Protein AF-0000000077903371 (afdb_homodimer)

Solvent-accessible surface area (backbone atoms only — not comparable to full-atom values): 22668 Å² total; per-residue (Å²): 97,33,35,35,34,29,22,58,48,72,47,30,46,52,33,50,52,53,42,45,76,69,66,34,44,60,37,35,29,22,62,50,62,72,54,34,53,51,47,32,69,72,67,72,43,59,58,44,75,28,50,62,70,34,68,66,44,41,54,75,62,44,45,56,74,23,59,28,39,37,21,46,44,93,40,48,66,51,14,46,49,24,39,46,46,40,33,74,76,37,62,24,83,36,28,38,24,37,20,68,48,61,84,46,35,64,53,39,36,74,71,65,35,71,37,47,40,32,41,39,53,45,38,26,51,52,51,50,35,74,66,61,32,96,38,41,43,76,77,42,74,32,80,63,50,50,22,33,34,32,37,35,47,37,46,85,80,38,78,58,53,73,33,31,51,68,78,45,87,67,51,90,57,49,43,74,59,33,34,34,49,90,89,41,74,41,74,63,50,56,76,38,63,42,49,55,60,26,35,34,36,30,39,23,35,65,74,37,51,61,51,38,31,54,67,51,64,56,57,72,127,93,34,35,35,32,28,21,58,51,73,46,30,45,52,32,48,52,54,42,46,76,67,66,34,46,60,36,36,28,21,64,50,63,72,53,34,53,51,48,32,70,72,66,72,45,59,58,44,75,30,50,59,69,33,67,65,43,41,54,73,64,44,46,58,75,22,58,28,38,35,22,47,45,94,40,47,64,52,15,46,49,24,37,46,45,39,33,73,76,38,60,23,82,38,26,36,26,38,22,68,49,65,82,44,36,63,52,41,36,74,69,63,34,73,37,62,47,39,42,42,54,51,38,27,52,54,51,50,58,72,62,56,73,58,45,66,41,81,76,42,76,32,73,93,59,49,22,32,36,30,39,34,44,38,45,84,79,35,76,60,53,73,34,32,51,68,76,46,86,66,52,88,55,49,43,74,58,33,34,35,50,89,91,41,79,40,74,65,50,56,77,37,63,42,47,55,60,26,35,33,36,29,40,20,33,57,74,34,53,58,51,35,29,53,67,51,65,57,57,82,126

pLDDT: mean 88.14, std 10.27, range [38.94, 98.62]

Foldseek 3Di:
DEEEEEDQPPVSLVVLVVVVVVPYAYEYEAQDVVSQVVSCVVRVHHYQHDQLLDLVSCVVSLLLPGQEYEYEHPDQVSLLNSQCCSCPVSNHPAYEYEDADPVCQVVSVVSPHVYYAYPVLQVVLQVVQVPWDPQKHWDDQPDSNQKTKMKGAAAQVWPQAFHFQLPADADPQKAFQWKDDPNDIGGHDRRDGDHHRIITIMMGGNPRVVVRCVSRVNGDD/DEEEEEDQPPVSLVVLVVVVVVVYAYEYEAQDVVSQVVSCVVRVHHYQHDQLLDLVSCVVRLLLPGQEYEYEHPDQVSLLNSQCCSCPVSNHPAYEYEDADPVCQVVSVVSPHVYYDYPVVVVVVVVVVVPDPQQKAWDDQPPVNQKTKMKGAAAQPWPQAFHFQLPADADPQKDFQWWDDPNDIGGHDRRDGDHHRIITIMMGGPPRVVVRCVSRVNPDD

Structure (mmCIF, N/CA/C/O backbone):
data_AF-0000000077903371-model_v1
#
loop_
_entity.id
_entity.type
_entity.pdbx_description
1 polymer 'Trk system potassium uptake protein TrkA'
#
loop_
_atom_site.group_PDB
_atom_site.id
_atom_site.type_symbol
_atom_site.label_atom_id
_atom_site.label_alt_id
_atom_site.label_comp_id
_atom_site.label_asym_id
_atom_site.label_entity_id
_atom_site.label_seq_id
_atom_site.pdbx_PDB_ins_code
_atom_site.Cartn_x
_atom_site.Cartn_y
_atom_site.Cartn_z
_atom_site.occupancy
_atom_site.B_iso_or_equiv
_atom_site.auth_seq_id
_atom_site.auth_comp_id
_atom_site.auth_asym_id
_atom_site.auth_atom_id
_atom_site.pdbx_PDB_model_num
ATOM 1 N N . MET A 1 1 ? 7.129 -22.562 -2.68 1 87.69 1 MET A N 1
ATOM 2 C CA . MET A 1 1 ? 7.367 -22.141 -4.055 1 87.69 1 MET A CA 1
ATOM 3 C C . MET A 1 1 ? 8.82 -21.703 -4.242 1 87.69 1 MET A C 1
ATOM 5 O O . MET A 1 1 ? 9.539 -21.484 -3.268 1 87.69 1 MET A O 1
ATOM 9 N N . LYS A 1 2 ? 9.227 -21.672 -5.523 1 94.62 2 LYS A N 1
ATOM 10 C CA . LYS A 1 2 ? 10.539 -21.156 -5.895 1 94.62 2 LYS A CA 1
ATOM 11 C C . LYS A 1 2 ? 10.422 -19.781 -6.559 1 94.62 2 LYS A C 1
ATOM 13 O O . LYS A 1 2 ? 9.656 -19.609 -7.508 1 94.62 2 LYS A O 1
ATOM 18 N N . VAL A 1 3 ? 11.141 -18.859 -5.965 1 96.38 3 VAL A N 1
ATOM 19 C CA . VAL A 1 3 ? 11.016 -17.484 -6.438 1 96.38 3 VAL A CA 1
ATOM 20 C C . VAL A 1 3 ? 12.383 -16.938 -6.828 1 96.38 3 VAL A C 1
ATOM 22 O O . VAL A 1 3 ? 13.367 -17.125 -6.102 1 96.38 3 VAL A O 1
ATOM 25 N N . CYS A 1 4 ? 12.43 -16.344 -7.977 1 98.5 4 CYS A N 1
ATOM 26 C CA . CYS A 1 4 ? 13.633 -15.633 -8.383 1 98.5 4 CYS A CA 1
ATOM 27 C C . CYS A 1 4 ? 13.461 -14.125 -8.203 1 98.5 4 CYS A C 1
ATOM 29 O O . CYS A 1 4 ? 12.492 -13.547 -8.688 1 98.5 4 CYS A O 1
ATOM 31 N N . ILE A 1 5 ? 14.406 -13.539 -7.516 1 98.5 5 ILE A N 1
ATOM 32 C CA . ILE A 1 5 ? 14.367 -12.102 -7.273 1 98.5 5 ILE A CA 1
ATOM 33 C C . ILE A 1 5 ? 15.492 -11.414 -8.047 1 98.5 5 ILE A C 1
ATOM 35 O O . ILE A 1 5 ? 16.672 -11.703 -7.824 1 98.5 5 ILE A O 1
ATOM 39 N N . ALA A 1 6 ? 15.109 -10.539 -9 1 98.56 6 ALA A N 1
ATOM 40 C CA . ALA A 1 6 ? 16.078 -9.703 -9.688 1 98.56 6 ALA A CA 1
ATOM 41 C C . ALA A 1 6 ? 16.312 -8.398 -8.93 1 98.56 6 ALA A C 1
ATOM 43 O O . ALA A 1 6 ? 15.445 -7.527 -8.906 1 98.56 6 ALA A O 1
ATOM 44 N N . GLY A 1 7 ? 17.484 -8.195 -8.43 1 97.62 7 GLY A N 1
ATOM 45 C CA . GLY A 1 7 ? 17.812 -7.051 -7.605 1 97.62 7 GLY A CA 1
ATOM 46 C C . GLY A 1 7 ? 18.062 -7.41 -6.152 1 97.62 7 GLY A C 1
ATOM 47 O O . GLY A 1 7 ? 17.125 -7.719 -5.418 1 97.62 7 GLY A O 1
ATOM 48 N N . GLY A 1 8 ? 19.234 -7.281 -5.734 1 95.88 8 GLY A N 1
ATOM 49 C CA . GLY A 1 8 ? 19.594 -7.609 -4.367 1 95.88 8 GLY A CA 1
ATOM 50 C C . GLY A 1 8 ? 19.844 -6.387 -3.502 1 95.88 8 GLY A C 1
ATOM 51 O O . GLY A 1 8 ? 20.688 -6.41 -2.609 1 95.88 8 GLY A O 1
ATOM 52 N N . GLY A 1 9 ? 19.25 -5.336 -3.852 1 93.56 9 GLY A N 1
ATOM 53 C CA . GLY A 1 9 ? 19.328 -4.152 -3.006 1 93.56 9 GLY A CA 1
ATOM 54 C C . GLY A 1 9 ? 18.5 -4.277 -1.738 1 93.56 9 GLY A C 1
ATOM 55 O O . GLY A 1 9 ? 18.234 -5.387 -1.276 1 93.56 9 GLY A O 1
ATOM 56 N N . ARG A 1 10 ? 18.172 -3.18 -1.119 1 89.75 10 ARG A N 1
ATOM 57 C CA . ARG A 1 10 ? 17.438 -3.17 0.147 1 89.75 10 ARG A CA 1
ATOM 58 C C . ARG A 1 10 ? 16.109 -3.885 0.014 1 89.75 10 ARG A C 1
ATOM 60 O O . ARG A 1 10 ? 15.773 -4.75 0.827 1 89.75 10 ARG A O 1
ATOM 67 N N . VAL A 1 11 ? 15.359 -3.525 -1.039 1 90.69 11 VAL A N 1
ATOM 68 C CA . VAL A 1 11 ? 14.039 -4.109 -1.233 1 90.69 11 VAL A CA 1
ATOM 69 C C . VAL A 1 11 ? 14.164 -5.613 -1.478 1 90.69 11 VAL A C 1
ATOM 71 O O . VAL A 1 11 ? 13.461 -6.41 -0.859 1 90.69 11 VAL A O 1
ATOM 74 N N . GLY A 1 12 ? 15.039 -5.984 -2.4 1 95.31 12 GLY A N 1
ATOM 75 C CA . GLY A 1 12 ? 15.25 -7.391 -2.713 1 95.31 12 GLY A CA 1
ATOM 76 C C . GLY A 1 12 ? 15.656 -8.211 -1.506 1 95.31 12 GLY A C 1
ATOM 77 O O . GLY A 1 12 ? 15.164 -9.328 -1.314 1 95.31 12 GLY A O 1
ATOM 78 N N . ARG A 1 13 ? 16.5 -7.633 -0.689 1 94.12 13 ARG A N 1
ATOM 79 C CA . ARG A 1 13 ? 17 -8.32 0.499 1 94.12 13 ARG A CA 1
ATOM 80 C C . ARG A 1 13 ? 15.867 -8.578 1.491 1 94.12 13 ARG A C 1
ATOM 82 O O . ARG A 1 13 ? 15.703 -9.703 1.98 1 94.12 13 ARG A O 1
ATOM 89 N N . TYR A 1 14 ? 15.109 -7.598 1.771 1 88.75 14 TYR A N 1
ATOM 90 C CA . TYR A 1 14 ? 14.039 -7.746 2.744 1 88.75 14 TYR A CA 1
ATOM 91 C C . TYR A 1 14 ? 12.938 -8.656 2.209 1 88.75 14 TYR A C 1
ATOM 93 O O . TYR A 1 14 ? 12.352 -9.438 2.963 1 88.75 14 TYR A O 1
ATOM 101 N N . LEU A 1 15 ? 12.68 -8.57 0.946 1 91.31 15 LEU A N 1
ATOM 102 C CA . LEU A 1 15 ? 11.719 -9.477 0.321 1 91.31 15 LEU A CA 1
ATOM 103 C C . LEU A 1 15 ? 12.18 -10.922 0.452 1 91.31 15 LEU A C 1
ATOM 105 O O . LEU A 1 15 ? 11.383 -11.797 0.809 1 91.31 15 LEU A O 1
ATOM 109 N N . ALA A 1 16 ? 13.469 -11.117 0.151 1 95 16 ALA A N 1
ATOM 110 C CA . ALA A 1 16 ? 14.031 -12.461 0.262 1 95 16 ALA A CA 1
ATOM 111 C C . ALA A 1 16 ? 13.898 -13 1.686 1 95 16 ALA A C 1
ATOM 113 O O . ALA A 1 16 ? 13.492 -14.148 1.89 1 95 16 ALA A O 1
ATOM 114 N N . GLN A 1 17 ? 14.211 -12.141 2.627 1 91.44 17 GLN A N 1
ATOM 115 C CA . GLN A 1 17 ? 14.109 -12.539 4.027 1 91.44 17 GLN A CA 1
ATOM 116 C C . GLN A 1 17 ? 12.68 -12.938 4.387 1 91.44 17 GLN A C 1
ATOM 118 O O . GLN A 1 17 ? 12.469 -13.953 5.051 1 91.44 17 GLN A O 1
ATOM 123 N N . SER A 1 18 ? 11.766 -12.172 3.988 1 84.5 18 SER A N 1
ATOM 124 C CA . SER A 1 18 ? 10.359 -12.422 4.289 1 84.5 18 SER A CA 1
ATOM 125 C C . SER A 1 18 ? 9.883 -13.711 3.639 1 84.5 18 SER A C 1
ATOM 127 O O . SER A 1 18 ? 9.211 -14.523 4.281 1 84.5 18 SER A O 1
ATOM 129 N N . LEU A 1 19 ? 10.188 -13.945 2.383 1 88.06 19 LEU A N 1
ATOM 130 C CA . LEU A 1 19 ? 9.758 -15.141 1.654 1 88.06 19 LEU A CA 1
ATOM 131 C C . LEU A 1 19 ? 10.398 -16.391 2.234 1 88.06 19 LEU A C 1
ATOM 133 O O . LEU A 1 19 ? 9.766 -17.438 2.307 1 88.06 19 LEU A O 1
ATOM 137 N N . LEU A 1 20 ? 11.703 -16.25 2.658 1 90 20 LEU A N 1
ATOM 138 C CA . LEU A 1 20 ? 12.391 -17.359 3.303 1 90 20 LEU A CA 1
ATOM 139 C C . LEU A 1 20 ? 11.695 -17.75 4.602 1 90 20 LEU A C 1
ATOM 141 O O . LEU A 1 20 ? 11.547 -18.938 4.902 1 90 20 LEU A O 1
ATOM 145 N N . ALA A 1 21 ? 11.266 -16.75 5.32 1 81.5 21 ALA A N 1
ATOM 146 C CA . ALA A 1 21 ? 10.562 -16.984 6.574 1 81.5 21 ALA A CA 1
ATOM 147 C C . ALA A 1 21 ? 9.25 -17.734 6.336 1 81.5 21 ALA A C 1
ATOM 149 O O . ALA A 1 21 ? 8.773 -18.453 7.215 1 81.5 21 ALA A O 1
ATOM 150 N N . ASN A 1 22 ? 8.742 -17.625 5.156 1 77.44 22 ASN A N 1
ATOM 151 C CA . ASN A 1 22 ? 7.5 -18.297 4.797 1 77.44 22 ASN A CA 1
ATOM 152 C C . ASN A 1 22 ? 7.773 -19.594 4.02 1 77.44 22 ASN A C 1
ATOM 154 O O . ASN A 1 22 ? 6.918 -20.047 3.26 1 77.44 22 ASN A O 1
ATOM 158 N N . HIS A 1 23 ? 8.977 -20.016 4 1 86.31 23 HIS A N 1
ATOM 159 C CA . HIS A 1 23 ? 9.406 -21.344 3.557 1 86.31 23 HIS A CA 1
ATOM 160 C C . HIS A 1 23 ? 9.398 -21.438 2.035 1 86.31 23 HIS A C 1
ATOM 162 O O . HIS A 1 23 ? 9.078 -22.5 1.477 1 86.31 23 HIS A O 1
ATOM 168 N N . HIS A 1 24 ? 9.68 -20.344 1.388 1 89.25 24 HIS A N 1
ATOM 169 C CA . HIS A 1 24 ? 9.898 -20.375 -0.055 1 89.25 24 HIS A CA 1
ATOM 170 C C . HIS A 1 24 ? 11.367 -20.578 -0.388 1 89.25 24 HIS A C 1
ATOM 172 O O . HIS A 1 24 ? 12.242 -20.266 0.428 1 89.25 24 HIS A O 1
ATOM 178 N N . GLU A 1 25 ? 11.594 -21.156 -1.531 1 96.06 25 GLU A N 1
ATOM 179 C CA . GLU A 1 25 ? 12.953 -21.219 -2.07 1 96.06 25 GLU A CA 1
ATOM 180 C C . GLU A 1 25 ? 13.266 -19.969 -2.9 1 96.06 25 GLU A C 1
ATOM 182 O O . GLU A 1 25 ? 12.461 -19.562 -3.74 1 96.06 25 GLU A O 1
ATOM 187 N N . ILE A 1 26 ? 14.469 -19.422 -2.623 1 96.81 26 ILE A N 1
ATOM 188 C CA . ILE A 1 26 ? 14.734 -18.125 -3.242 1 96.81 26 ILE A CA 1
ATOM 189 C C . ILE A 1 26 ? 16.094 -18.172 -3.949 1 96.81 26 ILE A C 1
ATOM 191 O O . ILE A 1 26 ? 17.047 -18.766 -3.447 1 96.81 26 ILE A O 1
ATOM 195 N N . VAL A 1 27 ? 16.141 -17.562 -5.102 1 98.31 27 VAL A N 1
ATOM 196 C CA . VAL A 1 27 ? 17.375 -17.234 -5.785 1 98.31 27 VAL A CA 1
ATOM 197 C C . VAL A 1 27 ? 17.406 -15.742 -6.113 1 98.31 27 VAL A C 1
ATOM 199 O O . VAL A 1 27 ? 16.391 -15.164 -6.512 1 98.31 27 VAL A O 1
ATOM 202 N N . ILE A 1 28 ? 18.562 -15.109 -5.895 1 98.5 28 ILE A N 1
ATOM 203 C CA . ILE A 1 28 ? 18.672 -13.672 -6.148 1 98.5 28 ILE A CA 1
ATOM 204 C C . ILE A 1 28 ? 19.672 -13.43 -7.281 1 98.5 28 ILE A C 1
ATOM 206 O O . ILE A 1 28 ? 20.719 -14.07 -7.34 1 98.5 28 ILE A O 1
ATOM 210 N N . ILE A 1 29 ? 19.297 -12.547 -8.18 1 98.62 29 ILE A N 1
ATOM 211 C CA . ILE A 1 29 ? 20.219 -12.047 -9.203 1 98.62 29 ILE A CA 1
ATOM 212 C C . ILE A 1 29 ? 20.656 -10.625 -8.852 1 98.62 29 ILE A C 1
ATOM 214 O O . ILE A 1 29 ? 19.812 -9.75 -8.617 1 98.62 29 ILE A O 1
ATOM 218 N N . GLU A 1 30 ? 21.906 -10.367 -8.812 1 98.12 30 GLU A N 1
ATOM 219 C CA . GLU A 1 30 ? 22.5 -9.078 -8.438 1 98.12 30 GLU A CA 1
ATOM 220 C C . GLU A 1 30 ? 23.812 -8.836 -9.188 1 98.12 30 GLU A C 1
ATOM 222 O O . GLU A 1 30 ? 24.656 -9.727 -9.273 1 98.12 30 GLU A O 1
ATOM 227 N N . PRO A 1 31 ? 23.938 -7.605 -9.758 1 97.25 31 PRO A N 1
ATOM 228 C CA . PRO A 1 31 ? 25.094 -7.363 -10.609 1 97.25 31 PRO A CA 1
ATOM 229 C C . PRO A 1 31 ? 26.344 -6.961 -9.812 1 97.25 31 PRO A C 1
ATOM 231 O O . PRO A 1 31 ? 27.453 -7.109 -10.297 1 97.25 31 PRO A O 1
ATOM 234 N N . VAL A 1 32 ? 26.234 -6.379 -8.664 1 97.25 32 VAL A N 1
ATOM 235 C CA . VAL A 1 32 ? 27.359 -5.875 -7.887 1 97.25 32 VAL A CA 1
ATOM 236 C C . VAL A 1 32 ? 27.938 -7 -7.027 1 97.25 32 VAL A C 1
ATOM 238 O O . VAL A 1 32 ? 27.281 -7.484 -6.105 1 97.25 32 VAL A O 1
ATOM 241 N N . GLU A 1 33 ? 29.156 -7.324 -7.219 1 96.62 33 GLU A N 1
ATOM 242 C CA . GLU A 1 33 ? 29.797 -8.477 -6.602 1 96.62 33 GLU A CA 1
ATOM 243 C C . GLU A 1 33 ? 29.812 -8.352 -5.078 1 96.62 33 GLU A C 1
ATOM 245 O O . GLU A 1 33 ? 29.578 -9.328 -4.367 1 96.62 33 GLU A O 1
ATOM 250 N N . SER A 1 34 ? 30.156 -7.145 -4.66 1 96.69 34 SER A N 1
ATOM 251 C CA . SER A 1 34 ? 30.219 -6.945 -3.215 1 96.69 34 SER A CA 1
ATOM 252 C C . SER A 1 34 ? 28.859 -7.191 -2.566 1 96.69 34 SER A C 1
ATOM 254 O O . SER A 1 34 ? 28.781 -7.77 -1.481 1 96.69 34 SER A O 1
ATOM 256 N N . GLN A 1 35 ? 27.859 -6.816 -3.248 1 96.25 35 GLN A N 1
ATOM 257 C CA . GLN A 1 35 ? 26.5 -7.039 -2.754 1 96.25 35 GLN A CA 1
ATOM 258 C C . GLN A 1 35 ? 26.141 -8.523 -2.799 1 96.25 35 GLN A C 1
ATOM 260 O O . GLN A 1 35 ? 25.469 -9.023 -1.9 1 96.25 35 GLN A O 1
ATOM 265 N N . CYS A 1 36 ? 26.578 -9.172 -3.803 1 97.25 36 CYS A N 1
ATOM 266 C CA . CYS A 1 36 ? 26.328 -10.602 -3.93 1 97.25 36 CYS A CA 1
ATOM 267 C C . CYS A 1 36 ? 26.906 -11.359 -2.738 1 97.25 36 CYS A C 1
ATOM 269 O O . CYS A 1 36 ? 26.234 -12.203 -2.152 1 97.25 36 CYS A O 1
ATOM 271 N N . ARG A 1 37 ? 28.109 -11.039 -2.4 1 95.94 37 ARG A N 1
ATOM 272 C CA . ARG A 1 37 ? 28.781 -11.711 -1.292 1 95.94 37 ARG A CA 1
ATOM 273 C C . ARG A 1 37 ? 28.047 -11.469 0.023 1 95.94 37 ARG A C 1
ATOM 275 O O . ARG A 1 37 ? 27.859 -12.391 0.817 1 95.94 37 ARG A O 1
ATOM 282 N N . MET A 1 38 ? 27.672 -10.25 0.183 1 95.81 38 MET A N 1
ATOM 283 C CA . MET A 1 38 ? 26.953 -9.875 1.396 1 95.81 38 MET A CA 1
ATOM 284 C C . MET A 1 38 ? 25.641 -10.648 1.513 1 95.81 38 MET A C 1
ATOM 286 O O . MET A 1 38 ? 25.328 -11.172 2.578 1 95.81 38 MET A O 1
ATOM 290 N N . LEU A 1 39 ? 24.922 -10.742 0.427 1 96.38 39 LEU A N 1
ATOM 291 C CA . LEU A 1 39 ? 23.625 -11.43 0.403 1 96.38 39 LEU A CA 1
ATOM 292 C C . LEU A 1 39 ? 23.797 -12.922 0.661 1 96.38 39 LEU A C 1
ATOM 294 O O . LEU A 1 39 ? 23.031 -13.516 1.418 1 96.38 39 LEU A O 1
ATOM 298 N N . ALA A 1 40 ? 24.781 -13.523 0.025 1 95.12 40 ALA A N 1
ATOM 299 C CA . ALA A 1 40 ? 25.031 -14.953 0.192 1 95.12 40 ALA A CA 1
ATOM 300 C C . ALA A 1 40 ? 25.359 -15.281 1.645 1 95.12 40 ALA A C 1
ATOM 302 O O . ALA A 1 40 ? 24.891 -16.297 2.18 1 95.12 40 ALA A O 1
ATOM 303 N N . ASP A 1 41 ? 26.109 -14.414 2.266 1 94.44 41 ASP A N 1
ATOM 304 C CA . ASP A 1 41 ? 26.516 -14.617 3.654 1 94.44 41 ASP A CA 1
ATOM 305 C C . ASP A 1 41 ? 25.344 -14.43 4.605 1 94.44 41 ASP A C 1
ATOM 307 O O . ASP A 1 41 ? 25.203 -15.156 5.586 1 94.44 41 ASP A O 1
ATOM 311 N N . MET A 1 42 ? 24.562 -13.531 4.305 1 94.12 42 MET A N 1
ATOM 312 C CA . MET A 1 42 ? 23.5 -13.133 5.207 1 94.12 42 MET A CA 1
ATOM 313 C C . MET A 1 42 ? 22.312 -14.094 5.102 1 94.12 42 MET A C 1
ATOM 315 O O . MET A 1 42 ? 21.672 -14.406 6.105 1 94.12 42 MET A O 1
ATOM 319 N N . LEU A 1 43 ? 21.984 -14.547 3.902 1 94.81 43 LEU A N 1
ATOM 320 C CA . LEU A 1 43 ? 20.719 -15.227 3.689 1 94.81 43 LEU A CA 1
ATOM 321 C C . LEU A 1 43 ? 20.938 -16.719 3.443 1 94.81 43 LEU A C 1
ATOM 323 O O . LEU A 1 43 ? 20 -17.516 3.541 1 94.81 43 LEU A O 1
ATOM 327 N N . ASP A 1 44 ? 22.125 -17.172 3.145 1 94.88 44 ASP A N 1
ATOM 328 C CA . ASP A 1 44 ? 22.469 -18.562 2.861 1 94.88 44 ASP A CA 1
ATOM 329 C C . ASP A 1 44 ? 21.594 -19.125 1.751 1 94.88 44 ASP A C 1
ATOM 331 O O . ASP A 1 44 ? 20.969 -20.172 1.925 1 94.88 44 ASP A O 1
ATOM 335 N N . ILE A 1 45 ? 21.469 -18.359 0.669 1 95.5 45 ILE A N 1
ATOM 336 C CA . ILE A 1 45 ? 20.719 -18.766 -0.512 1 95.5 45 ILE A CA 1
ATOM 337 C C . ILE A 1 45 ? 21.562 -18.547 -1.764 1 95.5 45 ILE A C 1
ATOM 339 O O . ILE A 1 45 ? 22.578 -17.859 -1.723 1 95.5 45 ILE A O 1
ATOM 343 N N . PRO A 1 46 ? 21.203 -19.203 -2.898 1 97 46 PRO A N 1
ATOM 344 C CA . PRO A 1 46 ? 21.922 -18.938 -4.145 1 97 46 PRO A CA 1
ATOM 345 C C . PRO A 1 46 ? 21.812 -17.484 -4.602 1 97 46 PRO A C 1
ATOM 347 O O . PRO A 1 46 ? 20.703 -16.938 -4.641 1 97 46 PRO A O 1
ATOM 350 N N . VAL A 1 47 ? 22.938 -16.922 -4.883 1 98.06 47 VAL A N 1
ATOM 351 C CA . VAL A 1 47 ? 23.016 -15.578 -5.441 1 98.06 47 VAL A CA 1
ATOM 352 C C . VAL A 1 47 ? 23.812 -15.609 -6.746 1 98.06 47 VAL A C 1
ATOM 354 O O . VAL A 1 47 ? 24.984 -16.016 -6.758 1 98.06 47 VAL A O 1
ATOM 357 N N . ILE A 1 48 ? 23.172 -15.258 -7.832 1 98.25 48 ILE A N 1
ATOM 358 C CA . ILE A 1 48 ? 23.812 -15.234 -9.141 1 98.25 48 ILE A CA 1
ATOM 359 C C . ILE A 1 48 ? 24.297 -13.82 -9.453 1 98.25 48 ILE A C 1
ATOM 361 O O . ILE A 1 48 ? 23.484 -12.883 -9.5 1 98.25 48 ILE A O 1
ATOM 365 N N . CYS A 1 49 ? 25.609 -13.688 -9.688 1 98.12 49 CYS A N 1
ATOM 366 C CA . CYS A 1 49 ? 26.188 -12.391 -10.023 1 98.12 49 CYS A CA 1
ATOM 367 C C . CYS A 1 49 ? 26.031 -12.102 -11.508 1 98.12 49 CYS A C 1
ATOM 369 O O . CYS A 1 49 ? 26.656 -12.766 -12.344 1 98.12 49 CYS A O 1
ATOM 371 N N . GLY A 1 50 ? 25.141 -11.172 -11.812 1 97.56 50 GLY A N 1
ATOM 372 C CA . GLY A 1 50 ? 24.922 -10.844 -13.211 1 97.56 50 GLY A CA 1
ATOM 373 C C . GLY A 1 50 ? 23.797 -9.844 -13.414 1 97.56 50 GLY A C 1
ATOM 374 O O . GLY A 1 50 ? 23.203 -9.359 -12.438 1 97.56 50 GLY A O 1
ATOM 375 N N . ASP A 1 51 ? 23.594 -9.539 -14.625 1 96.88 51 ASP A N 1
ATOM 376 C CA . ASP A 1 51 ? 22.531 -8.609 -15.023 1 96.88 51 ASP A CA 1
ATOM 377 C C . ASP A 1 51 ? 21.203 -9.328 -15.203 1 96.88 51 ASP A C 1
ATOM 379 O O . ASP A 1 51 ? 21.141 -10.383 -15.836 1 96.88 51 ASP A O 1
ATOM 383 N N . SER A 1 52 ? 20.188 -8.773 -14.648 1 96.19 52 SER A N 1
ATOM 384 C CA . SER A 1 52 ? 18.875 -9.43 -14.664 1 96.19 52 SER A CA 1
ATOM 385 C C . SER A 1 52 ? 18.234 -9.328 -16.047 1 96.19 52 SER A C 1
ATOM 387 O O . SER A 1 52 ? 17.234 -10 -16.312 1 96.19 52 SER A O 1
ATOM 389 N N . VAL A 1 53 ? 18.844 -8.5 -16.969 1 97.19 53 VAL A N 1
ATOM 390 C CA . VAL A 1 53 ? 18.281 -8.406 -18.312 1 97.19 53 VAL A CA 1
ATOM 391 C C . VAL A 1 53 ? 19.062 -9.312 -19.25 1 97.19 53 VAL A C 1
ATOM 393 O O . VAL A 1 53 ? 18.828 -9.289 -20.469 1 97.19 53 VAL A O 1
ATOM 396 N N . SER A 1 54 ? 19.969 -10.094 -18.766 1 97.5 54 SER A N 1
ATOM 397 C CA . SER A 1 54 ? 20.734 -11.055 -19.547 1 97.5 54 SER A CA 1
ATOM 398 C C . SER A 1 54 ? 20.078 -12.438 -19.531 1 97.5 54 SER A C 1
ATOM 400 O O . SER A 1 54 ? 19.922 -13.031 -18.469 1 97.5 54 SER A O 1
ATOM 402 N N . VAL A 1 55 ? 19.828 -12.891 -20.703 1 97.5 55 VAL A N 1
ATOM 403 C CA . VAL A 1 55 ? 19.234 -14.219 -20.844 1 97.5 55 VAL A CA 1
ATOM 404 C C . VAL A 1 55 ? 20.156 -15.258 -20.188 1 97.5 55 VAL A C 1
ATOM 406 O O . VAL A 1 55 ? 19.672 -16.188 -19.531 1 97.5 55 VAL A O 1
ATOM 409 N N . ASP A 1 56 ? 21.422 -15.062 -20.359 1 97.56 56 ASP A N 1
ATOM 410 C CA . ASP A 1 56 ? 22.391 -16 -19.797 1 97.56 56 ASP A CA 1
ATOM 411 C C . ASP A 1 56 ? 22.328 -16.016 -18.281 1 97.56 56 ASP A C 1
ATOM 413 O O . ASP A 1 56 ? 22.422 -17.078 -17.656 1 97.56 56 ASP A O 1
ATOM 417 N N . THR A 1 57 ? 22.25 -14.852 -17.734 1 98.19 57 THR A N 1
ATOM 418 C CA . THR A 1 57 ? 22.156 -14.75 -16.281 1 98.19 57 THR A CA 1
ATOM 419 C C . THR A 1 57 ? 20.891 -15.438 -15.781 1 98.19 57 THR A C 1
ATOM 421 O O . THR A 1 57 ? 20.938 -16.172 -14.789 1 98.19 57 THR A O 1
ATOM 424 N N . LEU A 1 58 ? 19.781 -15.242 -16.469 1 98.19 58 LEU A N 1
ATOM 425 C CA . LEU A 1 58 ? 18.516 -15.844 -16.062 1 98.19 58 LEU A CA 1
ATOM 426 C C . LEU A 1 58 ? 18.562 -17.359 -16.219 1 98.19 58 LEU A C 1
ATOM 428 O O . LEU A 1 58 ? 17.969 -18.094 -15.414 1 98.19 58 LEU A O 1
ATOM 432 N N . ARG A 1 59 ? 19.266 -17.781 -17.219 1 97.88 59 ARG A N 1
ATOM 433 C CA . ARG A 1 59 ? 19.453 -19.219 -17.406 1 97.88 59 ARG A CA 1
ATOM 434 C C . ARG A 1 59 ? 20.266 -19.828 -16.266 1 97.88 59 ARG A C 1
ATOM 436 O O . ARG A 1 59 ? 19.922 -20.875 -15.742 1 97.88 59 ARG A O 1
ATOM 443 N N . THR A 1 60 ? 21.328 -19.156 -15.93 1 97.56 60 THR A N 1
ATOM 444 C CA . THR A 1 60 ? 22.188 -19.609 -14.844 1 97.56 60 THR A CA 1
ATOM 445 C C . THR A 1 60 ? 21.406 -19.688 -13.539 1 97.56 60 THR A C 1
ATOM 447 O O . THR A 1 60 ? 21.625 -20.594 -12.727 1 97.56 60 THR A O 1
ATOM 450 N N . ALA A 1 61 ? 20.453 -18.828 -13.359 1 97.44 61 ALA A N 1
ATOM 451 C CA . ALA A 1 61 ? 19.641 -18.766 -12.156 1 97.44 61 ALA A CA 1
ATOM 452 C C . ALA A 1 61 ? 18.5 -19.781 -12.211 1 97.44 61 ALA A C 1
ATOM 454 O O . ALA A 1 61 ? 17.719 -19.891 -11.266 1 97.44 61 ALA A O 1
ATOM 455 N N . ASP A 1 62 ? 18.344 -20.469 -13.281 1 97.62 62 ASP A N 1
ATOM 456 C CA . ASP A 1 62 ? 17.312 -21.484 -13.5 1 97.62 62 ASP A CA 1
ATOM 457 C C . ASP A 1 62 ? 15.922 -20.875 -13.32 1 97.62 62 ASP A C 1
ATOM 459 O O . ASP A 1 62 ? 15.102 -21.406 -12.562 1 97.62 62 ASP A O 1
ATOM 463 N N . VAL A 1 63 ? 15.672 -19.781 -13.992 1 97.56 63 VAL A N 1
ATOM 464 C CA . VAL A 1 63 ? 14.43 -19.016 -13.859 1 97.56 63 VAL A CA 1
ATOM 465 C C . VAL A 1 63 ? 13.258 -19.859 -14.352 1 97.56 63 VAL A C 1
ATOM 467 O O . VAL A 1 63 ? 12.148 -19.75 -13.836 1 97.56 63 VAL A O 1
ATOM 470 N N . SER A 1 64 ? 13.539 -20.766 -15.266 1 97.19 64 SER A N 1
ATOM 471 C CA . SER A 1 64 ? 12.492 -21.609 -15.828 1 97.19 64 SER A CA 1
ATOM 472 C C . SER A 1 64 ? 11.852 -22.484 -14.758 1 97.19 64 SER A C 1
ATOM 474 O O . SER A 1 64 ? 10.711 -22.922 -14.906 1 97.19 64 SER A O 1
ATOM 476 N N . SER A 1 65 ? 12.57 -22.75 -13.719 1 96.81 65 SER A N 1
ATOM 477 C CA . SER A 1 65 ? 12.078 -23.625 -12.648 1 96.81 65 SER A CA 1
ATOM 478 C C . SER A 1 65 ? 11.383 -22.812 -11.562 1 96.81 65 SER A C 1
ATOM 480 O O . SER A 1 65 ? 10.898 -23.391 -10.578 1 96.81 65 SER A O 1
ATOM 482 N N . CYS A 1 66 ? 11.312 -21.547 -11.711 1 95.94 66 CYS A N 1
ATOM 483 C CA . CYS A 1 66 ? 10.75 -20.688 -10.672 1 95.94 66 CYS A CA 1
ATOM 484 C C . CYS A 1 66 ? 9.25 -20.516 -10.875 1 95.94 66 CYS A C 1
ATOM 486 O O . CYS A 1 66 ? 8.773 -20.422 -12.008 1 95.94 66 CYS A O 1
ATOM 488 N N . ASP A 1 67 ? 8.578 -20.453 -9.766 1 93.12 67 ASP A N 1
ATOM 489 C CA . ASP A 1 67 ? 7.133 -20.25 -9.797 1 93.12 67 ASP A CA 1
ATOM 490 C C . ASP A 1 67 ? 6.805 -18.766 -10.016 1 93.12 67 ASP A C 1
ATOM 492 O O . ASP A 1 67 ? 5.734 -18.438 -10.531 1 93.12 67 ASP A O 1
ATOM 496 N N . ALA A 1 68 ? 7.703 -17.938 -9.609 1 94.62 68 ALA A N 1
ATOM 497 C CA . ALA A 1 68 ? 7.512 -16.5 -9.742 1 94.62 68 ALA A CA 1
ATOM 498 C C . ALA A 1 68 ? 8.844 -15.789 -9.977 1 94.62 68 ALA A C 1
ATOM 500 O O . ALA A 1 68 ? 9.891 -16.25 -9.523 1 94.62 68 ALA A O 1
ATOM 501 N N . PHE A 1 69 ? 8.703 -14.789 -10.781 1 97.75 69 PHE A N 1
ATOM 502 C CA . PHE A 1 69 ? 9.836 -13.914 -11.039 1 97.75 69 PHE A CA 1
ATOM 503 C C . PHE A 1 69 ? 9.531 -12.484 -10.594 1 97.75 69 PHE A C 1
ATOM 505 O O . PHE A 1 69 ? 8.547 -11.891 -11.039 1 97.75 69 PHE A O 1
ATOM 512 N N . VAL A 1 70 ? 10.398 -11.922 -9.68 1 97.81 70 VAL A N 1
ATOM 513 C CA . VAL A 1 70 ? 10.172 -10.594 -9.133 1 97.81 70 VAL A CA 1
ATOM 514 C C . VAL A 1 70 ? 11.359 -9.688 -9.453 1 97.81 70 VAL A C 1
ATOM 516 O O . VAL A 1 70 ? 12.492 -9.992 -9.094 1 97.81 70 VAL A O 1
ATOM 519 N N . ALA A 1 71 ? 11.078 -8.602 -10.125 1 98.38 71 ALA A N 1
ATOM 520 C CA . ALA A 1 71 ? 12.125 -7.652 -10.477 1 98.38 71 ALA A CA 1
ATOM 521 C C . ALA A 1 71 ? 12.008 -6.379 -9.641 1 98.38 71 ALA A C 1
ATOM 523 O O . ALA A 1 71 ? 11.055 -5.613 -9.789 1 98.38 71 ALA A O 1
ATOM 524 N N . VAL A 1 72 ? 13.062 -6.145 -8.805 1 97.31 72 VAL A N 1
ATOM 525 C CA . VAL A 1 72 ? 12.953 -5.035 -7.863 1 97.31 72 VAL A CA 1
ATOM 526 C C . VAL A 1 72 ? 14.219 -4.188 -7.906 1 97.31 72 VAL A C 1
ATOM 528 O O . VAL A 1 72 ? 14.68 -3.686 -6.879 1 97.31 72 VAL A O 1
ATOM 531 N N . THR A 1 73 ? 14.875 -4.129 -9.117 1 95.56 73 THR A N 1
ATOM 532 C CA . THR A 1 73 ? 16.016 -3.227 -9.266 1 95.56 73 THR A CA 1
ATOM 533 C C . THR A 1 73 ? 15.547 -1.773 -9.273 1 95.56 73 THR A C 1
ATOM 535 O O . THR A 1 73 ? 14.344 -1.498 -9.188 1 95.56 73 THR A O 1
ATOM 538 N N . GLY A 1 74 ? 16.516 -0.826 -9.305 1 92.56 74 GLY A N 1
ATOM 539 C CA . GLY A 1 74 ? 16.188 0.591 -9.312 1 92.56 74 GLY A CA 1
ATOM 540 C C . GLY A 1 74 ? 15.797 1.101 -10.688 1 92.56 74 GLY A C 1
ATOM 541 O O . GLY A 1 74 ? 15.406 2.26 -10.836 1 92.56 74 GLY A O 1
ATOM 542 N N . SER A 1 75 ? 15.828 0.27 -11.672 1 95.5 75 SER A N 1
ATOM 543 C CA . SER A 1 75 ? 15.523 0.667 -13.039 1 95.5 75 SER A CA 1
ATOM 544 C C . SER A 1 75 ? 14.211 0.051 -13.516 1 95.5 75 SER A C 1
ATOM 546 O O . SER A 1 75 ? 14.117 -1.164 -13.695 1 95.5 75 SER A O 1
ATOM 548 N N . ASP A 1 76 ? 13.258 0.919 -13.789 1 95.69 76 ASP A N 1
ATOM 549 C CA . ASP A 1 76 ? 11.969 0.447 -14.297 1 95.69 76 ASP A CA 1
ATOM 550 C C . ASP A 1 76 ? 12.148 -0.314 -15.609 1 95.69 76 ASP A C 1
ATOM 552 O O . ASP A 1 76 ? 11.477 -1.323 -15.844 1 95.69 76 ASP A O 1
ATOM 556 N N . GLU A 1 77 ? 13.062 0.2 -16.375 1 96.38 77 GLU A N 1
ATOM 557 C CA . GLU A 1 77 ? 13.312 -0.417 -17.672 1 96.38 77 GLU A CA 1
ATOM 558 C C . GLU A 1 77 ? 13.875 -1.826 -17.516 1 96.38 77 GLU A C 1
ATOM 560 O O . GLU A 1 77 ? 13.43 -2.758 -18.188 1 96.38 77 GLU A O 1
ATOM 565 N N . ASP A 1 78 ? 14.828 -1.944 -16.641 1 97.25 78 ASP A N 1
ATOM 566 C CA . ASP A 1 78 ? 15.406 -3.258 -16.391 1 97.25 78 ASP A CA 1
ATOM 567 C C . ASP A 1 78 ? 14.359 -4.227 -15.844 1 97.25 78 ASP A C 1
ATOM 569 O O . ASP A 1 78 ? 14.32 -5.395 -16.234 1 97.25 78 ASP A O 1
ATOM 573 N N . ASN A 1 79 ? 13.555 -3.705 -14.992 1 97.62 79 ASN A N 1
ATOM 574 C CA . ASN A 1 79 ? 12.523 -4.551 -14.398 1 97.62 79 ASN A CA 1
ATOM 575 C C . ASN A 1 79 ? 11.531 -5.047 -15.453 1 97.62 79 ASN A C 1
ATOM 577 O O . ASN A 1 79 ? 11.133 -6.211 -15.43 1 97.62 79 ASN A O 1
ATOM 581 N N . LEU A 1 80 ? 11.18 -4.164 -16.344 1 97.44 80 LEU A N 1
ATOM 582 C CA . LEU A 1 80 ? 10.289 -4.535 -17.438 1 97.44 80 LEU A CA 1
ATOM 583 C C . LEU A 1 80 ? 10.914 -5.625 -18.312 1 97.44 80 LEU A C 1
ATOM 585 O O . LEU A 1 80 ? 10.297 -6.668 -18.531 1 97.44 80 LEU A O 1
ATOM 589 N N . VAL A 1 81 ? 12.109 -5.363 -18.719 1 98 81 VAL A N 1
ATOM 590 C CA . VAL A 1 81 ? 12.781 -6.266 -19.641 1 98 81 VAL A CA 1
ATOM 591 C C . VAL A 1 81 ? 13.016 -7.621 -18.984 1 98 81 VAL A C 1
ATOM 593 O O . VAL A 1 81 ? 12.773 -8.664 -19.578 1 98 81 VAL A O 1
ATOM 596 N N . ALA A 1 82 ? 13.453 -7.59 -17.766 1 98.31 82 ALA A N 1
ATOM 597 C CA . ALA A 1 82 ? 13.703 -8.828 -17.047 1 98.31 82 ALA A CA 1
ATOM 598 C C . ALA A 1 82 ? 12.438 -9.672 -16.922 1 98.31 82 ALA A C 1
ATOM 600 O O . ALA A 1 82 ? 12.461 -10.883 -17.141 1 98.31 82 ALA A O 1
ATOM 601 N N . CYS A 1 83 ? 11.352 -9.039 -16.578 1 97.75 83 CYS A N 1
ATOM 602 C CA . CYS A 1 83 ? 10.078 -9.742 -16.453 1 97.75 83 CYS A CA 1
ATOM 603 C C . CYS A 1 83 ? 9.633 -10.312 -17.797 1 97.75 83 CYS A C 1
ATOM 605 O O . CYS A 1 83 ? 9.102 -11.422 -17.859 1 97.75 83 CYS A O 1
ATOM 607 N N . GLN A 1 84 ? 9.844 -9.547 -18.828 1 97.19 84 GLN A N 1
ATOM 608 C CA . GLN A 1 84 ? 9.461 -10.008 -20.156 1 97.19 84 GLN A CA 1
ATOM 609 C C . GLN A 1 84 ? 10.25 -11.25 -20.562 1 97.19 84 GLN A C 1
ATOM 611 O O . GLN A 1 84 ? 9.688 -12.211 -21.078 1 97.19 84 GLN A O 1
ATOM 616 N N . ILE A 1 85 ? 11.531 -11.203 -20.328 1 97.81 85 ILE A N 1
ATOM 617 C CA . ILE A 1 85 ? 12.383 -12.344 -20.656 1 97.81 85 ILE A CA 1
ATOM 618 C C . ILE A 1 85 ? 11.961 -13.555 -19.828 1 97.81 85 ILE A C 1
ATOM 620 O O . ILE A 1 85 ? 11.812 -14.656 -20.359 1 97.81 85 ILE A O 1
ATOM 624 N N . ALA A 1 86 ? 11.734 -13.344 -18.547 1 97.94 86 ALA A N 1
ATOM 625 C CA . ALA A 1 86 ? 11.328 -14.43 -17.656 1 97.94 86 ALA A CA 1
ATOM 626 C C . ALA A 1 86 ? 10.039 -15.086 -18.156 1 97.94 86 ALA A C 1
ATOM 628 O O . ALA A 1 86 ? 9.93 -16.312 -18.156 1 97.94 86 ALA A O 1
ATOM 629 N N . LYS A 1 87 ? 9.133 -14.258 -18.594 1 95.75 87 LYS A N 1
ATOM 630 C CA . LYS A 1 87 ? 7.832 -14.75 -19.031 1 95.75 87 LYS A CA 1
ATOM 631 C C . LYS A 1 87 ? 7.922 -15.391 -20.422 1 95.75 87 LYS A C 1
ATOM 633 O O . LYS A 1 87 ? 7.469 -16.516 -20.609 1 95.75 87 LYS A O 1
ATOM 638 N N . ARG A 1 88 ? 8.523 -14.758 -21.312 1 95.69 88 ARG A N 1
ATOM 639 C CA . ARG A 1 88 ? 8.469 -15.156 -22.719 1 95.69 88 ARG A CA 1
ATOM 640 C C . ARG A 1 88 ? 9.5 -16.234 -23.016 1 95.69 88 ARG A C 1
ATOM 642 O O . ARG A 1 88 ? 9.227 -17.172 -23.781 1 95.69 88 ARG A O 1
ATOM 649 N N . GLU A 1 89 ? 10.664 -16.094 -22.469 1 96.31 89 GLU A N 1
ATOM 650 C CA . GLU A 1 89 ? 11.742 -17 -22.797 1 96.31 89 GLU A CA 1
ATOM 651 C C . GLU A 1 89 ? 11.789 -18.188 -21.828 1 96.31 89 GLU A C 1
ATOM 653 O O . GLU A 1 89 ? 12.172 -19.297 -22.203 1 96.31 89 GLU A O 1
ATOM 658 N N . PHE A 1 90 ? 11.422 -17.938 -20.594 1 97.5 90 PHE A N 1
ATOM 659 C CA . PHE A 1 90 ? 11.617 -18.969 -19.594 1 97.5 90 PHE A CA 1
ATOM 660 C C . PHE A 1 90 ? 10.273 -19.5 -19.094 1 97.5 90 PHE A C 1
ATOM 662 O O . PHE A 1 90 ? 10.234 -20.453 -18.312 1 97.5 90 PHE A O 1
ATOM 669 N N . GLY A 1 91 ? 9.203 -18.859 -19.469 1 95.94 91 GLY A N 1
ATOM 670 C CA . GLY A 1 91 ? 7.875 -19.391 -19.234 1 95.94 91 GLY A CA 1
ATOM 671 C C . GLY A 1 91 ? 7.383 -19.188 -17.812 1 95.94 91 GLY A C 1
ATOM 672 O O . GLY A 1 91 ? 6.543 -19.938 -17.328 1 95.94 91 GLY A O 1
ATOM 673 N N . VAL A 1 92 ? 7.922 -18.25 -17.156 1 94.44 92 VAL A N 1
ATOM 674 C CA . VAL A 1 92 ? 7.445 -17.984 -15.805 1 94.44 92 VAL A CA 1
ATOM 675 C C . VAL A 1 92 ? 6.07 -17.328 -15.859 1 94.44 92 VAL A C 1
ATOM 677 O O . VAL A 1 92 ? 5.895 -16.297 -16.5 1 94.44 92 VAL A O 1
ATOM 680 N N . ASP A 1 93 ? 5.133 -17.828 -15.172 1 86.81 93 ASP A N 1
ATOM 681 C CA . ASP A 1 93 ? 3.744 -17.391 -15.312 1 86.81 93 ASP A CA 1
ATOM 682 C C . ASP A 1 93 ? 3.445 -16.188 -14.422 1 86.81 93 ASP A C 1
ATOM 684 O O . ASP A 1 93 ? 2.51 -15.438 -14.688 1 86.81 93 ASP A O 1
ATOM 688 N N . ARG A 1 94 ? 4.199 -16.047 -13.43 1 88.56 94 ARG A N 1
ATOM 689 C CA . ARG A 1 94 ? 3.918 -14.977 -12.484 1 88.56 94 ARG A CA 1
ATOM 690 C C . ARG A 1 94 ? 5.102 -14.023 -12.367 1 88.56 94 ARG A C 1
ATOM 692 O O . ARG A 1 94 ? 6.09 -14.328 -11.695 1 88.56 94 ARG A O 1
ATOM 699 N N . THR A 1 95 ? 4.879 -12.875 -12.969 1 94.94 95 THR A N 1
ATOM 700 C CA . THR A 1 95 ? 5.926 -11.859 -12.914 1 94.94 95 THR A CA 1
ATOM 701 C C . THR A 1 95 ? 5.449 -10.633 -12.148 1 94.94 95 THR A C 1
ATOM 703 O O . THR A 1 95 ? 4.301 -10.211 -12.297 1 94.94 95 THR A O 1
ATOM 706 N N . VAL A 1 96 ? 6.258 -10.164 -11.234 1 93.31 96 VAL A N 1
ATOM 707 C CA . VAL A 1 96 ? 5.988 -8.969 -10.445 1 93.31 96 VAL A CA 1
ATOM 708 C C . VAL A 1 96 ? 7.133 -7.969 -10.617 1 93.31 96 VAL A C 1
ATOM 710 O O . VAL A 1 96 ? 8.305 -8.328 -10.469 1 93.31 96 VAL A O 1
ATOM 713 N N . ALA A 1 97 ? 6.801 -6.758 -10.93 1 96 97 ALA A N 1
ATOM 714 C CA . ALA A 1 97 ? 7.84 -5.75 -11.125 1 96 97 ALA A CA 1
ATOM 715 C C . ALA A 1 97 ? 7.605 -4.543 -10.227 1 96 97 ALA A C 1
ATOM 717 O O . ALA A 1 97 ? 6.465 -4.113 -10.031 1 96 97 ALA A O 1
ATOM 718 N N . ARG A 1 98 ? 8.656 -4.09 -9.727 1 93.56 98 ARG A N 1
ATOM 719 C CA . ARG A 1 98 ? 8.641 -2.793 -9.055 1 93.56 98 ARG A CA 1
ATOM 720 C C . ARG A 1 98 ? 8.688 -1.652 -10.07 1 93.56 98 ARG A C 1
ATOM 722 O O . ARG A 1 98 ? 9.43 -1.717 -11.055 1 93.56 98 ARG A O 1
ATOM 729 N N . ALA A 1 99 ? 7.836 -0.685 -9.883 1 92.38 99 ALA A N 1
ATOM 730 C CA . ALA A 1 99 ? 7.934 0.581 -10.602 1 92.38 99 ALA A CA 1
ATOM 731 C C . ALA A 1 99 ? 8.367 1.712 -9.672 1 92.38 99 ALA A C 1
ATOM 733 O O . ALA A 1 99 ? 7.762 1.918 -8.617 1 92.38 99 ALA A O 1
ATOM 734 N N . SER A 1 100 ? 9.43 2.387 -9.977 1 88.12 100 SER A N 1
ATOM 735 C CA . SER A 1 100 ? 9.867 3.533 -9.188 1 88.12 100 SER A CA 1
ATOM 736 C C . SER A 1 100 ? 9.094 4.793 -9.562 1 88.12 100 SER A C 1
ATOM 738 O O . SER A 1 100 ? 8.883 5.668 -8.727 1 88.12 100 SER A O 1
ATOM 740 N N . ASN A 1 101 ? 8.836 4.941 -10.789 1 88.19 101 ASN A N 1
ATOM 741 C CA . ASN A 1 101 ? 8.039 6.051 -11.305 1 88.19 101 ASN A CA 1
ATOM 742 C C . ASN A 1 101 ? 6.57 5.656 -11.469 1 88.19 101 ASN A C 1
ATOM 744 O O . ASN A 1 101 ? 6.246 4.781 -12.273 1 88.19 101 ASN A O 1
ATOM 748 N N . PRO A 1 102 ? 5.711 6.316 -10.773 1 81.88 102 PRO A N 1
ATOM 749 C CA . PRO A 1 102 ? 4.289 5.988 -10.859 1 81.88 102 PRO A CA 1
ATOM 750 C C . PRO A 1 102 ? 3.75 6.066 -12.289 1 81.88 102 PRO A C 1
ATOM 752 O O . PRO A 1 102 ? 2.834 5.324 -12.648 1 81.88 102 PRO A O 1
ATOM 755 N N . LYS A 1 103 ? 4.293 6.906 -13.102 1 84.44 103 LYS A N 1
ATOM 756 C CA . LYS A 1 103 ? 3.842 7.055 -14.484 1 84.44 103 LYS A CA 1
ATOM 757 C C . LYS A 1 103 ? 4.109 5.785 -15.289 1 84.44 103 LYS A C 1
ATOM 759 O O . LYS A 1 103 ? 3.441 5.527 -16.297 1 84.44 103 LYS A O 1
ATOM 764 N N . ASN A 1 104 ? 5.086 5.008 -14.82 1 90.88 104 ASN A N 1
ATOM 765 C CA . ASN A 1 104 ? 5.484 3.814 -15.562 1 90.88 104 ASN A CA 1
ATOM 766 C C . ASN A 1 104 ? 4.672 2.594 -15.133 1 90.88 104 ASN A C 1
ATOM 768 O O . ASN A 1 104 ? 4.766 1.533 -15.758 1 90.88 104 ASN A O 1
ATOM 772 N N . ARG A 1 105 ? 3.934 2.715 -14.055 1 84.75 105 ARG A N 1
ATOM 773 C CA . ARG A 1 105 ? 3.191 1.571 -13.539 1 84.75 105 ARG A CA 1
ATOM 774 C C . ARG A 1 105 ? 2.291 0.97 -14.609 1 84.75 105 ARG A C 1
ATOM 776 O O . ARG A 1 105 ? 2.363 -0.229 -14.891 1 84.75 105 ARG A O 1
ATOM 783 N N . GLU A 1 106 ? 1.464 1.81 -15.234 1 82.94 106 GLU A N 1
ATOM 784 C CA . GLU A 1 106 ? 0.54 1.344 -16.266 1 82.94 106 GLU A CA 1
ATOM 785 C C . GLU A 1 106 ? 1.292 0.823 -17.484 1 82.94 106 GLU A C 1
ATOM 787 O O . GLU A 1 106 ? 0.882 -0.165 -18.094 1 82.94 106 GLU A O 1
ATOM 792 N N . LEU A 1 107 ? 2.383 1.534 -17.766 1 90.62 107 LEU A N 1
ATOM 793 C CA . LEU A 1 107 ? 3.191 1.149 -18.922 1 90.62 107 LEU A CA 1
ATOM 794 C C . LEU A 1 107 ? 3.764 -0.253 -18.734 1 90.62 107 LEU A C 1
ATOM 796 O O . LEU A 1 107 ? 3.695 -1.078 -19.656 1 90.62 107 LEU A O 1
ATOM 800 N N . LEU A 1 108 ? 4.301 -0.543 -17.641 1 92 108 LEU A N 1
ATOM 801 C CA . LEU A 1 108 ? 4.871 -1.855 -17.359 1 92 108 LEU A CA 1
ATOM 802 C C . LEU A 1 108 ? 3.805 -2.941 -17.438 1 92 108 LEU A C 1
ATOM 804 O O . LEU A 1 108 ? 4.051 -4.02 -17.984 1 92 108 LEU A O 1
ATOM 808 N N . HIS A 1 109 ? 2.703 -2.658 -16.922 1 84.81 109 HIS A N 1
ATOM 809 C CA . HIS A 1 109 ? 1.606 -3.619 -16.953 1 84.81 109 HIS A CA 1
ATOM 810 C C . HIS A 1 109 ? 1.175 -3.916 -18.375 1 84.81 109 HIS A C 1
ATOM 812 O O . HIS A 1 109 ? 1.017 -5.078 -18.75 1 84.81 109 HIS A O 1
ATOM 818 N N . THR A 1 110 ? 1.021 -2.883 -19.156 1 89.06 110 THR A N 1
ATOM 819 C CA . THR A 1 110 ? 0.574 -3.004 -20.547 1 89.06 110 THR A CA 1
ATOM 820 C C . THR A 1 110 ? 1.598 -3.77 -21.375 1 89.06 110 THR A C 1
ATOM 822 O O . THR A 1 110 ? 1.231 -4.504 -22.297 1 89.06 110 THR A O 1
ATOM 825 N N . LEU A 1 111 ? 2.758 -3.648 -20.922 1 92.38 111 LEU A N 1
ATOM 826 C CA . LEU A 1 111 ? 3.822 -4.266 -21.719 1 92.38 111 LEU A CA 1
ATOM 827 C C . LEU A 1 111 ? 4.074 -5.699 -21.25 1 92.38 111 LEU A C 1
ATOM 829 O O . LEU A 1 111 ? 5.027 -6.34 -21.703 1 92.38 111 LEU A O 1
ATOM 833 N N . GLY A 1 112 ? 3.256 -6.18 -20.359 1 89.19 112 GLY A N 1
ATOM 834 C CA . GLY A 1 112 ? 3.227 -7.621 -20.172 1 89.19 112 GLY A CA 1
ATOM 835 C C . GLY A 1 112 ? 3.627 -8.047 -18.766 1 89.19 112 GLY A C 1
ATOM 836 O O . GLY A 1 112 ? 3.682 -9.242 -18.469 1 89.19 112 GLY A O 1
ATOM 837 N N . VAL A 1 113 ? 3.994 -7.137 -17.938 1 92.38 113 VAL A N 1
ATOM 838 C CA . VAL A 1 113 ? 4.258 -7.504 -16.547 1 92.38 113 VAL A CA 1
ATOM 839 C C . VAL A 1 113 ? 2.943 -7.828 -15.844 1 92.38 113 VAL A C 1
ATOM 841 O O . VAL A 1 113 ? 2 -7.035 -15.875 1 92.38 113 VAL A O 1
ATOM 844 N N . ASP A 1 114 ? 2.895 -8.969 -15.219 1 86.38 114 ASP A N 1
ATOM 845 C CA . ASP A 1 114 ? 1.63 -9.43 -14.648 1 86.38 114 ASP A CA 1
ATOM 846 C C . ASP A 1 114 ? 1.181 -8.516 -13.516 1 86.38 114 ASP A C 1
ATOM 848 O O . ASP A 1 114 ? -0.002 -8.18 -13.406 1 86.38 114 ASP A O 1
ATOM 852 N N . THR A 1 115 ? 2.066 -8.156 -12.648 1 83.31 115 THR A N 1
ATOM 853 C CA . THR A 1 115 ? 1.766 -7.293 -11.508 1 83.31 115 THR A CA 1
ATOM 854 C C . THR A 1 115 ? 2.846 -6.227 -11.344 1 83.31 115 THR A C 1
ATOM 856 O O . THR A 1 115 ? 4.039 -6.531 -11.391 1 83.31 115 THR A O 1
ATOM 859 N N . VAL A 1 116 ? 2.373 -5.016 -11.234 1 89.81 116 VAL A N 1
ATOM 860 C CA . VAL A 1 116 ? 3.303 -3.908 -11.039 1 89.81 116 VAL A CA 1
ATOM 861 C C . VAL A 1 116 ? 3.016 -3.223 -9.703 1 89.81 116 VAL A C 1
ATOM 863 O O . VAL A 1 116 ? 1.869 -2.879 -9.406 1 89.81 116 VAL A O 1
ATOM 866 N N . VAL A 1 117 ? 4.02 -3.109 -8.875 1 85.75 117 VAL A N 1
ATOM 867 C CA . VAL A 1 117 ? 3.9 -2.453 -7.578 1 85.75 117 VAL A CA 1
ATOM 868 C C . VAL A 1 117 ? 4.773 -1.201 -7.551 1 85.75 117 VAL A C 1
ATOM 870 O O . VAL A 1 117 ? 5.977 -1.269 -7.824 1 85.75 117 VAL A O 1
ATOM 873 N N . CYS A 1 118 ? 4.227 -0.104 -7.242 1 87.44 118 CYS A N 1
ATOM 874 C CA . CYS A 1 118 ? 4.965 1.153 -7.207 1 87.44 118 CYS A CA 1
ATOM 875 C C . CYS A 1 118 ? 5.176 1.622 -5.77 1 87.44 118 CYS A C 1
ATOM 877 O O . CYS A 1 118 ? 4.238 2.098 -5.125 1 87.44 118 CYS A O 1
ATOM 879 N N . GLY A 1 119 ? 6.398 1.57 -5.285 1 84.31 119 GLY A N 1
ATOM 880 C CA . GLY A 1 119 ? 6.738 1.942 -3.92 1 84.31 119 GLY A CA 1
ATOM 881 C C . GLY A 1 119 ? 6.527 3.416 -3.635 1 84.31 119 GLY A C 1
ATOM 882 O O . GLY A 1 119 ? 6.016 3.781 -2.574 1 84.31 119 GLY A O 1
ATOM 883 N N . THR A 1 120 ? 6.957 4.242 -4.613 1 85.56 120 THR A N 1
ATOM 884 C CA . THR A 1 120 ? 6.848 5.688 -4.453 1 85.56 120 THR A CA 1
ATOM 885 C C . THR A 1 120 ? 5.391 6.105 -4.281 1 85.56 120 THR A C 1
ATOM 887 O O . THR A 1 120 ? 5.066 6.883 -3.381 1 85.56 120 THR A O 1
ATOM 890 N N . ASP A 1 121 ? 4.59 5.586 -5.152 1 79.75 121 ASP A N 1
ATOM 891 C CA . ASP A 1 121 ? 3.162 5.887 -5.105 1 79.75 121 ASP A CA 1
ATOM 892 C C . ASP A 1 121 ? 2.547 5.434 -3.785 1 79.75 121 ASP A C 1
ATOM 894 O O . ASP A 1 121 ? 1.809 6.184 -3.146 1 79.75 121 ASP A O 1
ATOM 898 N N . ASN A 1 122 ? 2.838 4.281 -3.406 1 77.81 122 ASN A N 1
ATOM 899 C CA . ASN A 1 122 ? 2.311 3.732 -2.162 1 77.81 122 ASN A CA 1
ATOM 900 C C . ASN A 1 122 ? 2.793 4.527 -0.951 1 77.81 122 ASN A C 1
ATOM 902 O O . ASN A 1 122 ? 2.004 4.848 -0.06 1 77.81 122 ASN A O 1
ATOM 906 N N . LEU A 1 123 ? 4.105 4.805 -0.918 1 82.38 123 LEU A N 1
ATOM 907 C CA . LEU A 1 123 ? 4.68 5.566 0.183 1 82.38 123 LEU A CA 1
ATOM 908 C C . LEU A 1 123 ? 4.031 6.941 0.289 1 82.38 123 LEU A C 1
ATOM 910 O O . LEU A 1 123 ? 3.713 7.398 1.389 1 82.38 123 LEU A O 1
ATOM 914 N N . SER A 1 124 ? 3.863 7.629 -0.826 1 83.75 124 SER A N 1
ATOM 915 C CA . SER A 1 124 ? 3.232 8.945 -0.839 1 83.75 124 SER A CA 1
ATOM 916 C C . SER A 1 124 ? 1.82 8.883 -0.264 1 83.75 124 SER A C 1
ATOM 918 O O . SER A 1 124 ? 1.415 9.773 0.49 1 83.75 124 SER A O 1
ATOM 920 N N . HIS A 1 125 ? 1.13 7.836 -0.616 1 74.06 125 HIS A N 1
ATOM 921 C CA . HIS A 1 125 ? -0.236 7.688 -0.127 1 74.06 125 HIS A CA 1
ATOM 922 C C . HIS A 1 125 ? -0.26 7.465 1.381 1 74.06 125 HIS A C 1
ATOM 924 O O . HIS A 1 125 ? -1.104 8.023 2.082 1 74.06 125 HIS A O 1
ATOM 930 N N . ILE A 1 126 ? 0.615 6.625 1.859 1 76.25 126 ILE A N 1
ATOM 931 C CA . ILE A 1 126 ? 0.688 6.363 3.293 1 76.25 126 ILE A CA 1
ATOM 932 C C . ILE A 1 126 ? 1.048 7.652 4.031 1 76.25 126 ILE A C 1
ATOM 934 O O . ILE A 1 126 ? 0.432 7.984 5.047 1 76.25 126 ILE A O 1
ATOM 938 N N . LEU A 1 127 ? 2.023 8.406 3.49 1 84.88 127 LEU A N 1
ATOM 939 C CA . LEU A 1 127 ? 2.451 9.664 4.105 1 84.88 127 LEU A CA 1
ATOM 940 C C . LEU A 1 127 ? 1.306 10.664 4.145 1 84.88 127 LEU A C 1
ATOM 942 O O . LEU A 1 127 ? 1.086 11.32 5.168 1 84.88 127 LEU A O 1
ATOM 946 N N . GLU A 1 128 ? 0.638 10.797 3.049 1 79 128 GLU A N 1
ATOM 947 C CA . GLU A 1 128 ? -0.504 11.703 2.973 1 79 128 GLU A CA 1
ATOM 948 C C . GLU A 1 128 ? -1.522 11.398 4.066 1 79 128 GLU A C 1
ATOM 950 O O . GLU A 1 128 ? -2.031 12.312 4.719 1 79 128 GLU A O 1
ATOM 955 N N . ARG A 1 129 ? -1.78 10.188 4.223 1 69.5 129 ARG A N 1
ATOM 956 C CA . ARG A 1 129 ? -2.762 9.758 5.215 1 69.5 129 ARG A CA 1
ATOM 957 C C . ARG A 1 129 ? -2.297 10.109 6.629 1 69.5 129 ARG A C 1
ATOM 959 O O . ARG A 1 129 ? -3.096 10.531 7.465 1 69.5 129 ARG A O 1
ATOM 966 N N . GLU A 1 130 ? -1.017 9.844 6.891 1 75.88 130 GLU A N 1
ATOM 967 C CA . GLU A 1 130 ? -0.458 10.125 8.211 1 75.88 130 GLU A CA 1
ATOM 968 C C . GLU A 1 130 ? -0.493 11.617 8.523 1 75.88 130 GLU A C 1
ATOM 970 O O . GLU A 1 130 ? -0.529 12.008 9.688 1 75.88 130 GLU A O 1
ATOM 975 N N . ILE A 1 131 ? -0.552 12.461 7.504 1 79.25 131 ILE A N 1
ATOM 976 C CA . ILE A 1 131 ? -0.567 13.914 7.652 1 79.25 131 ILE A CA 1
ATOM 977 C C . ILE A 1 131 ? -1.997 14.391 7.891 1 79.25 131 ILE A C 1
ATOM 979 O O . ILE A 1 131 ? -2.232 15.266 8.727 1 79.25 131 ILE A O 1
ATOM 983 N N . GLU A 1 132 ? -2.961 14.086 7.008 1 64.19 132 GLU A N 1
ATOM 984 C CA . GLU A 1 132 ? -4.312 14.641 6.973 1 64.19 132 GLU A CA 1
ATOM 985 C C . GLU A 1 132 ? -5.027 14.438 8.305 1 64.19 132 GLU A C 1
ATOM 987 O O . GLU A 1 132 ? -5.676 15.352 8.812 1 64.19 132 GLU A O 1
ATOM 992 N N . THR A 1 133 ? -5.547 13.453 8.578 1 58.94 133 THR A N 1
ATOM 993 C CA . THR A 1 133 ? -6.398 13.445 9.758 1 58.94 133 THR A CA 1
ATOM 994 C C . THR A 1 133 ? -6.078 12.25 10.656 1 58.94 133 THR A C 1
ATOM 996 O O . THR A 1 133 ? -5.617 11.219 10.172 1 58.94 133 THR A O 1
ATOM 999 N N . ASP A 1 134 ? -6.145 12.648 11.867 1 61.09 134 ASP A N 1
ATOM 1000 C CA . ASP A 1 134 ? -6.145 11.617 12.898 1 61.09 134 ASP A CA 1
ATOM 1001 C C . ASP A 1 134 ? -7.363 10.711 12.773 1 61.09 134 ASP A C 1
ATOM 1003 O O . ASP A 1 134 ? -7.445 9.672 13.43 1 61.09 134 ASP A O 1
ATOM 1007 N N . THR A 1 135 ? -8.227 11.227 11.875 1 70.19 135 THR A N 1
ATOM 1008 C CA . THR A 1 135 ? -9.508 10.523 11.844 1 70.19 135 THR A CA 1
ATOM 1009 C C . THR A 1 135 ? -9.469 9.375 10.844 1 70.19 135 THR A C 1
ATOM 1011 O O . THR A 1 135 ? -10.25 8.422 10.945 1 70.19 135 THR A O 1
ATOM 1014 N N . ILE A 1 136 ? -8.539 9.445 9.984 1 74.81 136 ILE A N 1
ATOM 1015 C CA . ILE A 1 136 ? -8.492 8.43 8.938 1 74.81 136 ILE A CA 1
ATOM 1016 C C . ILE A 1 136 ? -7.129 7.73 8.961 1 74.81 136 ILE A C 1
ATOM 1018 O O . ILE A 1 136 ? -6.09 8.391 9.023 1 74.81 136 ILE A O 1
ATOM 1022 N N . ARG A 1 137 ? -7.188 6.473 9 1 72.88 137 ARG A N 1
ATOM 1023 C CA . ARG A 1 137 ? -5.973 5.664 8.961 1 72.88 137 ARG A CA 1
ATOM 1024 C C . ARG A 1 137 ? -6.043 4.621 7.855 1 72.88 137 ARG A C 1
ATOM 1026 O O . ARG A 1 137 ? -6.992 3.836 7.793 1 72.88 137 ARG A O 1
ATOM 1033 N N . GLN A 1 138 ? -5.031 4.633 6.965 1 72.75 138 GLN A N 1
ATOM 1034 C CA . GLN A 1 138 ? -4.953 3.557 5.984 1 72.75 138 GLN A CA 1
ATOM 1035 C C . GLN A 1 138 ? -4.352 2.295 6.598 1 72.75 138 GLN A C 1
ATOM 1037 O O . GLN A 1 138 ? -3.266 2.34 7.18 1 72.75 138 GLN A O 1
ATOM 1042 N N . LEU A 1 139 ? -5.074 1.176 6.383 1 69.94 139 LEU A N 1
ATOM 1043 C CA . LEU A 1 139 ? -4.629 -0.074 6.988 1 69.94 139 LEU A CA 1
ATOM 1044 C C . LEU A 1 139 ? -3.861 -0.922 5.98 1 69.94 139 LEU A C 1
ATOM 1046 O O . LEU A 1 139 ? -2.869 -1.564 6.328 1 69.94 139 LEU A O 1
ATOM 1050 N N . LEU A 1 140 ? -4.328 -0.893 4.703 1 70.81 140 LEU A N 1
ATOM 1051 C CA . LEU A 1 140 ? -3.764 -1.762 3.676 1 70.81 140 LEU A CA 1
ATOM 1052 C C . LEU A 1 140 ? -3.928 -1.145 2.291 1 70.81 140 LEU A C 1
ATOM 1054 O O . LEU A 1 140 ? -4.977 -0.575 1.98 1 70.81 140 LEU A O 1
ATOM 1058 N N . SER A 1 141 ? -2.861 -1.25 1.483 1 70.19 141 SER A N 1
ATOM 1059 C CA . SER A 1 141 ? -2.973 -0.969 0.056 1 70.19 141 SER A CA 1
ATOM 1060 C C . SER A 1 141 ? -3.344 -2.223 -0.728 1 70.19 141 SER A C 1
ATOM 1062 O O . SER A 1 141 ? -2.822 -3.307 -0.458 1 70.19 141 SER A O 1
ATOM 1064 N N . LEU A 1 142 ? -4.297 -2.109 -1.513 1 69.75 142 LEU A N 1
ATOM 1065 C CA . LEU A 1 142 ? -4.789 -3.248 -2.279 1 69.75 142 LEU A CA 1
ATOM 1066 C C . LEU A 1 142 ? -4.742 -2.959 -3.775 1 69.75 142 LEU A C 1
ATOM 1068 O O . LEU A 1 142 ? -4.652 -1.799 -4.184 1 69.75 142 LEU A O 1
ATOM 1072 N N . GLY A 1 143 ? -4.707 -4.043 -4.547 1 67.44 143 GLY A N 1
ATOM 1073 C CA . GLY A 1 143 ? -4.746 -3.887 -5.992 1 67.44 143 GLY A CA 1
ATOM 1074 C C . GLY A 1 143 ? -3.545 -3.141 -6.543 1 67.44 143 GLY A C 1
ATOM 1075 O O . GLY A 1 143 ? -3.697 -2.197 -7.324 1 67.44 143 GLY A O 1
ATOM 1076 N N . GLY A 1 144 ? -2.447 -3.432 -5.98 1 62.94 144 GLY A N 1
ATOM 1077 C CA . GLY A 1 144 ? -1.247 -2.766 -6.457 1 62.94 144 GLY A CA 1
ATOM 1078 C C . GLY A 1 144 ? -1.183 -1.301 -6.066 1 62.94 144 GLY A C 1
ATOM 1079 O O . GLY A 1 144 ? -0.511 -0.505 -6.727 1 62.94 144 GLY A O 1
ATOM 1080 N N . GLY A 1 145 ? -2.104 -0.911 -5.102 1 65.62 145 GLY A N 1
ATOM 1081 C CA . GLY A 1 145 ? -2.123 0.47 -4.645 1 65.62 145 GLY A CA 1
ATOM 1082 C C . GLY A 1 145 ? -3.312 1.253 -5.172 1 65.62 145 GLY A C 1
ATOM 1083 O O . GLY A 1 145 ? -3.482 2.43 -4.844 1 65.62 145 GLY A O 1
ATOM 1084 N N . THR A 1 146 ? -4.145 0.651 -5.996 1 69.5 146 THR A N 1
ATOM 1085 C CA . THR A 1 146 ? -5.273 1.352 -6.594 1 69.5 146 THR A CA 1
ATOM 1086 C C . THR A 1 146 ? -6.48 1.332 -5.656 1 69.5 146 THR A C 1
ATOM 1088 O O . THR A 1 146 ? -7.484 2 -5.914 1 69.5 146 THR A O 1
ATOM 1091 N N . ALA A 1 147 ? -6.371 0.611 -4.695 1 75.06 147 ALA A N 1
ATOM 1092 C CA . ALA A 1 147 ? -7.402 0.558 -3.662 1 75.06 147 ALA A CA 1
ATOM 1093 C C . ALA A 1 147 ? -6.781 0.488 -2.271 1 75.06 147 ALA A C 1
ATOM 1095 O O . ALA A 1 147 ? -5.594 0.178 -2.131 1 75.06 147 ALA A O 1
ATOM 1096 N N . SER A 1 148 ? -7.57 0.887 -1.323 1 79.31 148 SER A N 1
ATOM 1097 C CA . SER A 1 148 ? -7.027 0.872 0.032 1 79.31 148 SER A CA 1
ATOM 1098 C C . SER A 1 148 ? -8.109 0.535 1.055 1 79.31 148 SER A C 1
ATOM 1100 O O . SER A 1 148 ? -9.281 0.854 0.854 1 79.31 148 SER A O 1
ATOM 1102 N N . LEU A 1 149 ? -7.688 -0.144 2.029 1 81.31 149 LEU A N 1
ATOM 1103 C CA . LEU A 1 149 ? -8.492 -0.354 3.23 1 81.31 149 LEU A CA 1
ATOM 1104 C C . LEU A 1 149 ? -8.203 0.723 4.27 1 81.31 149 LEU A C 1
ATOM 1106 O O . LEU A 1 149 ? -7.047 0.947 4.637 1 81.31 149 LEU A O 1
ATOM 1110 N N . ASN A 1 150 ? -9.273 1.35 4.723 1 85.44 150 ASN A N 1
ATOM 1111 C CA . ASN A 1 150 ? -9.102 2.51 5.594 1 85.44 1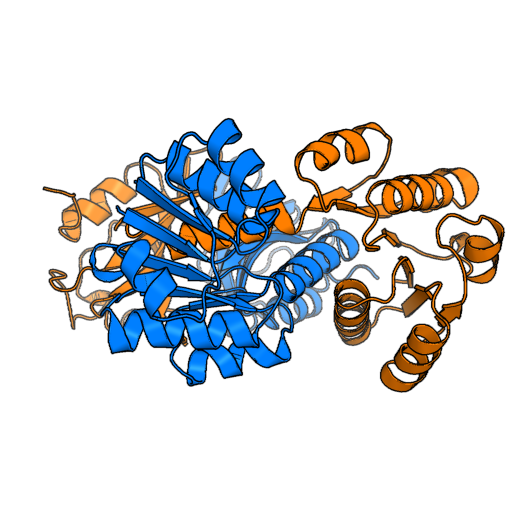50 ASN A CA 1
ATOM 1112 C C . ASN A 1 150 ? -9.984 2.41 6.836 1 85.44 150 ASN A C 1
ATOM 1114 O O . ASN A 1 150 ? -11.086 1.858 6.777 1 85.44 150 ASN A O 1
ATOM 1118 N N . GLU A 1 151 ? -9.484 2.914 7.906 1 83.94 151 GLU A N 1
ATOM 1119 C CA . GLU A 1 151 ? -10.258 3.107 9.133 1 83.94 151 GLU A CA 1
ATOM 1120 C C . GLU A 1 151 ? -10.594 4.582 9.352 1 83.94 151 GLU A C 1
ATOM 1122 O O . GLU A 1 151 ? -9.719 5.441 9.234 1 83.94 151 GLU A O 1
ATOM 1127 N N . ILE A 1 152 ? -11.867 4.809 9.578 1 88.56 152 ILE A N 1
ATOM 1128 C CA . ILE A 1 152 ? -12.336 6.164 9.844 1 88.56 152 ILE A CA 1
ATOM 1129 C C . ILE A 1 152 ? -12.945 6.23 11.234 1 88.56 152 ILE A C 1
ATOM 1131 O O . ILE A 1 152 ? -13.844 5.449 11.57 1 88.56 152 ILE A O 1
ATOM 1135 N N . LEU A 1 153 ? -12.414 7.129 12.039 1 86.75 153 LEU A N 1
ATOM 1136 C CA . LEU A 1 153 ? -13.055 7.43 13.32 1 86.75 153 LEU A CA 1
ATOM 1137 C C . LEU A 1 153 ? -14 8.617 13.188 1 86.75 153 LEU A C 1
ATOM 1139 O O . LEU A 1 153 ? -13.57 9.727 12.859 1 86.75 153 LEU A O 1
ATOM 1143 N N . LEU A 1 154 ? -15.258 8.32 13.422 1 91.62 154 LEU A N 1
ATOM 1144 C CA . LEU A 1 154 ? -16.219 9.414 13.312 1 91.62 154 LEU A CA 1
ATOM 1145 C C . LEU A 1 154 ? -16.094 10.359 14.5 1 91.62 154 LEU A C 1
ATOM 1147 O O . LEU A 1 154 ? -16.094 9.922 15.656 1 91.62 154 LEU A O 1
ATOM 1151 N N . PRO A 1 155 ? -15.977 11.617 14.25 1 89.69 155 PRO A N 1
ATOM 1152 C CA . PRO A 1 155 ? -15.828 12.594 15.336 1 89.69 155 PRO A CA 1
ATOM 1153 C C . PRO A 1 155 ? -17.125 12.797 16.125 1 89.69 155 PRO A C 1
ATOM 1155 O O . PRO A 1 155 ? -18.188 12.367 15.68 1 89.69 155 PRO A O 1
ATOM 1158 N N . GLU A 1 156 ? -17.016 13.383 17.297 1 89.19 156 GLU A N 1
ATOM 1159 C CA . GLU A 1 156 ? -18.156 13.68 18.156 1 89.19 156 GLU A CA 1
ATOM 1160 C C . GLU A 1 156 ? -19.203 14.5 17.438 1 89.19 156 GLU A C 1
ATOM 1162 O O . GLU A 1 156 ? -20.406 14.297 17.625 1 89.19 156 GLU A O 1
ATOM 1167 N N . ASN A 1 157 ? -18.75 15.43 16.609 1 90.38 157 ASN A N 1
ATOM 1168 C CA . ASN A 1 157 ? -19.656 16.312 15.867 1 90.38 157 ASN A CA 1
ATOM 1169 C C . ASN A 1 157 ? -19.844 15.836 14.43 1 90.38 157 ASN A C 1
ATOM 1171 O O . ASN A 1 157 ? -19.938 16.656 13.508 1 90.38 157 ASN A O 1
ATOM 1175 N N . PHE A 1 158 ? -19.906 14.539 14.312 1 92.19 158 PHE A N 1
ATOM 1176 C CA . PHE A 1 158 ? -20.094 13.977 12.977 1 92.19 158 PHE A CA 1
ATOM 1177 C C . PHE A 1 158 ? -21.359 14.516 12.336 1 92.19 158 PHE A C 1
ATOM 1179 O O . PHE A 1 158 ? -22.438 14.453 12.93 1 92.19 158 PHE A O 1
ATOM 1186 N N . LEU A 1 159 ? -21.219 15.016 11.094 1 92.19 159 LEU A N 1
ATOM 1187 C CA . LEU A 1 159 ? -22.266 15.719 10.352 1 92.19 159 LEU A CA 1
ATOM 1188 C C . LEU A 1 159 ? -23.516 14.859 10.211 1 92.19 159 LEU A C 1
ATOM 1190 O O . LEU A 1 159 ? -24.641 15.367 10.234 1 92.19 159 LEU A O 1
ATOM 1194 N N . TYR A 1 160 ? -23.375 13.555 10.078 1 94.81 160 TYR A N 1
ATOM 1195 C CA . TYR A 1 160 ? -24.5 12.664 9.789 1 94.81 160 TYR A CA 1
ATOM 1196 C C . TYR A 1 160 ? -24.781 11.742 10.977 1 94.81 160 TYR A C 1
ATOM 1198 O O . TYR A 1 160 ? -25.297 10.641 10.805 1 94.81 160 TYR A O 1
ATOM 1206 N N . ALA A 1 161 ? -24.406 12.242 12.086 1 94.69 161 ALA A N 1
ATOM 1207 C CA . ALA A 1 161 ? -24.672 11.453 13.281 1 94.69 161 ALA A CA 1
ATOM 1208 C C . ALA A 1 161 ? -26.141 11.109 13.398 1 94.69 161 ALA A C 1
ATOM 1210 O O . ALA A 1 161 ? -27 11.984 13.25 1 94.69 161 ALA A O 1
ATOM 1211 N N . GLY A 1 162 ? -26.438 9.828 13.633 1 95.19 162 GLY A N 1
ATOM 1212 C CA . GLY A 1 162 ? -27.812 9.406 13.828 1 95.19 162 GLY A CA 1
ATOM 1213 C C . GLY A 1 162 ? -28.547 9.133 12.531 1 95.19 162 GLY A C 1
ATOM 1214 O O . GLY A 1 162 ? -29.75 8.867 12.539 1 95.19 162 GLY A O 1
ATOM 1215 N N . LYS A 1 163 ? -27.875 9.148 11.461 1 96.12 163 LYS A N 1
ATOM 1216 C CA . LYS A 1 163 ? -28.484 8.859 10.164 1 96.12 163 LYS A CA 1
ATOM 1217 C C . LYS A 1 163 ? -28.141 7.449 9.695 1 96.12 163 LYS A C 1
ATOM 1219 O O . LYS A 1 163 ? -27.094 6.906 10.047 1 96.12 163 LYS A O 1
ATOM 1224 N N . ALA A 1 164 ? -29.016 6.953 8.914 1 96.12 164 ALA A N 1
ATOM 1225 C CA . ALA A 1 164 ? -28.781 5.641 8.312 1 96.12 164 ALA A CA 1
ATOM 1226 C C . ALA A 1 164 ? -27.812 5.746 7.137 1 96.12 164 ALA A C 1
ATOM 1228 O O . ALA A 1 164 ? -27.781 6.762 6.438 1 96.12 164 ALA A O 1
ATOM 1229 N N . ILE A 1 165 ? -27.078 4.652 6.887 1 94.44 165 ILE A N 1
ATOM 1230 C CA . ILE A 1 165 ? -26.078 4.602 5.82 1 94.44 165 ILE A CA 1
ATOM 1231 C C . ILE A 1 165 ? -26.734 4.934 4.484 1 94.44 165 ILE A C 1
ATOM 1233 O O . ILE A 1 165 ? -26.156 5.66 3.666 1 94.44 165 ILE A O 1
ATOM 1237 N N . MET A 1 166 ? -27.953 4.426 4.281 1 93 166 MET A N 1
ATOM 1238 C CA . MET A 1 166 ? -28.641 4.633 3.008 1 93 166 MET A CA 1
ATOM 1239 C C . MET A 1 166 ? -29 6.102 2.816 1 93 166 MET A C 1
ATOM 1241 O O . MET A 1 166 ? -29.266 6.539 1.694 1 93 166 MET A O 1
ATOM 1245 N N . ASP A 1 167 ? -28.984 6.918 3.85 1 94.31 167 ASP A N 1
ATOM 1246 C CA . ASP A 1 167 ? -29.422 8.312 3.799 1 94.31 167 ASP A CA 1
ATOM 1247 C C . ASP A 1 167 ? -28.219 9.25 3.715 1 94.31 167 ASP A C 1
ATOM 1249 O O . ASP A 1 167 ? -28.375 10.477 3.709 1 94.31 167 ASP A O 1
ATOM 1253 N N . ILE A 1 168 ? -27.078 8.711 3.672 1 93.38 168 ILE A N 1
ATOM 1254 C CA . ILE A 1 168 ? -25.891 9.57 3.633 1 93.38 168 ILE A CA 1
ATOM 1255 C C . ILE A 1 168 ? -25.125 9.336 2.332 1 93.38 168 ILE A C 1
ATOM 1257 O O . ILE A 1 168 ? -25.203 8.258 1.749 1 93.38 168 ILE A O 1
ATOM 1261 N N . PRO A 1 169 ? -24.438 10.43 1.901 1 92.88 169 PRO A N 1
ATOM 1262 C CA . PRO A 1 169 ? -23.703 10.289 0.646 1 92.88 169 PRO A CA 1
ATOM 1263 C C . PRO A 1 169 ? -22.453 9.406 0.784 1 92.88 169 PRO A C 1
ATOM 1265 O O . PRO A 1 169 ? -21.594 9.68 1.62 1 92.88 169 PRO A O 1
ATOM 1268 N N . ILE A 1 170 ? -22.344 8.367 0.012 1 88.81 170 ILE A N 1
ATOM 1269 C CA . ILE A 1 170 ? -21.172 7.5 -0.069 1 88.81 170 ILE A CA 1
ATOM 1270 C C . ILE A 1 170 ? -20.703 7.395 -1.521 1 88.81 170 ILE A C 1
ATOM 1272 O O . ILE A 1 170 ? -21.469 6.973 -2.393 1 88.81 170 ILE A O 1
ATOM 1276 N N . PRO A 1 171 ? -19.516 7.797 -1.725 1 86.44 171 PRO A N 1
ATOM 1277 C CA . PRO A 1 171 ? -19.031 7.672 -3.098 1 86.44 171 PRO A CA 1
ATOM 1278 C C . PRO A 1 171 ? -19.172 6.258 -3.654 1 86.44 171 PRO A C 1
ATOM 1280 O O . PRO A 1 171 ? -19.062 5.281 -2.908 1 86.44 171 PRO A O 1
ATOM 1283 N N . GLY A 1 172 ? -19.391 6.059 -4.988 1 77.94 172 GLY A N 1
ATOM 1284 C CA . GLY A 1 172 ? -19.672 4.797 -5.652 1 77.94 172 GLY A CA 1
ATOM 1285 C C . GLY A 1 172 ? -18.562 3.777 -5.496 1 77.94 172 GLY A C 1
ATOM 1286 O O . GLY A 1 172 ? -18.812 2.57 -5.543 1 77.94 172 GLY A O 1
ATOM 1287 N N . ASP A 1 173 ? -17.391 4.191 -5.301 1 78.81 173 ASP A N 1
ATOM 1288 C CA . ASP A 1 173 ? -16.266 3.27 -5.215 1 78.81 173 ASP A CA 1
ATOM 1289 C C . ASP A 1 173 ? -15.82 3.086 -3.764 1 78.81 173 ASP A C 1
ATOM 1291 O O . ASP A 1 173 ? -14.625 2.963 -3.486 1 78.81 173 ASP A O 1
ATOM 1295 N N . THR A 1 174 ? -16.766 3.199 -2.922 1 86.75 174 THR A N 1
ATOM 1296 C CA . THR A 1 174 ? -16.516 3.016 -1.496 1 86.75 174 THR A CA 1
ATOM 1297 C C . THR A 1 174 ? -17.438 1.949 -0.917 1 86.75 174 THR A C 1
ATOM 1299 O O . THR A 1 174 ? -18.641 1.94 -1.202 1 86.75 174 THR A O 1
ATOM 1302 N N . ILE A 1 175 ? -16.891 1.057 -0.154 1 86.56 175 ILE A N 1
ATOM 1303 C CA . ILE A 1 175 ? -17.656 0.03 0.534 1 86.56 175 ILE A CA 1
ATOM 1304 C C . ILE A 1 175 ? -17.406 0.117 2.039 1 86.56 175 ILE A C 1
ATOM 1306 O O . ILE A 1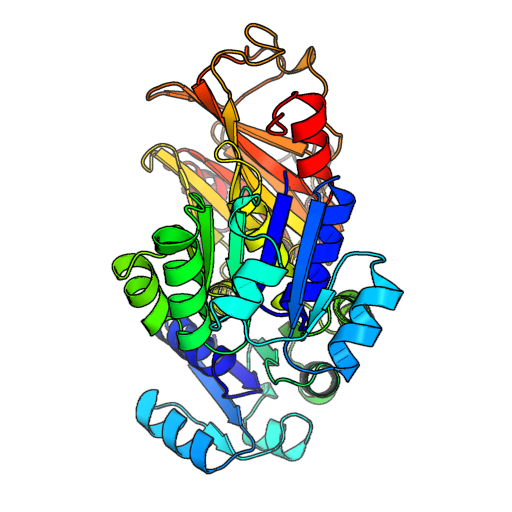 175 ? -16.266 0.019 2.49 1 86.56 175 ILE A O 1
ATOM 1310 N N . LEU A 1 176 ? -18.453 0.332 2.756 1 90.12 176 LEU A N 1
ATOM 1311 C CA . LEU A 1 176 ? -18.344 0.244 4.207 1 90.12 176 LEU A CA 1
ATOM 1312 C C . LEU A 1 176 ? -18.328 -1.211 4.664 1 90.12 176 LEU A C 1
ATOM 1314 O O . LEU A 1 176 ? -19.328 -1.92 4.527 1 90.12 176 LEU A O 1
ATOM 1318 N N . ILE A 1 177 ? -17.234 -1.575 5.188 1 87.94 177 ILE A N 1
ATOM 1319 C CA . ILE A 1 177 ? -17.031 -2.992 5.473 1 87.94 177 ILE A CA 1
ATOM 1320 C C . ILE A 1 177 ? -17.578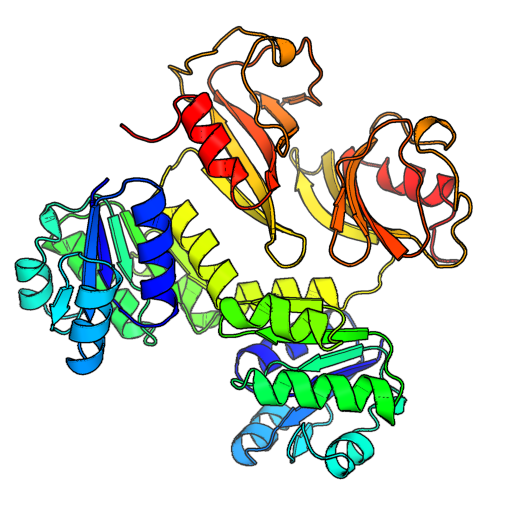 -3.318 6.863 1 87.94 177 ILE A C 1
ATOM 1322 O O . ILE A 1 177 ? -18.312 -4.293 7.039 1 87.94 177 ILE A O 1
ATOM 1326 N N . SER A 1 178 ? -17.234 -2.553 7.852 1 87.31 178 SER A N 1
ATOM 1327 C CA . SER A 1 178 ? -17.672 -2.824 9.219 1 87.31 178 SER A CA 1
ATOM 1328 C C . SER A 1 178 ? -17.688 -1.552 10.055 1 87.31 178 SER A C 1
ATOM 1330 O O . SER A 1 178 ? -17.094 -0.542 9.672 1 87.31 178 SER A O 1
ATOM 1332 N N . ILE A 1 179 ? -18.406 -1.7 11.125 1 90.5 179 ILE A N 1
ATOM 1333 C CA . ILE A 1 179 ? -18.453 -0.666 12.148 1 90.5 179 ILE A CA 1
ATOM 1334 C C . ILE A 1 179 ? -18.094 -1.27 13.508 1 90.5 179 ILE A C 1
ATOM 1336 O O . ILE A 1 179 ? -18.609 -2.328 13.875 1 90.5 179 ILE A O 1
ATOM 1340 N N . THR A 1 180 ? -17.141 -0.69 14.094 1 84.81 180 THR A N 1
ATOM 1341 C CA . THR A 1 180 ? -16.859 -1.045 15.484 1 84.81 180 THR A CA 1
ATOM 1342 C C . THR A 1 180 ? -17.344 0.056 16.422 1 84.81 180 THR A C 1
ATOM 1344 O O . THR A 1 180 ? -16.906 1.204 16.328 1 84.81 180 THR A O 1
ATOM 1347 N N . ARG A 1 181 ? -18.281 -0.26 17.234 1 88.69 181 ARG A N 1
ATOM 1348 C CA . ARG A 1 181 ? -18.859 0.638 18.234 1 88.69 181 ARG A CA 1
ATOM 1349 C C . ARG A 1 181 ? -18.594 0.133 19.641 1 88.69 181 ARG A C 1
ATOM 1351 O O . ARG A 1 181 ? -19.156 -0.889 20.062 1 88.69 181 ARG A O 1
ATOM 1358 N N . ASP A 1 182 ? -17.703 0.877 20.281 1 79.25 182 ASP A N 1
ATOM 1359 C CA . ASP A 1 182 ? -17.234 0.372 21.578 1 79.25 182 ASP A CA 1
ATOM 1360 C C . ASP A 1 182 ? -16.594 -1 21.422 1 79.25 182 ASP A C 1
ATOM 1362 O O . ASP A 1 182 ? -15.539 -1.129 20.797 1 79.25 182 ASP A O 1
ATOM 1366 N N . THR A 1 183 ? -17.219 -2.051 21.859 1 66.19 183 THR A N 1
ATOM 1367 C CA . THR A 1 183 ? -16.625 -3.383 21.781 1 66.19 183 THR A CA 1
ATOM 1368 C C . THR A 1 183 ? -17.406 -4.258 20.797 1 66.19 183 THR A C 1
ATOM 1370 O O . THR A 1 183 ? -17.062 -5.418 20.578 1 66.19 183 THR A O 1
ATOM 1373 N N . GLU A 1 184 ? -18.312 -3.605 20.125 1 78.88 184 GLU A N 1
ATOM 1374 C CA . GLU A 1 184 ? -19.156 -4.391 19.234 1 78.88 184 GLU A CA 1
ATOM 1375 C C . GLU A 1 184 ? -18.703 -4.27 17.781 1 78.88 184 GLU A C 1
ATOM 1377 O O . GLU A 1 184 ? -18.328 -3.182 17.344 1 78.88 184 GLU A O 1
ATOM 1382 N N . PHE A 1 185 ? -18.594 -5.387 17.141 1 79.44 185 PHE A N 1
ATOM 1383 C CA . PHE A 1 185 ? -18.281 -5.445 15.711 1 79.44 185 PHE A CA 1
ATOM 1384 C C . PHE A 1 185 ? -19.562 -5.57 14.891 1 79.44 185 PHE A C 1
ATOM 1386 O O . PHE A 1 185 ? -20.266 -6.574 14.977 1 79.44 185 PHE A O 1
ATOM 1393 N N . ILE A 1 186 ? -19.953 -4.617 14.062 1 85.38 186 ILE A N 1
ATOM 1394 C CA . ILE A 1 186 ? -21.203 -4.531 13.328 1 85.38 186 ILE A CA 1
ATOM 1395 C C . ILE A 1 186 ? -20.938 -4.613 11.828 1 85.38 186 ILE A C 1
ATOM 1397 O O . ILE A 1 186 ? -20.094 -3.887 11.305 1 85.38 186 ILE A O 1
ATOM 1401 N N . ILE A 1 187 ? -21.547 -5.508 11.133 1 83.25 187 ILE A N 1
ATOM 1402 C CA . ILE A 1 187 ? -21.594 -5.508 9.672 1 83.25 187 ILE A CA 1
ATOM 1403 C C . ILE A 1 187 ? -22.719 -4.594 9.195 1 83.25 187 ILE A C 1
ATOM 1405 O O . ILE A 1 187 ? -23.891 -4.895 9.391 1 83.25 187 ILE A O 1
ATOM 1409 N N . PRO A 1 188 ? -22.359 -3.613 8.586 1 88.88 188 PRO A N 1
ATOM 1410 C CA . PRO A 1 188 ? -23.375 -2.6 8.289 1 88.88 188 PRO A CA 1
ATOM 1411 C C . PRO A 1 188 ? -24.266 -2.986 7.109 1 88.88 188 PRO A C 1
ATOM 1413 O O . PRO A 1 188 ? -23.859 -3.793 6.266 1 88.88 188 PRO A O 1
ATOM 1416 N N . HIS A 1 189 ? -25.453 -2.512 7.191 1 87.44 189 HIS A N 1
ATOM 1417 C CA . HIS A 1 189 ? -26.406 -2.52 6.078 1 87.44 189 HIS A CA 1
ATOM 1418 C C . HIS A 1 189 ? -27.078 -1.163 5.922 1 87.44 189 HIS A C 1
ATOM 1420 O O . HIS A 1 189 ? -26.766 -0.22 6.652 1 87.44 189 HIS A O 1
ATOM 1426 N N . GLY A 1 190 ? -27.891 -1.052 4.91 1 89.81 190 GLY A N 1
ATOM 1427 C CA . GLY A 1 190 ? -28.469 0.234 4.555 1 89.81 190 GLY A CA 1
ATOM 1428 C C . GLY A 1 190 ? -29.156 0.926 5.719 1 89.81 190 GLY A C 1
ATOM 1429 O O . GLY A 1 190 ? -29.125 2.156 5.816 1 89.81 190 GLY A O 1
ATOM 1430 N N . SER A 1 191 ? -29.703 0.217 6.629 1 93.19 191 SER A N 1
ATOM 1431 C CA . SER A 1 191 ? -30.484 0.811 7.719 1 93.19 191 SER A CA 1
ATOM 1432 C C . SER A 1 191 ? -29.609 1.03 8.953 1 93.19 191 SER A C 1
ATOM 1434 O O . SER A 1 191 ? -30.078 1.574 9.953 1 93.19 191 SER A O 1
ATOM 1436 N N . THR A 1 192 ? -28.438 0.616 8.883 1 93.62 192 THR A N 1
ATOM 1437 C CA . THR A 1 192 ? -27.531 0.808 10.016 1 93.62 192 THR A CA 1
ATOM 1438 C C . THR A 1 192 ? -27.312 2.293 10.281 1 93.62 192 THR A C 1
ATOM 1440 O O . THR A 1 192 ? -27.078 3.068 9.352 1 93.62 192 THR A O 1
ATOM 1443 N N . ILE A 1 193 ? -27.391 2.658 11.555 1 96.19 193 ILE A N 1
ATOM 1444 C CA . ILE A 1 193 ? -27.25 4.055 11.953 1 96.19 193 ILE A CA 1
ATOM 1445 C C . ILE A 1 193 ? -25.812 4.328 12.367 1 96.19 193 ILE A C 1
ATOM 1447 O O . ILE A 1 193 ? -25.219 3.57 13.141 1 96.19 193 ILE A O 1
ATOM 1451 N N . LEU A 1 194 ? -25.25 5.398 11.82 1 95.56 194 LEU A N 1
ATOM 1452 C CA . LEU A 1 194 ? -23.906 5.801 12.195 1 95.56 194 LEU A CA 1
ATOM 1453 C C . LEU A 1 194 ? -23.922 6.688 13.438 1 95.56 194 LEU A C 1
ATOM 1455 O O . LEU A 1 194 ? -24.797 7.539 13.578 1 95.56 194 LEU A O 1
ATOM 1459 N N . MET A 1 195 ? -22.984 6.434 14.312 1 95 195 MET A N 1
ATOM 1460 C CA . MET A 1 195 ? -22.875 7.184 15.562 1 95 195 MET A CA 1
ATOM 1461 C C . MET A 1 195 ? -21.484 7.77 15.734 1 95 195 MET A C 1
ATOM 1463 O O . MET A 1 195 ? -20.5 7.23 15.203 1 95 195 MET A O 1
ATOM 1467 N N . PRO A 1 196 ? -21.438 8.93 16.516 1 93.75 196 PRO A N 1
ATOM 1468 C CA . PRO A 1 196 ? -20.109 9.43 16.875 1 93.75 196 PRO A CA 1
ATOM 1469 C C . PRO A 1 196 ? -19.234 8.367 17.547 1 93.75 196 PRO A C 1
ATOM 1471 O O . PRO A 1 196 ? -19.75 7.535 18.297 1 93.75 196 PRO A O 1
ATOM 1474 N N . TRP A 1 197 ? -18.047 8.352 17.203 1 89.06 197 TRP A N 1
ATOM 1475 C CA . TRP A 1 197 ? -17.016 7.504 17.812 1 89.06 197 TRP A CA 1
ATOM 1476 C C . TRP A 1 197 ? -17.062 6.098 17.219 1 89.06 197 TRP A C 1
ATOM 1478 O O . TRP A 1 197 ? -16.297 5.219 17.641 1 89.06 197 TRP A O 1
ATOM 1488 N N . ASP A 1 198 ? -17.953 5.914 16.219 1 93.12 198 ASP A N 1
ATOM 1489 C CA . ASP A 1 198 ? -17.875 4.68 15.445 1 93.12 198 ASP A CA 1
ATOM 1490 C C . ASP A 1 198 ? -16.531 4.586 14.719 1 93.12 198 ASP A C 1
ATOM 1492 O O . ASP A 1 198 ? -16.047 5.578 14.172 1 93.12 198 ASP A O 1
ATOM 1496 N N . HIS A 1 199 ? -15.898 3.469 14.734 1 89.25 199 HIS A N 1
ATOM 1497 C CA . HIS A 1 199 ? -14.781 3.148 13.852 1 89.25 199 HIS A CA 1
ATOM 1498 C C . HIS A 1 199 ? -15.258 2.424 12.594 1 89.25 199 HIS A C 1
ATOM 1500 O O . HIS A 1 199 ? -15.703 1.276 12.672 1 89.25 199 HIS A O 1
ATOM 1506 N N . ILE A 1 200 ? -15.125 3.096 11.484 1 92.62 200 ILE A N 1
ATOM 1507 C CA . ILE A 1 200 ? -15.609 2.521 10.234 1 92.62 200 ILE A CA 1
ATOM 1508 C C . ILE A 1 200 ? -14.43 1.957 9.445 1 92.62 200 ILE A C 1
ATOM 1510 O O . ILE A 1 200 ? -13.43 2.648 9.219 1 92.62 200 ILE A O 1
ATOM 1514 N N . LEU A 1 201 ? -14.484 0.756 9.117 1 89.06 201 LEU A N 1
ATOM 1515 C CA . LEU A 1 201 ? -13.578 0.148 8.148 1 89.06 201 LEU A CA 1
ATOM 1516 C C . LEU A 1 201 ? -14.164 0.206 6.742 1 89.06 201 LEU A C 1
ATOM 1518 O O . LEU A 1 201 ? -15.281 -0.265 6.512 1 89.06 201 LEU A O 1
ATOM 1522 N N . CYS A 1 202 ? -13.492 0.775 5.855 1 91.06 202 CYS A N 1
ATOM 1523 C CA . CYS A 1 202 ? -14.055 0.902 4.516 1 91.06 202 CYS A CA 1
ATOM 1524 C C . CYS A 1 202 ? -12.992 0.628 3.455 1 91.06 202 CYS A C 1
ATOM 1526 O O . CYS A 1 202 ? -11.797 0.805 3.705 1 91.06 202 CYS A O 1
ATOM 1528 N N . LEU A 1 203 ? -13.438 0.139 2.4 1 87.62 203 LEU A N 1
ATOM 1529 C CA . LEU A 1 203 ? -12.633 -0.051 1.198 1 87.62 203 LEU A CA 1
ATOM 1530 C C . LEU A 1 203 ? -12.922 1.043 0.175 1 87.62 203 LEU A C 1
ATOM 1532 O O . LEU A 1 203 ? -14.078 1.354 -0.1 1 87.62 203 LEU A O 1
ATOM 1536 N N . THR A 1 204 ? -11.812 1.671 -0.233 1 85.75 204 THR A N 1
ATOM 1537 C CA . THR A 1 204 ? -11.984 2.723 -1.229 1 85.75 204 THR A CA 1
ATOM 1538 C C . THR A 1 204 ? -11.023 2.518 -2.4 1 85.75 204 THR A C 1
ATOM 1540 O O . THR A 1 204 ? -9.922 1.997 -2.223 1 85.75 204 THR A O 1
ATOM 1543 N N . ARG A 1 205 ? -11.477 2.877 -3.5 1 76.56 205 ARG A N 1
ATOM 1544 C CA . ARG A 1 205 ? -10.547 3.076 -4.609 1 76.56 205 ARG A CA 1
ATOM 1545 C C . ARG A 1 205 ? -9.758 4.367 -4.434 1 76.56 205 ARG A C 1
ATOM 1547 O O . ARG A 1 205 ? -10.172 5.262 -3.695 1 76.56 205 ARG A O 1
ATOM 1554 N N . ASP A 1 206 ? -8.469 4.512 -4.844 1 65.38 206 ASP A N 1
ATOM 1555 C CA . ASP A 1 206 ? -7.449 5.535 -4.633 1 65.38 206 ASP A CA 1
ATOM 1556 C C . ASP A 1 206 ? -8.078 6.918 -4.488 1 65.38 206 ASP A C 1
ATOM 1558 O O . ASP A 1 206 ? -7.801 7.633 -3.523 1 65.38 206 ASP A O 1
ATOM 1562 N N . ASP A 1 207 ? -8.969 7.398 -5.367 1 64.44 207 ASP A N 1
ATOM 1563 C CA . ASP A 1 207 ? -9.438 8.781 -5.332 1 64.44 207 ASP A CA 1
ATOM 1564 C C . ASP A 1 207 ? -10.727 8.898 -4.52 1 64.44 207 ASP A C 1
ATOM 1566 O O . ASP A 1 207 ? -11.164 10.008 -4.203 1 64.44 207 ASP A O 1
ATOM 1570 N N . SER A 1 208 ? -11.133 7.797 -3.975 1 76.44 208 SER A N 1
ATOM 1571 C CA . SER A 1 208 ? -12.469 7.844 -3.391 1 76.44 208 SER A CA 1
ATOM 1572 C C . SER A 1 208 ? -12.406 8.141 -1.897 1 76.44 208 SER A C 1
ATOM 1574 O O . SER A 1 208 ? -13.398 8.57 -1.305 1 76.44 208 SER A O 1
ATOM 1576 N N . LEU A 1 209 ? -11.305 7.949 -1.33 1 78.38 209 LEU A N 1
ATOM 1577 C CA . LEU A 1 209 ? -11.211 8.234 0.097 1 78.38 209 LEU A CA 1
ATOM 1578 C C . LEU A 1 209 ? -11.352 9.734 0.362 1 78.38 209 LEU A C 1
ATOM 1580 O O . LEU A 1 209 ? -12.047 10.141 1.299 1 78.38 209 LEU A O 1
ATOM 1584 N N . HIS A 1 210 ? -10.719 10.523 -0.423 1 76.62 210 HIS A N 1
ATOM 1585 C CA . HIS A 1 210 ? -10.844 11.969 -0.294 1 76.62 210 HIS A CA 1
ATOM 1586 C C . HIS A 1 210 ? -12.289 12.414 -0.476 1 76.62 210 HIS A C 1
ATOM 1588 O O . HIS A 1 210 ? -12.773 13.281 0.259 1 76.62 210 HIS A O 1
ATOM 1594 N N . GLU A 1 211 ? -12.938 11.805 -1.463 1 83.06 211 GLU A N 1
ATOM 1595 C CA . GLU A 1 211 ? -14.344 12.133 -1.711 1 83.06 211 GLU A CA 1
ATOM 1596 C C . GLU A 1 211 ? -15.211 11.805 -0.497 1 83.06 211 GLU A C 1
ATOM 1598 O O . GLU A 1 211 ? -16.094 12.578 -0.135 1 83.06 211 GLU A O 1
ATOM 1603 N N . LEU A 1 212 ? -14.945 10.727 0.072 1 85.75 212 LEU A N 1
ATOM 1604 C CA . LEU A 1 212 ? -15.703 10.297 1.244 1 85.75 212 LEU A CA 1
ATOM 1605 C C . LEU A 1 212 ? -15.477 11.25 2.416 1 85.75 212 LEU A C 1
ATOM 1607 O O . LEU A 1 212 ? -16.422 11.648 3.092 1 85.75 212 LEU A O 1
ATOM 1611 N N . THR A 1 213 ? -14.258 11.625 2.648 1 83.38 213 THR A N 1
ATOM 1612 C CA . THR A 1 213 ? -13.906 12.516 3.748 1 83.38 213 THR A CA 1
ATOM 1613 C C . THR A 1 213 ? -14.562 13.883 3.566 1 83.38 213 THR A C 1
ATOM 1615 O O . THR A 1 213 ? -15.031 14.484 4.531 1 83.38 213 THR A O 1
ATOM 1618 N N . GLU A 1 214 ? -14.547 14.32 2.404 1 83.06 214 GLU A N 1
ATOM 1619 C CA . GLU A 1 214 ? -15.188 15.602 2.105 1 83.06 214 GLU A CA 1
ATOM 1620 C C . GLU A 1 214 ? -16.703 15.516 2.297 1 83.06 214 GLU A C 1
ATOM 1622 O O . GLU A 1 214 ? -17.312 16.406 2.885 1 83.06 214 GLU A O 1
ATOM 1627 N N . ALA A 1 215 ? -17.266 14.5 1.768 1 87.25 215 ALA A N 1
ATOM 1628 C CA . ALA A 1 215 ? -18.719 14.32 1.855 1 87.25 215 ALA A CA 1
ATOM 1629 C C . ALA A 1 215 ? -19.172 14.219 3.309 1 87.25 215 ALA A C 1
ATOM 1631 O O . ALA A 1 215 ? -20.25 14.703 3.666 1 87.25 215 ALA A O 1
ATOM 1632 N N . TRP A 1 216 ? -18.328 13.617 4.094 1 89.75 216 TRP A N 1
ATOM 1633 C CA . TRP A 1 216 ? -18.688 13.367 5.484 1 89.75 216 TRP A CA 1
ATOM 1634 C C . TRP A 1 216 ? -18.203 14.5 6.383 1 89.75 216 TRP A C 1
ATOM 1636 O O . TRP A 1 216 ? -18.406 14.461 7.602 1 89.75 216 TRP A O 1
ATOM 1646 N N . GLY A 1 217 ? -17.578 15.484 5.766 1 83.81 217 GLY A N 1
ATOM 1647 C CA . GLY A 1 217 ? -17.125 16.625 6.523 1 83.81 217 GLY A CA 1
ATOM 1648 C C . GLY A 1 217 ? -15.984 16.297 7.469 1 83.81 217 GLY A C 1
ATOM 1649 O O . GLY A 1 217 ? -15.922 16.828 8.578 1 83.81 217 GLY A O 1
ATOM 1650 N N . LEU A 1 218 ? -15.219 15.297 7.109 1 78.75 218 LEU A N 1
ATOM 1651 C CA . LEU A 1 218 ? -14.156 14.844 8 1 78.75 218 LEU A CA 1
ATOM 1652 C C . LEU A 1 218 ? -12.852 15.57 7.699 1 78.75 218 LEU A C 1
ATOM 1654 O O . LEU A 1 218 ? -11.844 15.375 8.383 1 78.75 218 LEU A O 1
ATOM 1658 N N . SER A 1 219 ? -12.75 16.203 6.699 1 63.5 219 SER A N 1
ATOM 1659 C CA . SER A 1 219 ? -11.539 16.938 6.34 1 63.5 219 SER A CA 1
ATOM 1660 C C . SER A 1 219 ? -11.219 18.016 7.367 1 63.5 219 SER A C 1
ATOM 1662 O O . SER A 1 219 ? -12.125 18.625 7.934 1 63.5 219 SER A O 1
ATOM 1664 N N . ASP A 1 220 ? -10.219 17.766 8.312 1 53.44 220 ASP A N 1
ATOM 1665 C CA . ASP A 1 220 ? -9.844 18.75 9.328 1 53.44 220 ASP A CA 1
ATOM 1666 C C . ASP A 1 220 ? -9.984 20.172 8.797 1 53.44 220 ASP A C 1
ATOM 1668 O O . ASP A 1 220 ? -9.547 20.469 7.684 1 53.44 220 ASP A O 1
ATOM 1672 N N . LYS A 1 221 ? -11.102 21.016 9.094 1 43.72 221 LYS A N 1
ATOM 1673 C CA . LYS A 1 221 ? -11.039 22.484 9.078 1 43.72 221 LYS A CA 1
ATOM 1674 C C . LYS A 1 221 ? -9.883 22.984 9.938 1 43.72 221 LYS A C 1
ATOM 1676 O O . LYS A 1 221 ? -9.555 22.391 10.961 1 43.72 221 LYS A O 1
ATOM 1681 N N . MET B 1 1 ? -4.781 22.578 5.594 1 86.38 1 MET B N 1
ATOM 1682 C CA . MET B 1 1 ? -3.611 22.625 6.465 1 86.38 1 MET B CA 1
ATOM 1683 C C . MET B 1 1 ? -2.385 23.109 5.703 1 86.38 1 MET B C 1
ATOM 1685 O O . MET B 1 1 ? -2.379 23.125 4.473 1 86.38 1 MET B O 1
ATOM 1689 N N . LYS B 1 2 ? -1.422 23.594 6.48 1 93.81 2 LYS B N 1
ATOM 1690 C CA . LYS B 1 2 ? -0.119 23.953 5.926 1 93.81 2 LYS B CA 1
ATOM 1691 C C . LYS B 1 2 ? 0.929 22.891 6.258 1 93.81 2 LYS B C 1
ATOM 1693 O O . LYS B 1 2 ? 1.099 22.531 7.422 1 93.81 2 LYS B O 1
ATOM 1698 N N . VAL B 1 3 ? 1.513 22.391 5.211 1 95.88 3 VAL B N 1
ATOM 1699 C CA . VAL B 1 3 ? 2.447 21.281 5.398 1 95.88 3 VAL B CA 1
ATOM 1700 C C . VAL B 1 3 ? 3.809 21.656 4.816 1 95.88 3 VAL B C 1
ATOM 1702 O O . VAL B 1 3 ? 3.893 22.203 3.713 1 95.88 3 VAL B O 1
ATOM 1705 N N . CYS B 1 4 ? 4.805 21.406 5.586 1 98.44 4 CYS B N 1
ATOM 1706 C CA . CYS B 1 4 ? 6.164 21.562 5.082 1 98.44 4 CYS B CA 1
ATOM 1707 C C . CYS B 1 4 ? 6.77 20.188 4.75 1 98.44 4 CYS B C 1
ATOM 1709 O O . CYS B 1 4 ? 6.758 19.281 5.586 1 98.44 4 CYS B O 1
ATOM 1711 N N . ILE B 1 5 ? 7.289 20.078 3.553 1 98.5 5 ILE B N 1
ATOM 1712 C CA . ILE B 1 5 ? 7.898 18.828 3.107 1 98.5 5 ILE B CA 1
ATOM 1713 C C . ILE B 1 5 ? 9.406 19.016 2.939 1 98.5 5 ILE B C 1
ATOM 1715 O O . ILE B 1 5 ? 9.852 19.844 2.141 1 98.5 5 ILE B O 1
ATOM 1719 N N . ALA B 1 6 ? 10.164 18.281 3.752 1 98.62 6 ALA B N 1
ATOM 1720 C CA . ALA B 1 6 ? 11.617 18.25 3.576 1 98.62 6 ALA B CA 1
ATOM 1721 C C . ALA B 1 6 ? 12.023 17.172 2.588 1 98.62 6 ALA B C 1
ATOM 1723 O O . ALA B 1 6 ? 11.93 15.977 2.895 1 98.62 6 ALA B O 1
ATOM 1724 N N . GLY B 1 7 ? 12.562 17.531 1.478 1 97.62 7 GLY B N 1
ATOM 1725 C CA . GLY B 1 7 ? 12.914 16.609 0.407 1 97.62 7 GLY B CA 1
ATOM 1726 C C . GLY B 1 7 ? 12.031 16.766 -0.819 1 97.62 7 GLY B C 1
ATOM 1727 O O . GLY B 1 7 ? 10.859 16.375 -0.8 1 97.62 7 GLY B O 1
ATOM 1728 N N . GLY B 1 8 ? 12.594 17.188 -1.863 1 95.81 8 GLY B N 1
ATOM 1729 C CA . GLY B 1 8 ? 11.859 17.406 -3.098 1 95.81 8 GLY B CA 1
ATOM 1730 C C . GLY B 1 8 ? 12.164 16.359 -4.16 1 95.81 8 GLY B C 1
ATOM 1731 O O . GLY B 1 8 ? 12.156 16.672 -5.352 1 95.81 8 GLY B O 1
ATOM 1732 N N . GLY B 1 9 ? 12.562 15.25 -3.75 1 93.5 9 GLY B N 1
ATOM 1733 C CA . GLY B 1 9 ? 12.758 14.156 -4.688 1 93.5 9 GLY B CA 1
ATOM 1734 C C . GLY B 1 9 ? 11.453 13.57 -5.195 1 93.5 9 GLY B C 1
ATOM 1735 O O . GLY B 1 9 ? 10.422 14.242 -5.199 1 93.5 9 GLY B O 1
ATOM 1736 N N . ARG B 1 10 ? 11.484 12.375 -5.672 1 89.81 10 ARG B N 1
ATOM 1737 C CA . ARG B 1 10 ? 10.312 11.727 -6.262 1 89.81 10 ARG B CA 1
ATOM 1738 C C . ARG B 1 10 ? 9.18 11.625 -5.25 1 89.81 10 ARG B C 1
ATOM 1740 O O . ARG B 1 10 ? 8.039 12 -5.543 1 89.81 10 ARG B O 1
ATOM 1747 N N . VAL B 1 11 ? 9.508 11.125 -4.066 1 91.25 11 VAL B N 1
ATOM 1748 C CA . VAL B 1 11 ? 8.492 10.93 -3.041 1 91.25 11 VAL B CA 1
ATOM 1749 C C . VAL B 1 11 ? 7.906 12.281 -2.635 1 91.25 11 VAL B C 1
ATOM 1751 O O . VAL B 1 11 ? 6.688 12.445 -2.566 1 91.25 11 VAL B O 1
ATOM 1754 N N . GLY B 1 12 ? 8.781 13.242 -2.336 1 95.5 12 GLY B N 1
ATOM 1755 C CA . GLY B 1 12 ? 8.336 14.57 -1.943 1 95.5 12 GLY B CA 1
ATOM 1756 C C . GLY B 1 12 ? 7.453 15.234 -2.982 1 95.5 12 GLY B C 1
ATOM 1757 O O . GLY B 1 12 ? 6.441 15.852 -2.643 1 95.5 12 GLY B O 1
ATOM 1758 N N . ARG B 1 13 ? 7.832 15.062 -4.23 1 94.25 13 ARG B N 1
ATOM 1759 C CA . ARG B 1 13 ? 7.086 15.664 -5.332 1 94.25 13 ARG B CA 1
ATOM 1760 C C . ARG B 1 13 ? 5.68 15.078 -5.422 1 94.25 13 ARG B C 1
ATOM 1762 O O . ARG B 1 13 ? 4.699 15.82 -5.512 1 94.25 13 ARG B O 1
ATOM 1769 N N . TYR B 1 14 ? 5.562 13.812 -5.391 1 89.56 14 TYR B N 1
ATOM 1770 C CA . TYR B 1 14 ? 4.258 13.172 -5.516 1 89.56 14 TYR B CA 1
ATOM 1771 C C . TYR B 1 14 ? 3.396 13.438 -4.285 1 89.56 14 TYR B C 1
ATOM 1773 O O . TYR B 1 14 ? 2.182 13.625 -4.398 1 89.56 14 TYR B O 1
ATOM 1781 N N . LEU B 1 15 ? 4.016 13.469 -3.16 1 91.06 15 LEU B N 1
ATOM 1782 C CA . LEU B 1 15 ? 3.297 13.82 -1.94 1 91.06 15 LEU B CA 1
ATOM 1783 C C . LEU B 1 15 ? 2.725 15.227 -2.033 1 91.06 15 LEU B C 1
ATOM 1785 O O . LEU B 1 15 ? 1.561 15.453 -1.694 1 91.06 15 LEU B O 1
ATOM 1789 N N . ALA B 1 16 ? 3.596 16.125 -2.494 1 95.06 16 ALA B N 1
ATOM 1790 C CA . ALA B 1 16 ? 3.156 17.516 -2.65 1 95.06 16 ALA B CA 1
ATOM 1791 C C . ALA B 1 16 ? 1.973 17.609 -3.609 1 95.06 16 ALA B C 1
ATOM 1793 O O . ALA B 1 16 ? 0.991 18.297 -3.326 1 95.06 16 ALA B O 1
ATOM 1794 N N . GLN B 1 17 ? 2.088 16.906 -4.695 1 91.06 17 GLN B N 1
ATOM 1795 C CA . GLN B 1 17 ? 1.014 16.922 -5.684 1 91.06 17 GLN B CA 1
ATOM 1796 C C . GLN B 1 17 ? -0.292 16.406 -5.078 1 91.06 17 GLN B C 1
ATOM 1798 O O . GLN B 1 17 ? -1.353 17 -5.289 1 91.06 17 GLN B O 1
ATOM 1803 N N . SER B 1 18 ? -0.208 15.383 -4.398 1 82.69 18 SER B N 1
ATOM 1804 C CA . SER B 1 18 ? -1.386 14.781 -3.779 1 82.69 18 SER B CA 1
ATOM 1805 C C . SER B 1 18 ? -2.006 15.719 -2.746 1 82.69 18 SER B C 1
ATOM 1807 O O . SER B 1 18 ? -3.223 15.906 -2.727 1 82.69 18 SER B O 1
ATOM 1809 N N . LEU B 1 19 ? -1.223 16.297 -1.873 1 87.38 19 LEU B N 1
ATOM 1810 C CA . LEU B 1 19 ? -1.705 17.188 -0.823 1 87.38 19 LEU B CA 1
ATOM 1811 C C . LEU B 1 19 ? -2.316 18.453 -1.42 1 87.38 19 LEU B C 1
ATOM 1813 O O . LEU B 1 19 ? -3.318 18.969 -0.912 1 87.38 19 LEU B O 1
ATOM 1817 N N . LEU B 1 20 ? -1.652 18.953 -2.521 1 89.38 20 LEU B N 1
ATOM 1818 C CA . LEU B 1 20 ? -2.197 20.125 -3.217 1 89.38 20 LEU B CA 1
ATOM 1819 C C . LEU B 1 20 ? -3.584 19.812 -3.775 1 89.38 20 LEU B C 1
ATOM 1821 O O . LEU B 1 20 ? -4.484 20.656 -3.703 1 89.38 20 LEU B O 1
ATOM 1825 N N . ALA B 1 21 ? -3.701 18.672 -4.328 1 78.75 21 ALA B N 1
ATOM 1826 C CA . ALA B 1 21 ? -4.984 18.234 -4.887 1 78.75 21 ALA B CA 1
ATOM 1827 C C . ALA B 1 21 ? -6.062 18.203 -3.807 1 78.75 21 ALA B C 1
ATOM 1829 O O . ALA B 1 21 ? -7.25 18.359 -4.098 1 78.75 21 ALA B O 1
ATOM 1830 N N . ASN B 1 22 ? -5.594 18.062 -2.605 1 73.88 22 ASN B N 1
ATOM 1831 C CA . ASN B 1 22 ? -6.523 18.016 -1.481 1 73.88 22 ASN B CA 1
ATOM 1832 C C . ASN B 1 22 ? -6.602 19.344 -0.759 1 73.88 22 ASN B C 1
ATOM 1834 O O . ASN B 1 22 ? -6.926 19.406 0.429 1 73.88 22 ASN B O 1
ATOM 1838 N N . HIS B 1 23 ? -6.105 20.344 -1.359 1 80.81 23 HIS B N 1
ATOM 1839 C CA . HIS B 1 23 ? -6.301 21.734 -0.993 1 80.81 23 HIS B CA 1
ATOM 1840 C C . HIS B 1 23 ? -5.484 22.094 0.243 1 80.81 23 HIS B C 1
ATOM 1842 O O . HIS B 1 23 ? -5.922 22.906 1.064 1 80.81 23 HIS B O 1
ATOM 1848 N N . HIS B 1 24 ? -4.375 21.453 0.414 1 86.38 24 HIS B N 1
ATOM 1849 C CA . HIS B 1 24 ? -3.426 21.859 1.445 1 86.38 24 HIS B CA 1
ATOM 1850 C C . HIS B 1 24 ? -2.428 22.875 0.905 1 86.38 24 HIS B C 1
ATOM 1852 O O . HIS B 1 24 ? -2.186 22.938 -0.303 1 86.38 24 HIS B O 1
ATOM 1858 N N . GLU B 1 25 ? -1.982 23.672 1.831 1 94.69 25 GLU B N 1
ATOM 1859 C CA . GLU B 1 25 ? -0.866 24.562 1.493 1 94.69 25 GLU B CA 1
ATOM 1860 C C . GLU B 1 25 ? 0.472 23.859 1.738 1 94.69 25 GLU B C 1
ATOM 1862 O O . GLU B 1 25 ? 0.676 23.25 2.787 1 94.69 25 GLU B O 1
ATOM 1867 N N . ILE B 1 26 ? 1.352 24.016 0.729 1 96.5 26 ILE B N 1
ATOM 1868 C CA . ILE B 1 26 ? 2.568 23.203 0.824 1 96.5 26 ILE B CA 1
ATOM 1869 C C . ILE B 1 26 ? 3.789 24.109 0.617 1 96.5 26 ILE B C 1
ATOM 1871 O O . ILE B 1 26 ? 3.77 25.016 -0.217 1 96.5 26 ILE B O 1
ATOM 1875 N N . VAL B 1 27 ? 4.793 23.859 1.401 1 98.25 27 VAL B N 1
ATOM 1876 C CA . VAL B 1 27 ? 6.133 24.391 1.166 1 98.25 27 VAL B CA 1
ATOM 1877 C C . VAL B 1 27 ? 7.145 23.25 1.127 1 98.25 27 VAL B C 1
ATOM 1879 O O . VAL B 1 27 ? 7.055 22.297 1.919 1 98.25 27 VAL B O 1
ATOM 1882 N N . ILE B 1 28 ? 8.07 23.297 0.144 1 98.5 28 ILE B N 1
ATOM 1883 C CA . ILE B 1 28 ? 9.055 22.219 0.013 1 98.5 28 ILE B CA 1
ATOM 1884 C C . ILE B 1 28 ? 10.453 22.781 0.296 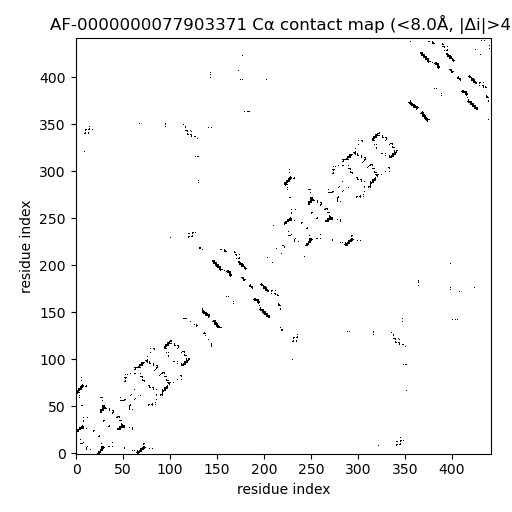1 98.5 28 ILE B C 1
ATOM 1886 O O . ILE B 1 28 ? 10.789 23.875 -0.14 1 98.5 28 ILE B O 1
ATOM 1890 N N . ILE B 1 29 ? 11.195 22.031 1.079 1 98.62 29 ILE B N 1
ATOM 1891 C CA . ILE B 1 29 ? 12.617 22.312 1.264 1 98.62 29 ILE B CA 1
ATOM 1892 C C . ILE B 1 29 ? 13.445 21.312 0.461 1 98.62 29 ILE B C 1
ATOM 1894 O O . ILE B 1 29 ? 13.273 20.094 0.593 1 98.62 29 ILE B O 1
ATOM 1898 N N . GLU B 1 30 ? 14.344 21.75 -0.363 1 98.06 30 GLU B N 1
ATOM 1899 C CA . GLU B 1 30 ? 15.18 20.938 -1.241 1 98.06 30 GLU B CA 1
ATOM 1900 C C . GLU B 1 30 ? 16.547 21.578 -1.441 1 98.06 30 GLU B C 1
ATOM 1902 O O . GLU B 1 30 ? 16.656 22.781 -1.681 1 98.06 30 GLU B O 1
ATOM 1907 N N . PRO B 1 31 ? 17.641 20.75 -1.305 1 97.19 31 PRO B N 1
ATOM 1908 C CA . PRO B 1 31 ? 18.969 21.344 -1.34 1 97.19 31 PRO B CA 1
ATOM 1909 C C . PRO B 1 31 ? 19.5 21.531 -2.762 1 97.19 31 PRO B C 1
ATOM 1911 O O . PRO B 1 31 ? 20.391 22.344 -2.99 1 97.19 31 PRO B O 1
ATOM 1914 N N . VAL B 1 32 ? 19.078 20.781 -3.717 1 97.19 32 VAL B N 1
ATOM 1915 C CA . VAL B 1 32 ? 19.609 20.828 -5.078 1 97.19 32 VAL B CA 1
ATOM 1916 C C . VAL B 1 32 ? 18.859 21.906 -5.879 1 97.19 32 VAL B C 1
ATOM 1918 O O . VAL B 1 32 ? 17.672 21.766 -6.148 1 97.19 32 VAL B O 1
ATOM 1921 N N . GLU B 1 33 ? 19.562 22.859 -6.359 1 96.56 33 GLU B N 1
ATOM 1922 C CA . GLU B 1 33 ? 18.984 24.031 -7.004 1 96.56 33 GLU B CA 1
ATOM 1923 C C . GLU B 1 33 ? 18.188 23.656 -8.25 1 96.56 33 GLU B C 1
ATOM 1925 O O . GLU B 1 33 ? 17.109 24.203 -8.492 1 96.56 33 GLU B O 1
ATOM 1930 N N . SER B 1 34 ? 18.797 22.766 -9.016 1 96.56 34 SER B N 1
ATOM 1931 C CA . SER B 1 34 ? 18.109 22.359 -10.234 1 96.56 34 SER B CA 1
ATOM 1932 C C . SER B 1 34 ? 16.766 21.703 -9.93 1 96.56 34 SER B C 1
ATOM 1934 O O . SER B 1 34 ? 15.789 21.938 -10.633 1 96.56 34 SER B O 1
ATOM 1936 N N . GLN B 1 35 ? 16.719 21 -8.875 1 96.19 35 GLN B N 1
ATOM 1937 C CA . GLN B 1 35 ? 15.484 20.359 -8.445 1 96.19 35 GLN B CA 1
ATOM 1938 C C . GLN B 1 35 ? 14.492 21.391 -7.918 1 96.19 35 GLN B C 1
ATOM 1940 O O . GLN B 1 35 ? 13.289 21.266 -8.148 1 96.19 35 GLN B O 1
ATOM 1945 N N . CYS B 1 36 ? 15 22.344 -7.238 1 97.19 36 CYS B N 1
ATOM 1946 C CA . CYS B 1 36 ? 14.156 23.422 -6.723 1 97.19 36 CYS B CA 1
ATOM 1947 C C . CYS B 1 36 ? 13.414 24.125 -7.852 1 97.19 36 CYS B C 1
ATOM 1949 O O . CYS B 1 36 ? 12.203 24.344 -7.766 1 97.19 36 CYS B O 1
ATOM 1951 N N . ARG B 1 37 ? 14.156 24.453 -8.883 1 95.88 37 ARG B N 1
ATOM 1952 C CA . ARG B 1 37 ? 13.57 25.156 -10.023 1 95.88 37 ARG B CA 1
ATOM 1953 C C . ARG B 1 37 ? 12.5 24.312 -10.695 1 95.88 37 ARG B C 1
ATOM 1955 O O . ARG B 1 37 ? 11.43 24.812 -11.047 1 95.88 37 ARG B O 1
ATOM 1962 N N . MET B 1 38 ? 12.82 23.078 -10.844 1 95.69 38 MET B N 1
ATOM 1963 C CA . MET B 1 38 ? 11.883 22.141 -11.469 1 95.69 38 MET B CA 1
ATOM 1964 C C . MET B 1 38 ? 10.594 22.047 -10.664 1 95.69 38 MET B C 1
ATOM 1966 O O . MET B 1 38 ? 9.5 22.109 -11.234 1 95.69 38 MET B O 1
ATOM 1970 N N . LEU B 1 39 ? 10.703 21.922 -9.375 1 96.31 39 LEU B N 1
ATOM 1971 C CA . LEU B 1 39 ? 9.547 21.797 -8.484 1 96.31 39 LEU B CA 1
ATOM 1972 C C . LEU B 1 39 ? 8.703 23.062 -8.5 1 96.31 39 LEU B C 1
ATOM 1974 O O . LEU B 1 39 ? 7.473 22.984 -8.547 1 96.31 39 LEU B O 1
ATOM 1978 N N . ALA B 1 40 ? 9.352 24.203 -8.43 1 94.94 40 ALA B N 1
ATOM 1979 C CA . ALA B 1 40 ? 8.648 25.484 -8.438 1 94.94 40 ALA B CA 1
ATOM 1980 C C . ALA B 1 40 ? 7.836 25.656 -9.727 1 94.94 40 ALA B C 1
ATOM 1982 O O . ALA B 1 40 ? 6.695 26.125 -9.688 1 94.94 40 ALA B O 1
ATOM 1983 N N . ASP B 1 41 ? 8.422 25.266 -10.828 1 94.44 41 ASP B N 1
ATOM 1984 C CA . ASP B 1 41 ? 7.766 25.391 -12.125 1 94.44 41 ASP B CA 1
ATOM 1985 C C . ASP B 1 41 ? 6.598 24.406 -12.25 1 94.44 41 ASP B C 1
ATOM 1987 O O . ASP B 1 41 ? 5.555 24.75 -12.82 1 94.44 41 ASP B O 1
ATOM 1991 N N . MET B 1 42 ? 6.762 23.312 -11.727 1 93.94 42 MET B N 1
ATOM 1992 C CA . MET B 1 42 ? 5.793 22.234 -11.906 1 93.94 42 MET B CA 1
ATOM 1993 C C . MET B 1 42 ? 4.609 22.391 -10.961 1 93.94 42 MET B C 1
ATOM 1995 O O . MET B 1 42 ? 3.469 22.109 -11.336 1 93.94 42 MET B O 1
ATOM 1999 N N . LEU B 1 43 ? 4.863 22.828 -9.742 1 94.81 43 LEU B N 1
ATOM 2000 C CA . LEU B 1 43 ? 3.832 22.75 -8.711 1 94.81 43 LEU B CA 1
ATOM 2001 C C . LEU B 1 43 ? 3.307 24.125 -8.359 1 94.81 43 LEU B C 1
ATOM 2003 O O . LEU B 1 43 ? 2.246 24.266 -7.742 1 94.81 43 LEU B O 1
ATOM 2007 N N . ASP B 1 44 ? 3.953 25.203 -8.711 1 94.69 44 ASP B N 1
ATOM 2008 C CA . ASP B 1 44 ? 3.584 26.578 -8.422 1 94.69 44 ASP B CA 1
ATOM 2009 C C . ASP B 1 44 ? 3.375 26.781 -6.922 1 94.69 44 ASP B C 1
ATOM 2011 O O . ASP B 1 44 ? 2.326 27.281 -6.496 1 94.69 44 ASP B O 1
ATOM 2015 N N . ILE B 1 45 ? 4.348 26.281 -6.137 1 95.38 45 ILE B N 1
ATOM 2016 C CA . ILE B 1 45 ? 4.344 26.422 -4.684 1 95.38 45 ILE B CA 1
ATOM 2017 C C . ILE B 1 45 ? 5.695 26.953 -4.219 1 95.38 45 ILE B C 1
ATOM 2019 O O . ILE B 1 45 ? 6.676 26.922 -4.969 1 95.38 45 ILE B O 1
ATOM 2023 N N . PRO B 1 46 ? 5.766 27.516 -2.967 1 96.94 46 PRO B N 1
ATOM 2024 C CA . PRO B 1 46 ? 7.066 27.922 -2.438 1 96.94 46 PRO B CA 1
ATOM 2025 C C . PRO B 1 46 ? 8.039 26.766 -2.287 1 96.94 46 PRO B C 1
ATOM 2027 O O . PRO B 1 46 ? 7.684 25.719 -1.727 1 96.94 46 PRO B O 1
ATOM 2030 N N . VAL B 1 47 ? 9.211 26.969 -2.83 1 98.06 47 VAL B N 1
ATOM 2031 C CA . VAL B 1 47 ? 10.305 26.016 -2.688 1 98.06 47 VAL B CA 1
ATOM 2032 C C . VAL B 1 47 ? 11.523 26.703 -2.105 1 98.06 47 VAL B C 1
ATOM 2034 O O . VAL B 1 47 ? 12.039 27.672 -2.689 1 98.06 47 VAL B O 1
ATOM 2037 N N . ILE B 1 48 ? 11.922 26.281 -0.925 1 98.19 48 ILE B N 1
ATOM 2038 C CA . ILE B 1 48 ? 13.078 26.859 -0.258 1 98.19 48 ILE B CA 1
ATOM 2039 C C . ILE B 1 48 ? 14.312 26.016 -0.547 1 98.19 48 ILE B C 1
ATOM 2041 O O . ILE B 1 48 ? 14.352 24.828 -0.22 1 98.19 48 ILE B O 1
ATOM 2045 N N . CYS B 1 49 ? 15.336 26.641 -1.177 1 98.06 49 CYS B N 1
ATOM 2046 C CA . CYS B 1 49 ? 16.578 25.953 -1.479 1 98.06 49 CYS B CA 1
ATOM 2047 C C . CYS B 1 49 ? 17.5 25.922 -0.265 1 98.06 49 CYS B C 1
ATOM 2049 O O . CYS B 1 49 ? 18 26.969 0.164 1 98.06 49 CYS B O 1
ATOM 2051 N N . GLY B 1 50 ? 17.609 24.75 0.311 1 97.44 50 GLY B N 1
ATOM 2052 C CA . GLY B 1 50 ? 18.453 24.641 1.495 1 97.44 50 GLY B CA 1
ATOM 2053 C C . GLY B 1 50 ? 18.406 23.25 2.111 1 97.44 50 GLY B C 1
ATOM 2054 O O . GLY B 1 50 ? 17.75 22.344 1.585 1 97.44 50 GLY B O 1
ATOM 2055 N N . ASP B 1 51 ? 19.156 23.109 3.141 1 96.75 51 ASP B N 1
ATOM 2056 C CA . ASP B 1 51 ? 19.25 21.859 3.887 1 96.75 51 ASP B CA 1
ATOM 2057 C C . ASP B 1 51 ? 18.141 21.766 4.934 1 96.75 51 ASP B C 1
ATOM 2059 O O . ASP B 1 51 ? 17.891 22.719 5.676 1 96.75 51 ASP B O 1
ATOM 2063 N N . SER B 1 52 ? 17.484 20.641 4.957 1 96.06 52 SER B N 1
ATOM 2064 C CA . SER B 1 52 ? 16.344 20.469 5.848 1 96.06 52 SER B CA 1
ATOM 2065 C C . SER B 1 52 ? 16.781 20.312 7.297 1 96.06 52 SER B C 1
ATOM 2067 O O . SER B 1 52 ? 15.969 20.375 8.219 1 96.06 52 SER B O 1
ATOM 2069 N N . VAL B 1 53 ? 18.141 20.141 7.535 1 97.19 53 VAL B N 1
ATOM 2070 C CA . VAL B 1 53 ? 18.609 20.031 8.914 1 97.19 53 VAL B CA 1
ATOM 2071 C C . VAL B 1 53 ? 19.156 21.375 9.391 1 97.19 53 VAL B C 1
ATOM 2073 O O . VAL B 1 53 ? 19.719 21.469 10.484 1 97.19 53 VAL B O 1
ATOM 2076 N N . SER B 1 54 ? 19.016 22.422 8.625 1 97.5 54 SER B N 1
ATOM 2077 C CA . SER B 1 54 ? 19.422 23.766 8.984 1 97.5 54 SER B CA 1
ATOM 2078 C C . SER B 1 54 ? 18.266 24.547 9.609 1 97.5 54 SER B C 1
ATOM 2080 O O . SER B 1 54 ? 17.234 24.75 8.969 1 97.5 54 SER B O 1
ATOM 2082 N N . VAL B 1 55 ? 18.547 25.016 10.781 1 97.44 55 VAL B N 1
ATOM 2083 C CA . VAL B 1 55 ? 17.547 25.812 11.484 1 97.44 55 VAL B CA 1
ATOM 2084 C C . VAL B 1 55 ? 17.172 27.031 10.641 1 97.44 55 VAL B C 1
ATOM 2086 O O . VAL B 1 55 ? 16 27.422 10.562 1 97.44 55 VAL B O 1
ATOM 2089 N N . ASP B 1 56 ? 18.156 27.578 10.008 1 97.5 56 ASP B N 1
ATOM 2090 C CA . ASP B 1 56 ? 17.938 28.766 9.18 1 97.5 56 ASP B CA 1
ATOM 2091 C C . ASP B 1 56 ? 17.016 28.453 8.008 1 97.5 56 ASP B C 1
ATOM 2093 O O . ASP B 1 56 ? 16.141 29.266 7.66 1 97.5 56 ASP B O 1
ATOM 2097 N N . THR B 1 57 ? 17.281 27.344 7.41 1 98.19 57 THR B N 1
ATOM 2098 C CA . THR B 1 57 ? 16.438 26.938 6.293 1 98.19 57 THR B CA 1
ATOM 2099 C C . THR B 1 57 ? 15 26.734 6.746 1 98.19 57 THR B C 1
ATOM 2101 O O . THR B 1 57 ? 14.062 27.172 6.074 1 98.19 57 THR B O 1
ATOM 2104 N N . LEU B 1 58 ? 14.82 26.109 7.895 1 98.19 58 LEU B N 1
ATOM 2105 C CA . LEU B 1 58 ? 13.484 25.844 8.422 1 98.19 58 LEU B CA 1
ATOM 2106 C C . LEU B 1 58 ? 12.789 27.141 8.797 1 98.19 58 LEU B C 1
ATOM 2108 O O . LEU B 1 58 ? 11.57 27.266 8.633 1 98.19 58 LEU B O 1
ATOM 2112 N N . ARG B 1 59 ? 13.555 28.062 9.273 1 97.81 59 ARG B N 1
ATOM 2113 C CA . ARG B 1 59 ? 13.023 29.375 9.586 1 97.81 59 ARG B CA 1
ATOM 2114 C C . ARG B 1 59 ? 12.539 30.094 8.328 1 97.81 59 ARG B C 1
ATOM 2116 O O . ARG B 1 59 ? 11.453 30.672 8.312 1 97.81 59 ARG B O 1
ATOM 2123 N N . THR B 1 60 ? 13.367 30.062 7.316 1 97.56 60 THR B N 1
ATOM 2124 C CA . THR B 1 60 ? 13.023 30.672 6.039 1 97.56 60 THR B CA 1
ATOM 2125 C C . THR B 1 60 ? 11.742 30.078 5.469 1 97.56 60 THR B C 1
ATOM 2127 O O . THR B 1 60 ? 10.938 30.781 4.863 1 97.56 60 THR B O 1
ATOM 2130 N N . ALA B 1 61 ? 11.523 28.812 5.715 1 97.5 61 ALA B N 1
ATOM 2131 C CA . ALA B 1 61 ? 10.359 28.094 5.215 1 97.5 61 ALA B CA 1
ATOM 2132 C C . ALA B 1 61 ? 9.141 28.328 6.109 1 97.5 61 ALA B C 1
ATOM 2134 O O . ALA B 1 61 ? 8.055 27.812 5.836 1 97.5 61 ALA B O 1
ATOM 2135 N N . ASP B 1 62 ? 9.266 29.016 7.18 1 97.62 62 ASP B N 1
ATOM 2136 C CA . ASP B 1 62 ? 8.211 29.328 8.141 1 97.62 62 ASP B CA 1
ATOM 2137 C C . ASP B 1 62 ? 7.574 28.047 8.68 1 97.62 62 ASP B C 1
ATOM 2139 O O . ASP B 1 62 ? 6.352 27.906 8.656 1 97.62 62 ASP B O 1
ATOM 2143 N N . VAL B 1 63 ? 8.414 27.141 9.148 1 97.62 63 VAL B N 1
ATOM 2144 C CA . VAL B 1 63 ? 7.977 25.828 9.617 1 97.62 63 VAL B CA 1
ATOM 2145 C C . VAL B 1 63 ? 7.082 25.984 10.844 1 97.62 63 VAL B C 1
ATOM 2147 O O . VAL B 1 63 ? 6.164 25.188 11.055 1 97.62 63 VAL B O 1
ATOM 2150 N N . SER B 1 64 ? 7.285 27.062 11.586 1 97.12 64 SER B N 1
ATOM 2151 C CA . SER B 1 64 ? 6.508 27.297 12.797 1 97.12 64 SER B CA 1
ATOM 2152 C C . SER B 1 64 ? 5.027 27.469 12.484 1 97.12 64 SER B C 1
ATOM 2154 O O . SER B 1 64 ? 4.172 27.234 13.344 1 97.12 64 SER B O 1
ATOM 2156 N N . SER B 1 65 ? 4.738 27.859 11.289 1 96.75 65 SER B N 1
ATOM 2157 C CA . SER B 1 65 ? 3.355 28.109 10.891 1 96.75 65 SER B CA 1
ATOM 2158 C C . SER B 1 65 ? 2.729 26.859 10.281 1 96.75 65 SER B C 1
ATOM 2160 O O . SER B 1 65 ? 1.561 26.875 9.883 1 96.75 65 SER B O 1
ATOM 2162 N N . CYS B 1 66 ? 3.475 25.797 10.211 1 96.06 66 CYS B N 1
ATOM 2163 C CA . CYS B 1 66 ? 2.992 24.594 9.547 1 96.06 66 CYS B CA 1
ATOM 2164 C C . CYS B 1 66 ? 2.281 23.672 10.539 1 96.06 66 CYS B C 1
ATOM 2166 O O . CYS B 1 66 ? 2.688 23.562 11.695 1 96.06 66 CYS B O 1
ATOM 2168 N N . ASP B 1 67 ? 1.265 23.031 10.055 1 93.25 67 ASP B N 1
ATOM 2169 C CA . ASP B 1 67 ? 0.507 22.094 10.867 1 93.25 67 ASP B CA 1
ATOM 2170 C C . ASP B 1 67 ? 1.226 20.734 10.945 1 93.25 67 ASP B C 1
ATOM 2172 O O . ASP B 1 67 ? 1.048 20 11.914 1 93.25 67 ASP B O 1
ATOM 2176 N N . ALA B 1 68 ? 1.97 20.469 9.945 1 94.5 68 ALA B N 1
ATOM 2177 C CA . ALA B 1 68 ? 2.705 19.203 9.883 1 94.5 68 ALA B CA 1
ATOM 2178 C C . ALA B 1 68 ? 4.039 19.391 9.164 1 94.5 68 ALA B C 1
ATOM 2180 O O . ALA B 1 68 ? 4.168 20.234 8.281 1 94.5 68 ALA B O 1
ATOM 2181 N N . PHE B 1 69 ? 4.969 18.672 9.672 1 97.75 69 PHE B N 1
ATOM 2182 C CA . PHE B 1 69 ? 6.285 18.609 9.055 1 97.75 69 PHE B CA 1
ATOM 2183 C C . PHE B 1 69 ? 6.613 17.188 8.602 1 97.75 69 PHE B C 1
ATOM 2185 O O . PHE B 1 69 ? 6.586 16.266 9.414 1 97.75 69 PHE B O 1
ATOM 2192 N N . VAL B 1 70 ? 6.922 17.031 7.277 1 97.69 70 VAL B N 1
ATOM 2193 C CA . VAL B 1 70 ? 7.176 15.695 6.723 1 97.69 70 VAL B CA 1
ATOM 2194 C C . VAL B 1 70 ? 8.578 15.648 6.121 1 97.69 70 VAL B C 1
ATOM 2196 O O . VAL B 1 70 ? 8.906 16.453 5.238 1 97.69 70 VAL B O 1
ATOM 2199 N N . ALA B 1 71 ? 9.359 14.75 6.609 1 98.44 71 ALA B N 1
ATOM 2200 C CA . ALA B 1 71 ? 10.719 14.602 6.105 1 98.44 71 ALA B CA 1
ATOM 2201 C C . ALA B 1 71 ? 10.859 13.336 5.266 1 98.44 71 ALA B C 1
ATOM 2203 O O . ALA B 1 71 ? 10.758 12.219 5.789 1 98.44 71 ALA B O 1
ATOM 2204 N N . VAL B 1 72 ? 11.164 13.539 3.93 1 97.31 72 VAL B N 1
ATOM 2205 C CA . VAL B 1 72 ? 11.148 12.383 3.037 1 97.31 72 VAL B CA 1
ATOM 2206 C C . VAL B 1 72 ? 12.414 12.375 2.184 1 97.31 72 VAL B C 1
ATOM 2208 O O . VAL B 1 72 ? 12.375 12.008 1.007 1 97.31 72 VAL B O 1
ATOM 2211 N N . THR B 1 73 ? 13.531 12.922 2.736 1 95.69 73 THR B N 1
ATOM 2212 C CA . THR B 1 73 ? 14.805 12.82 2.035 1 95.69 73 THR B CA 1
ATOM 2213 C C . THR B 1 73 ? 15.305 11.375 2.029 1 95.69 73 THR B C 1
ATOM 2215 O O . THR B 1 73 ? 14.664 10.484 2.594 1 95.69 73 THR B O 1
ATOM 2218 N N . GLY B 1 74 ? 16.406 11.109 1.307 1 92.56 74 GLY B N 1
ATOM 2219 C CA . GLY B 1 74 ? 16.984 9.773 1.238 1 92.56 74 GLY B CA 1
ATOM 2220 C C . GLY B 1 74 ? 17.812 9.414 2.461 1 92.56 74 GLY B C 1
ATOM 2221 O O . GLY B 1 74 ? 18.281 8.281 2.59 1 92.56 74 GLY B O 1
ATOM 2222 N N . SER B 1 75 ? 17.953 10.312 3.381 1 95.56 75 SER B N 1
ATOM 2223 C CA . SER B 1 75 ? 18.766 10.094 4.57 1 95.56 75 SER B CA 1
ATOM 2224 C C . SER B 1 75 ? 17.906 9.992 5.824 1 95.56 75 SER B C 1
ATOM 2226 O O . SER B 1 75 ? 17.297 10.977 6.25 1 95.56 75 SER B O 1
ATOM 2228 N N . ASP B 1 76 ? 17.938 8.781 6.441 1 95.56 76 ASP B N 1
ATOM 2229 C CA . ASP B 1 76 ? 17.188 8.586 7.676 1 95.56 76 ASP B CA 1
ATOM 2230 C C . ASP B 1 76 ? 17.641 9.555 8.766 1 95.56 76 ASP B C 1
ATOM 2232 O O . ASP B 1 76 ? 16.812 10.07 9.523 1 95.56 76 ASP B O 1
ATOM 2236 N N . GLU B 1 77 ? 18.922 9.781 8.758 1 96.38 77 GLU B N 1
ATOM 2237 C CA . GLU B 1 77 ? 19.484 10.672 9.758 1 96.38 77 GLU B CA 1
ATOM 2238 C C . GLU B 1 77 ? 18.984 12.102 9.57 1 96.38 77 GLU B C 1
ATOM 2240 O O . GLU B 1 77 ? 18.609 12.766 10.539 1 96.38 77 GLU B O 1
ATOM 2245 N N . ASP B 1 78 ? 19.016 12.547 8.352 1 97.31 78 ASP B N 1
ATOM 2246 C CA . ASP B 1 78 ? 18.516 13.891 8.055 1 97.31 78 ASP B CA 1
ATOM 2247 C C . ASP B 1 78 ? 17.031 14.023 8.406 1 97.31 78 ASP B C 1
ATOM 2249 O O . ASP B 1 78 ? 16.609 15.039 8.953 1 97.31 78 ASP B O 1
ATOM 2253 N N . ASN B 1 79 ? 16.328 12.984 8.102 1 97.56 79 ASN B N 1
ATOM 2254 C CA . ASN B 1 79 ? 14.898 13.008 8.391 1 97.56 79 ASN B CA 1
ATOM 2255 C C . ASN B 1 79 ? 14.633 13.094 9.891 1 97.56 79 ASN B C 1
ATOM 2257 O O . ASN B 1 79 ? 13.742 13.828 10.328 1 97.56 79 ASN B O 1
ATOM 2261 N N . LEU B 1 80 ? 15.391 12.344 10.664 1 97.31 80 LEU B N 1
ATOM 2262 C CA . LEU B 1 80 ? 15.266 12.383 12.117 1 97.31 80 LEU B CA 1
ATOM 2263 C C . LEU B 1 80 ? 15.555 13.781 12.648 1 97.31 80 LEU B C 1
ATOM 2265 O O . LEU B 1 80 ? 14.75 14.352 13.383 1 97.31 80 LEU B O 1
ATOM 2269 N N . VAL B 1 81 ? 16.688 14.297 12.227 1 98 81 VAL B N 1
ATOM 2270 C CA . VAL B 1 81 ? 17.141 15.586 12.75 1 98 81 VAL B CA 1
ATOM 2271 C C . VAL B 1 81 ? 16.172 16.688 12.336 1 98 81 VAL B C 1
ATOM 2273 O O . VAL B 1 81 ? 15.812 17.547 13.156 1 98 81 VAL B O 1
ATOM 2276 N N . ALA B 1 82 ? 15.773 16.656 11.117 1 98.31 82 ALA B N 1
ATOM 2277 C CA . ALA B 1 82 ? 14.844 17.672 10.625 1 98.31 82 ALA B CA 1
ATOM 2278 C C . ALA B 1 82 ? 13.539 17.656 11.422 1 98.31 82 ALA B C 1
ATOM 2280 O O . ALA B 1 82 ? 13.031 18.719 11.805 1 98.31 82 ALA B O 1
ATOM 2281 N N . CYS B 1 83 ? 13.008 16.484 11.664 1 97.69 83 CYS B N 1
ATOM 2282 C CA . CYS B 1 83 ? 11.773 16.359 12.43 1 97.69 83 CYS B CA 1
ATOM 2283 C C . CYS B 1 83 ? 11.961 16.844 13.859 1 97.69 83 CYS B C 1
ATOM 2285 O O . CYS B 1 83 ? 11.078 17.484 14.422 1 97.69 83 CYS B O 1
ATOM 2287 N N . GLN B 1 84 ? 13.102 16.516 14.422 1 97.25 84 GLN B N 1
ATOM 2288 C CA . GLN B 1 84 ? 13.383 16.953 15.781 1 97.25 84 GLN B CA 1
ATOM 2289 C C . GLN B 1 84 ? 13.422 18.484 15.883 1 97.25 84 GLN B C 1
ATOM 2291 O O . GLN B 1 84 ? 12.859 19.062 16.812 1 97.25 84 GLN B O 1
ATOM 2296 N N . ILE B 1 85 ? 14.109 19.094 14.945 1 97.88 85 ILE B N 1
ATOM 2297 C CA . ILE B 1 85 ? 14.211 20.547 14.938 1 97.88 85 ILE B CA 1
ATOM 2298 C C . ILE B 1 85 ? 12.82 21.156 14.758 1 97.88 85 ILE B C 1
ATOM 2300 O O . ILE B 1 85 ? 12.453 22.078 15.469 1 97.88 85 ILE B O 1
ATOM 2304 N N . ALA B 1 86 ? 12.062 20.609 13.82 1 98 86 ALA B N 1
ATOM 2305 C CA . ALA B 1 86 ? 10.711 21.109 13.555 1 98 86 ALA B CA 1
ATOM 2306 C C . ALA B 1 86 ? 9.859 21.062 14.82 1 98 86 ALA B C 1
ATOM 2308 O O . ALA B 1 86 ? 9.133 22.016 15.125 1 98 86 ALA B O 1
ATOM 2309 N N . LYS B 1 87 ? 10 19.953 15.531 1 96.12 87 LYS B N 1
ATOM 2310 C CA . LYS B 1 87 ? 9.188 19.75 16.719 1 96.12 87 LYS B CA 1
ATOM 2311 C C . LYS B 1 87 ? 9.695 20.594 17.891 1 96.12 87 LYS B C 1
ATOM 2313 O O . LYS B 1 87 ? 8.922 21.312 18.516 1 96.12 87 LYS B O 1
ATOM 2318 N N . ARG B 1 88 ? 10.922 20.594 18.141 1 95.81 88 ARG B N 1
ATOM 2319 C CA . ARG B 1 88 ? 11.484 21.156 19.359 1 95.81 88 ARG B CA 1
ATOM 2320 C C . ARG B 1 88 ? 11.711 22.656 19.203 1 95.81 88 ARG B C 1
ATOM 2322 O O . ARG B 1 88 ? 11.469 23.422 20.141 1 95.81 88 ARG B O 1
ATOM 2329 N N . GLU B 1 89 ? 12.188 23.047 18.062 1 96.5 89 GLU B N 1
ATOM 2330 C CA . GLU B 1 89 ? 12.555 24.453 17.875 1 96.5 89 GLU B CA 1
ATOM 2331 C C . GLU B 1 89 ? 11.391 25.25 17.312 1 96.5 89 GLU B C 1
ATOM 2333 O O . GLU B 1 89 ? 11.242 26.438 17.594 1 96.5 89 GLU B O 1
ATOM 2338 N N . PHE B 1 90 ? 10.578 24.609 16.5 1 97.62 90 PHE B N 1
ATOM 2339 C CA . PHE B 1 90 ? 9.562 25.391 15.789 1 97.62 90 PHE B CA 1
ATOM 2340 C C . PHE B 1 90 ? 8.172 25 16.266 1 97.62 90 PHE B C 1
ATOM 2342 O O . PHE B 1 90 ? 7.18 25.609 15.852 1 97.62 90 PHE B O 1
ATOM 2349 N N . GLY B 1 91 ? 8.055 23.969 17.047 1 96.31 91 GLY B N 1
ATOM 2350 C CA . GLY B 1 91 ? 6.812 23.641 17.734 1 96.31 91 GLY B CA 1
ATOM 2351 C C . GLY B 1 91 ? 5.809 22.922 16.844 1 96.31 91 GLY B C 1
ATOM 2352 O O . GLY B 1 91 ? 4.602 23 17.094 1 96.31 91 GLY B O 1
ATOM 2353 N N . VAL B 1 92 ? 6.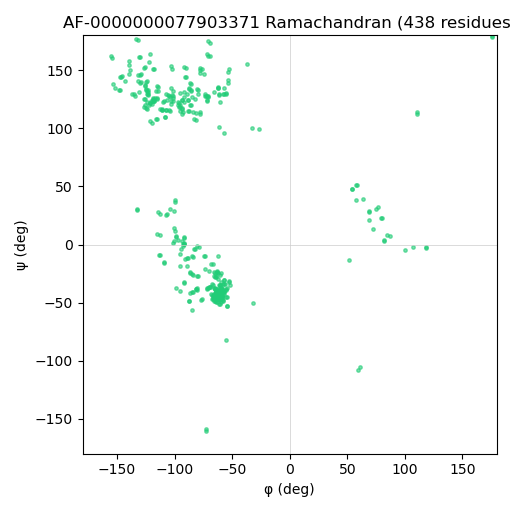273 22.312 15.828 1 95.19 92 VAL B N 1
ATOM 2354 C CA . VAL B 1 92 ? 5.348 21.562 14.977 1 95.19 92 VAL B CA 1
ATOM 2355 C C . VAL B 1 92 ? 4.891 20.297 15.695 1 95.19 92 VAL B C 1
ATOM 2357 O O . VAL B 1 92 ? 5.719 19.484 16.125 1 95.19 92 VAL B O 1
ATOM 2360 N N . ASP B 1 93 ? 3.639 20.062 15.797 1 89 93 ASP B N 1
ATOM 2361 C CA . ASP B 1 93 ? 3.1 18.984 16.625 1 89 93 ASP B CA 1
ATOM 2362 C C . ASP B 1 93 ? 3.049 17.672 15.859 1 89 93 ASP B C 1
ATOM 2364 O O . ASP B 1 93 ? 3.037 16.594 16.453 1 89 93 ASP B O 1
ATOM 2368 N N . ARG B 1 94 ? 2.988 17.766 14.602 1 90.94 94 ARG B N 1
ATOM 2369 C CA . ARG B 1 94 ? 2.85 16.547 13.797 1 90.94 94 ARG B CA 1
ATOM 2370 C C . ARG B 1 94 ? 4.035 16.391 12.844 1 90.94 94 ARG B C 1
ATOM 2372 O O . ARG B 1 94 ? 4.09 17.016 11.797 1 90.94 94 ARG B O 1
ATOM 2379 N N . THR B 1 95 ? 4.871 15.469 13.258 1 95.56 95 THR B N 1
ATOM 2380 C CA . THR B 1 95 ? 6.035 15.195 12.422 1 95.56 95 THR B CA 1
ATOM 2381 C C . THR B 1 95 ? 5.965 13.781 11.852 1 95.56 95 THR B C 1
ATOM 2383 O O . THR B 1 95 ? 5.578 12.836 12.555 1 95.56 95 THR B O 1
ATOM 2386 N N . VAL B 1 96 ? 6.195 13.656 10.57 1 94 96 VAL B N 1
ATOM 2387 C CA . VAL B 1 96 ? 6.223 12.375 9.875 1 94 96 VAL B CA 1
ATOM 2388 C C . VAL B 1 96 ? 7.559 12.203 9.156 1 94 96 VAL B C 1
ATOM 2390 O O . VAL B 1 96 ? 7.996 13.086 8.422 1 94 96 VAL B O 1
ATOM 2393 N N . ALA B 1 97 ? 8.188 11.102 9.367 1 96.06 97 ALA B N 1
ATOM 2394 C CA . ALA B 1 97 ? 9.477 10.867 8.727 1 96.06 97 ALA B CA 1
ATOM 2395 C C . ALA B 1 97 ? 9.461 9.57 7.914 1 96.06 97 ALA B C 1
ATOM 2397 O O . ALA B 1 97 ? 8.883 8.57 8.344 1 96.06 97 ALA B O 1
ATOM 2398 N N . ARG B 1 98 ? 10.086 9.648 6.828 1 93.75 98 ARG B N 1
ATOM 2399 C CA . ARG B 1 98 ? 10.383 8.453 6.059 1 93.75 98 ARG B CA 1
ATOM 2400 C C . ARG B 1 98 ? 11.609 7.73 6.617 1 93.75 98 ARG B C 1
ATOM 2402 O O . ARG B 1 98 ? 12.602 8.367 6.98 1 93.75 98 ARG B O 1
ATOM 2409 N N . ALA B 1 99 ? 11.508 6.445 6.762 1 92 99 ALA B N 1
ATOM 2410 C CA . ALA B 1 99 ? 12.664 5.594 7.043 1 92 99 ALA B CA 1
ATOM 2411 C C . ALA B 1 99 ? 13 4.711 5.844 1 92 99 ALA B C 1
ATOM 2413 O O . ALA B 1 99 ? 12.125 4.012 5.32 1 92 99 ALA B O 1
ATOM 2414 N N . SER B 1 100 ? 14.172 4.785 5.336 1 88.5 100 SER B N 1
ATOM 2415 C CA . SER B 1 100 ? 14.602 3.924 4.242 1 88.5 100 SER B CA 1
ATOM 2416 C C . SER B 1 100 ? 15.023 2.549 4.75 1 88.5 100 SER B C 1
ATOM 2418 O O . SER B 1 100 ? 14.883 1.55 4.039 1 88.5 100 SER B O 1
ATOM 2420 N N . ASN B 1 101 ? 15.633 2.521 5.836 1 88.12 101 ASN B N 1
ATOM 2421 C CA . ASN B 1 101 ? 16.047 1.285 6.492 1 88.12 101 ASN B CA 1
ATOM 2422 C C . ASN B 1 101 ? 15.031 0.857 7.555 1 88.12 101 ASN B C 1
ATOM 2424 O O . ASN B 1 101 ? 14.828 1.559 8.547 1 88.12 101 ASN B O 1
ATOM 2428 N N . PRO B 1 102 ? 14.438 -0.311 7.383 1 82.69 102 PRO B N 1
ATOM 2429 C CA . PRO B 1 102 ? 13.438 -0.78 8.344 1 82.69 102 PRO B CA 1
ATOM 2430 C C . PRO B 1 102 ? 13.984 -0.856 9.773 1 82.69 102 PRO B C 1
ATOM 2432 O O . PRO B 1 102 ? 13.234 -0.669 10.734 1 82.69 102 PRO B O 1
ATOM 2435 N N . LYS B 1 103 ? 15.234 -1.103 9.938 1 84.56 103 LYS B N 1
ATOM 2436 C CA . LYS B 1 103 ? 15.836 -1.2 11.266 1 84.56 103 LYS B CA 1
ATOM 2437 C C . LYS B 1 103 ? 15.789 0.14 11.992 1 84.56 103 LYS B C 1
ATOM 2439 O O . LYS B 1 103 ? 15.82 0.186 13.219 1 84.56 103 LYS B O 1
ATOM 2444 N N . ASN B 1 104 ? 15.711 1.234 11.211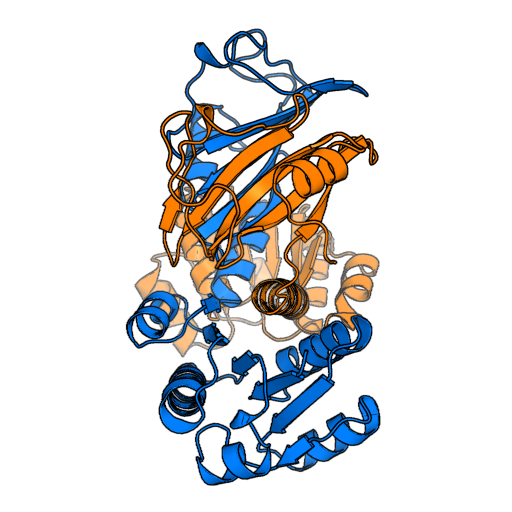 1 90.94 104 ASN B N 1
ATOM 2445 C CA . ASN B 1 104 ? 15.742 2.57 11.789 1 90.94 104 ASN B CA 1
ATOM 2446 C C . ASN B 1 104 ? 14.344 3.057 12.156 1 90.94 104 ASN B C 1
ATOM 2448 O O . ASN B 1 104 ? 14.195 4.098 12.805 1 90.94 104 ASN B O 1
ATOM 2452 N N . ARG B 1 105 ? 13.328 2.344 11.703 1 86.25 105 ARG B N 1
ATOM 2453 C CA . ARG B 1 105 ? 11.953 2.789 11.938 1 86.25 105 ARG B CA 1
ATOM 2454 C C . ARG B 1 105 ? 11.695 3.01 13.422 1 86.25 105 ARG B C 1
ATOM 2456 O O . ARG B 1 105 ? 11.25 4.086 13.828 1 86.25 105 ARG B O 1
ATOM 2463 N N . GLU B 1 106 ? 11.992 2.004 14.227 1 85.88 106 GLU B N 1
ATOM 2464 C CA . GLU B 1 106 ? 11.758 2.09 15.664 1 85.88 106 GLU B CA 1
ATOM 2465 C C . GLU B 1 106 ? 12.633 3.16 16.297 1 85.88 106 GLU B C 1
ATOM 2467 O O . GLU B 1 106 ? 12.195 3.875 17.203 1 85.88 106 GLU B O 1
ATOM 2472 N N . LEU B 1 107 ? 13.883 3.242 15.781 1 91 107 LEU B N 1
ATOM 2473 C CA . LEU B 1 107 ? 14.828 4.219 16.297 1 91 107 LEU B CA 1
ATOM 2474 C C . LEU B 1 107 ? 14.32 5.641 16.094 1 91 107 LEU B C 1
ATOM 2476 O O . LEU B 1 107 ? 14.359 6.461 17 1 91 107 LEU B O 1
ATOM 2480 N N . LEU B 1 108 ? 13.859 5.957 14.953 1 92.19 108 LEU B N 1
ATOM 2481 C CA . LEU B 1 108 ? 13.336 7.285 14.641 1 92.19 108 LEU B CA 1
ATOM 2482 C C . LEU B 1 108 ? 12.141 7.621 15.523 1 92.19 108 LEU B C 1
ATOM 2484 O O . LEU B 1 108 ? 12.023 8.742 16.016 1 92.19 108 LEU B O 1
ATOM 2488 N N . HIS B 1 109 ? 11.281 6.664 15.703 1 86.81 109 HIS B N 1
ATOM 2489 C CA . HIS B 1 109 ? 10.109 6.863 16.547 1 86.81 109 HIS B CA 1
ATOM 2490 C C . HIS B 1 109 ? 10.508 7.152 17.984 1 86.81 109 HIS B C 1
ATOM 2492 O O . HIS B 1 109 ? 10.008 8.102 18.609 1 86.81 109 HIS B O 1
ATOM 2498 N N . THR B 1 110 ? 11.445 6.387 18.516 1 90.12 110 THR B N 1
ATOM 2499 C CA . THR B 1 110 ? 11.898 6.52 19.891 1 90.12 110 THR B CA 1
ATOM 2500 C C . THR B 1 110 ? 12.594 7.863 20.109 1 90.12 110 THR B C 1
ATOM 2502 O O . THR B 1 110 ? 12.508 8.445 21.188 1 90.12 110 THR B O 1
ATOM 2505 N N . LEU B 1 111 ? 13.109 8.32 19.062 1 93.06 111 LEU B N 1
ATOM 2506 C CA . LEU B 1 111 ? 13.883 9.555 19.188 1 93.06 111 LEU B CA 1
ATOM 2507 C C . LEU B 1 111 ? 13.008 10.773 18.953 1 93.06 111 LEU B C 1
ATOM 2509 O O . LEU B 1 111 ? 13.508 11.898 18.859 1 93.06 111 LEU B O 1
ATOM 2513 N N . GLY B 1 112 ? 11.719 10.555 18.797 1 90.25 112 GLY B N 1
ATOM 2514 C CA . GLY B 1 112 ? 10.82 11.688 18.938 1 90.25 112 GLY B CA 1
ATOM 2515 C C . GLY B 1 112 ? 10.039 11.992 17.672 1 90.25 112 GLY B C 1
ATOM 2516 O O . GLY B 1 112 ? 9.258 12.945 17.641 1 90.25 112 GLY B O 1
ATOM 2517 N N . VAL B 1 113 ? 10.266 11.289 16.625 1 93.06 113 VAL B N 1
ATOM 2518 C CA . VAL B 1 113 ? 9.43 11.469 15.445 1 93.06 113 VAL B CA 1
ATOM 2519 C C . VAL B 1 113 ? 8.039 10.898 15.703 1 93.06 113 VAL B C 1
ATOM 2521 O O . VAL B 1 113 ? 7.895 9.758 16.141 1 93.06 113 VAL B O 1
ATOM 2524 N N . ASP B 1 114 ? 7.023 11.68 15.477 1 88.88 114 ASP B N 1
ATOM 2525 C CA . ASP B 1 114 ? 5.672 11.273 15.836 1 88.88 114 ASP B CA 1
ATOM 2526 C C . ASP B 1 114 ? 5.227 10.062 15.016 1 88.88 114 ASP B C 1
ATOM 2528 O O . ASP B 1 114 ? 4.605 9.141 15.547 1 88.88 114 ASP B O 1
ATOM 2532 N N . THR B 1 115 ? 5.496 10.07 13.727 1 87.81 115 THR B N 1
ATOM 2533 C CA . THR B 1 115 ? 5.117 8.984 12.836 1 87.81 115 THR B CA 1
ATOM 2534 C C . THR B 1 115 ? 6.258 8.648 11.875 1 87.81 115 THR B C 1
ATOM 2536 O O . THR B 1 115 ? 6.867 9.547 11.289 1 87.81 115 THR B O 1
ATOM 2539 N N . VAL B 1 116 ? 6.555 7.395 11.82 1 90.81 116 VAL B N 1
ATOM 2540 C CA . VAL B 1 116 ? 7.609 6.941 10.922 1 90.81 116 VAL B CA 1
ATOM 2541 C C . VAL B 1 116 ? 7.031 5.965 9.898 1 90.81 116 VAL B C 1
ATOM 2543 O O . VAL B 1 116 ? 6.34 5.012 10.266 1 90.81 116 VAL B O 1
ATOM 2546 N N . VAL B 1 117 ? 7.25 6.242 8.633 1 86.94 117 VAL B N 1
ATOM 2547 C CA . VAL B 1 117 ? 6.777 5.383 7.555 1 86.94 117 VAL B CA 1
ATOM 2548 C C . VAL B 1 117 ? 7.969 4.82 6.785 1 86.94 117 VAL B C 1
ATOM 2550 O O . VAL B 1 117 ? 8.828 5.574 6.324 1 86.94 117 VAL B O 1
ATOM 2553 N N . CYS B 1 118 ? 8.047 3.549 6.637 1 87.38 118 CYS B N 1
ATOM 2554 C CA . CYS B 1 118 ? 9.148 2.902 5.934 1 87.38 118 CYS B CA 1
ATOM 2555 C C . CYS B 1 118 ? 8.688 2.35 4.59 1 87.38 118 CYS B C 1
ATOM 2557 O O . CYS B 1 118 ? 7.988 1.339 4.535 1 87.38 118 CYS B O 1
ATOM 2559 N N . GLY B 1 119 ? 9.117 2.943 3.508 1 84.81 119 GLY B N 1
ATOM 2560 C CA . GLY B 1 119 ? 8.734 2.555 2.16 1 84.81 119 GLY B CA 1
ATOM 2561 C C . GLY B 1 119 ? 9.211 1.164 1.782 1 84.81 119 GLY B C 1
ATOM 2562 O O . GLY B 1 119 ? 8.469 0.394 1.169 1 84.81 119 GLY B O 1
ATOM 2563 N N . THR B 1 120 ? 10.477 0.877 2.176 1 85.19 120 THR B N 1
ATOM 2564 C CA . THR B 1 120 ? 11.07 -0.411 1.846 1 85.19 120 THR B CA 1
ATOM 2565 C C . THR B 1 120 ? 10.281 -1.553 2.477 1 85.19 120 THR B C 1
ATOM 2567 O O . THR B 1 120 ? 9.969 -2.541 1.809 1 85.19 120 THR B O 1
ATOM 2570 N N . ASP B 1 121 ? 9.977 -1.363 3.727 1 78.62 121 ASP B N 1
ATOM 2571 C CA . ASP B 1 121 ? 9.211 -2.367 4.457 1 78.62 121 ASP B CA 1
ATOM 2572 C C . ASP B 1 121 ? 7.824 -2.562 3.842 1 78.62 121 ASP B C 1
ATOM 2574 O O . ASP B 1 121 ? 7.391 -3.695 3.629 1 78.62 121 ASP B O 1
ATOM 2578 N N . ASN B 1 122 ? 7.188 -1.521 3.555 1 78.31 122 ASN B N 1
ATOM 2579 C CA . ASN B 1 122 ? 5.855 -1.569 2.965 1 78.31 122 ASN B CA 1
ATOM 2580 C C . ASN B 1 122 ? 5.879 -2.211 1.58 1 78.31 122 ASN B C 1
ATOM 2582 O O . ASN B 1 122 ? 5.047 -3.07 1.275 1 78.31 122 ASN B O 1
ATOM 2586 N N . LEU B 1 123 ? 6.816 -1.77 0.752 1 82.75 123 LEU B N 1
ATOM 2587 C CA . LEU B 1 123 ? 6.941 -2.316 -0.594 1 82.75 123 LEU B CA 1
ATOM 2588 C C . LEU B 1 123 ? 7.195 -3.82 -0.547 1 82.75 123 LEU B C 1
ATOM 2590 O O . LEU B 1 123 ? 6.602 -4.578 -1.318 1 82.75 123 LEU B O 1
ATOM 2594 N N . SER B 1 124 ? 8.094 -4.25 0.328 1 82.5 124 SER B N 1
ATOM 2595 C CA . SER B 1 124 ? 8.406 -5.672 0.465 1 82.5 124 SER B CA 1
ATOM 2596 C C . SER B 1 124 ? 7.16 -6.473 0.833 1 82.5 124 SER B C 1
ATOM 2598 O O . SER B 1 124 ? 6.941 -7.566 0.308 1 82.5 124 SER B O 1
ATOM 2600 N N . HIS B 1 125 ? 6.34 -5.887 1.698 1 74.56 125 HIS B N 1
ATOM 2601 C CA . HIS B 1 125 ? 5.121 -6.574 2.119 1 74.56 125 HIS B CA 1
ATOM 2602 C C . HIS B 1 125 ? 4.129 -6.688 0.969 1 74.56 125 HIS B C 1
ATOM 2604 O O . HIS B 1 125 ? 3.482 -7.723 0.799 1 74.56 125 HIS B O 1
ATOM 2610 N N . ILE B 1 126 ? 3.99 -5.637 0.232 1 75.81 126 ILE B N 1
ATOM 2611 C CA . ILE B 1 126 ? 3.084 -5.656 -0.912 1 75.81 126 ILE B CA 1
ATOM 2612 C C . ILE B 1 126 ? 3.568 -6.684 -1.935 1 75.81 126 ILE B C 1
ATOM 2614 O O . ILE B 1 126 ? 2.783 -7.492 -2.434 1 75.81 126 ILE B O 1
ATOM 2618 N N . LEU B 1 127 ? 4.887 -6.703 -2.195 1 83.81 127 LEU B N 1
ATOM 2619 C CA . LEU B 1 127 ? 5.469 -7.633 -3.16 1 83.81 127 LEU B CA 1
ATOM 2620 C C . LEU B 1 127 ? 5.27 -9.078 -2.713 1 83.81 127 LEU B C 1
ATOM 2622 O O . LEU B 1 127 ? 4.91 -9.938 -3.52 1 83.81 127 LEU B O 1
ATOM 2626 N N . GLU B 1 128 ? 5.527 -9.305 -1.44 1 78.75 128 GLU B N 1
ATOM 2627 C CA . GLU B 1 128 ? 5.332 -10.633 -0.884 1 78.75 128 GLU B CA 1
ATOM 2628 C C . GLU B 1 128 ? 3.906 -11.133 -1.12 1 78.75 128 GLU B C 1
ATOM 2630 O O . GLU B 1 128 ? 3.697 -12.281 -1.51 1 78.75 128 GLU B O 1
ATOM 2635 N N . ARG B 1 129 ? 2.953 -10.273 -0.867 1 71 129 ARG B N 1
ATOM 2636 C CA . ARG B 1 129 ? 1.547 -10.625 -1.04 1 71 129 ARG B CA 1
ATOM 2637 C C . ARG B 1 129 ? 1.237 -10.945 -2.5 1 71 129 ARG B C 1
ATOM 2639 O O . ARG B 1 129 ? 0.465 -11.859 -2.791 1 71 129 ARG B O 1
ATOM 2646 N N . GLU B 1 130 ? 1.844 -10.188 -3.367 1 74.25 130 GLU B N 1
ATOM 2647 C CA . GLU B 1 130 ? 1.597 -10.375 -4.793 1 74.25 130 GLU B CA 1
ATOM 2648 C C . GLU B 1 130 ? 2.211 -11.68 -5.293 1 74.25 130 GLU B C 1
ATOM 2650 O O . GLU B 1 130 ? 1.753 -12.242 -6.289 1 74.25 130 GLU B O 1
ATOM 2655 N N . ILE B 1 131 ? 3.199 -12.188 -4.59 1 78.12 131 ILE B N 1
ATOM 2656 C CA . ILE B 1 131 ? 3.898 -13.414 -4.977 1 78.12 131 ILE B CA 1
ATOM 2657 C C . ILE B 1 131 ? 3.158 -14.625 -4.422 1 78.12 131 ILE B C 1
ATOM 2659 O O . ILE B 1 131 ? 3.02 -15.641 -5.109 1 78.12 131 ILE B O 1
ATOM 2663 N N . GLU B 1 132 ? 2.709 -14.492 -3.158 1 65.38 132 GLU B N 1
ATOM 2664 C CA . GLU B 1 132 ? 2.092 -15.617 -2.461 1 65.38 132 GLU B CA 1
ATOM 2665 C C . GLU B 1 132 ? 0.836 -16.094 -3.188 1 65.38 132 GLU B C 1
ATOM 2667 O O . GLU B 1 132 ? 0.043 -15.281 -3.666 1 65.38 132 GLU B O 1
ATOM 2672 N N . THR B 1 133 ? 0.88 -17.344 -3.516 1 57.56 133 THR B N 1
ATOM 2673 C CA . THR B 1 133 ? -0.147 -18.016 -4.301 1 57.56 133 THR B CA 1
ATOM 2674 C C . THR B 1 133 ? -1.125 -18.75 -3.395 1 57.56 133 THR B C 1
ATOM 2676 O O . THR B 1 133 ? -1.963 -19.516 -3.871 1 57.56 133 THR B O 1
ATOM 2679 N N . ASP B 1 134 ? -0.863 -18.531 -2.119 1 61.78 134 ASP B N 1
ATOM 2680 C CA . ASP B 1 134 ? -1.824 -19.281 -1.316 1 61.78 134 ASP B CA 1
ATOM 2681 C C . ASP B 1 134 ? -3.258 -18.891 -1.681 1 61.78 134 ASP B C 1
ATOM 2683 O O . ASP B 1 134 ? -3.539 -17.734 -1.997 1 61.78 134 ASP B O 1
ATOM 2687 N N . THR B 1 135 ? -3.939 -19.906 -1.804 1 68 135 THR B N 1
ATOM 2688 C CA . THR B 1 135 ? -5.348 -19.734 -2.137 1 68 135 THR B CA 1
ATOM 2689 C C . THR B 1 135 ? -6.012 -18.766 -1.165 1 68 135 THR B C 1
ATOM 2691 O O . THR B 1 135 ? -6.844 -17.953 -1.565 1 68 135 THR B O 1
ATOM 2694 N N . ILE B 1 136 ? -5.484 -18.891 0.132 1 71.62 136 ILE B N 1
ATOM 2695 C CA . ILE B 1 136 ? -6.113 -18.047 1.143 1 71.62 136 ILE B CA 1
ATOM 2696 C C . ILE B 1 136 ? -5.043 -17.312 1.938 1 71.62 136 ILE B C 1
ATOM 2698 O O . ILE B 1 136 ? -4.051 -17.906 2.365 1 71.62 136 ILE B O 1
ATOM 2702 N N . ARG B 1 137 ? -5.188 -16.062 2.105 1 75.31 137 ARG B N 1
ATOM 2703 C CA . ARG B 1 137 ? -4.277 -15.242 2.887 1 75.31 137 ARG B CA 1
ATOM 2704 C C . ARG B 1 137 ? -5.043 -14.305 3.812 1 75.31 137 ARG B C 1
ATOM 2706 O O . ARG B 1 137 ? -5.938 -13.578 3.367 1 75.31 137 ARG B O 1
ATOM 2713 N N . GLN B 1 138 ? -4.633 -14.383 5.117 1 70.19 138 GLN B N 1
ATOM 2714 C CA . GLN B 1 138 ? -5.203 -13.398 6.039 1 70.19 138 GLN B CA 1
ATOM 2715 C C . GLN B 1 138 ? -4.449 -12.078 5.965 1 70.19 138 GLN B C 1
ATOM 2717 O O . GLN B 1 138 ? -3.234 -12.039 6.164 1 70.19 138 GLN B O 1
ATOM 2722 N N . LEU B 1 139 ? -5.152 -11.023 5.727 1 72 139 LEU B N 1
ATOM 2723 C CA . LEU B 1 139 ? -4.527 -9.719 5.547 1 72 139 LEU B CA 1
ATOM 2724 C C . LEU B 1 139 ? -4.527 -8.93 6.855 1 72 139 LEU B C 1
ATOM 2726 O O . LEU B 1 139 ? -3.559 -8.234 7.168 1 72 139 LEU B O 1
ATOM 2730 N N . LEU B 1 140 ? -5.625 -9.016 7.609 1 70.06 140 LEU B N 1
ATOM 2731 C CA . LEU B 1 140 ? -5.809 -8.234 8.828 1 70.06 140 LEU B CA 1
ATOM 2732 C C . LEU B 1 140 ? -6.723 -8.969 9.805 1 70.06 140 LEU B C 1
ATOM 2734 O O . LEU B 1 140 ? -7.727 -9.555 9.406 1 70.06 140 LEU B O 1
ATOM 2738 N N . SER B 1 141 ? -6.359 -9.023 11.102 1 64.88 141 SER B N 1
ATOM 2739 C CA . SER B 1 141 ? -7.27 -9.422 12.164 1 64.88 141 SER B CA 1
ATOM 2740 C C . SER B 1 141 ? -8.102 -8.234 12.648 1 64.88 141 SER B C 1
ATOM 2742 O O . SER B 1 141 ? -7.582 -7.133 12.812 1 64.88 141 SER B O 1
ATOM 2744 N N . LEU B 1 142 ? -9.32 -8.406 12.656 1 69.25 142 LEU B N 1
ATOM 2745 C CA . LEU B 1 142 ? -10.242 -7.332 13.031 1 69.25 142 LEU B CA 1
ATOM 2746 C C . LEU B 1 142 ? -11.094 -7.746 14.227 1 69.25 142 LEU B C 1
ATOM 2748 O O . LEU B 1 142 ? -11.203 -8.93 14.539 1 69.25 142 LEU B O 1
ATOM 2752 N N . GLY B 1 143 ? -11.734 -6.781 14.891 1 64.75 143 GLY B N 1
ATOM 2753 C CA . GLY B 1 143 ? -12.641 -7.055 15.992 1 64.75 143 GLY B CA 1
ATOM 2754 C C . GLY B 1 143 ? -11.992 -7.836 17.125 1 64.75 143 GLY B C 1
ATOM 2755 O O . GLY B 1 143 ? -12.57 -8.805 17.625 1 64.75 143 GLY B O 1
ATOM 2756 N N . GLY B 1 144 ? -10.789 -7.516 17.391 1 58.66 144 GLY B N 1
ATOM 2757 C CA . GLY B 1 144 ? -10.102 -8.234 18.453 1 58.66 144 GLY B CA 1
ATOM 2758 C C . GLY B 1 144 ? -9.805 -9.68 18.094 1 58.66 144 GLY B C 1
ATOM 2759 O O . GLY B 1 144 ? -9.766 -10.547 18.969 1 58.66 144 GLY B O 1
ATOM 2760 N N . GLY B 1 145 ? -9.797 -9.961 16.828 1 61.09 145 GLY B N 1
ATOM 2761 C CA . GLY B 1 145 ? -9.5 -11.312 16.375 1 61.09 145 GLY B CA 1
A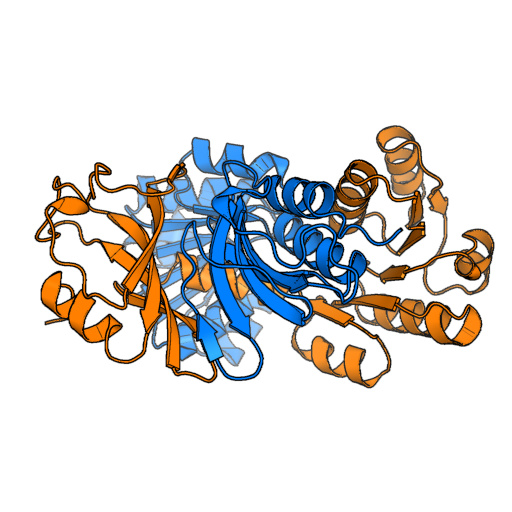TOM 2762 C C . GLY B 1 145 ? -10.742 -12.102 16.016 1 61.09 145 GLY B C 1
ATOM 2763 O O . GLY B 1 145 ? -10.648 -13.242 15.555 1 61.09 145 GLY B O 1
ATOM 2764 N N . THR B 1 146 ? -11.938 -11.531 16.234 1 66.19 146 THR B N 1
ATOM 2765 C CA . THR B 1 146 ? -13.188 -12.242 15.977 1 66.19 146 THR B CA 1
ATOM 2766 C C . THR B 1 146 ? -13.57 -12.125 14.5 1 66.19 146 THR B C 1
ATOM 2768 O O . THR B 1 146 ? -14.516 -12.773 14.047 1 66.19 146 THR B O 1
ATOM 2771 N N . ALA B 1 147 ? -12.891 -11.297 13.82 1 75 147 ALA B N 1
ATOM 2772 C CA . ALA B 1 147 ? -13.094 -11.156 12.383 1 75 147 ALA B CA 1
ATOM 2773 C C . ALA B 1 147 ? -11.758 -10.984 11.656 1 75 147 ALA B C 1
ATOM 2775 O O . ALA B 1 147 ? -10.734 -10.688 12.281 1 75 147 ALA B O 1
ATOM 2776 N N . SER B 1 148 ? -11.719 -11.336 10.445 1 76.5 148 SER B N 1
ATOM 2777 C CA . SER B 1 148 ? -10.484 -11.203 9.672 1 76.5 148 SER B CA 1
ATOM 2778 C C . SER B 1 148 ? -10.773 -10.789 8.234 1 76.5 148 SER B C 1
ATOM 2780 O O . SER B 1 148 ? -11.812 -11.141 7.676 1 76.5 148 SER B O 1
ATOM 2782 N N . LEU B 1 149 ? -9.883 -9.906 7.762 1 82.81 149 LEU B N 1
ATOM 2783 C CA . LEU B 1 149 ? -9.859 -9.609 6.336 1 82.81 149 LEU B CA 1
ATOM 2784 C C . LEU B 1 149 ? -8.945 -10.578 5.594 1 82.81 149 LEU B C 1
ATOM 2786 O O . LEU B 1 149 ? -7.781 -10.742 5.953 1 82.81 149 LEU B O 1
ATOM 2790 N N . ASN B 1 150 ? -9.547 -11.211 4.605 1 82.56 150 ASN B N 1
ATOM 2791 C CA . ASN B 1 150 ? -8.828 -12.289 3.924 1 82.56 150 ASN B CA 1
ATOM 2792 C C . ASN B 1 150 ? -8.859 -12.109 2.41 1 82.56 150 ASN B C 1
ATOM 2794 O O . ASN B 1 150 ? -9.82 -11.57 1.862 1 82.56 150 ASN B O 1
ATOM 2798 N N . GLU B 1 151 ? -7.84 -12.492 1.808 1 85.88 151 GLU B N 1
ATOM 2799 C CA . GLU B 1 151 ? -7.781 -12.586 0.352 1 85.88 151 GLU B CA 1
ATOM 2800 C C . GLU B 1 151 ? -7.801 -14.047 -0.105 1 85.88 151 GLU B C 1
ATOM 2802 O O . GLU B 1 151 ? -7.082 -14.883 0.444 1 85.88 151 GLU B O 1
ATOM 2807 N N . ILE B 1 152 ? -8.711 -14.312 -1.04 1 85.75 152 ILE B N 1
ATOM 2808 C CA . ILE B 1 152 ? -8.836 -15.656 -1.597 1 85.75 152 ILE B CA 1
ATOM 2809 C C . ILE B 1 152 ? -8.562 -15.617 -3.1 1 85.75 152 ILE B C 1
ATOM 2811 O O . ILE B 1 152 ? -9.195 -14.852 -3.832 1 85.75 152 ILE B O 1
ATOM 2815 N N . LEU B 1 153 ? -7.602 -16.422 -3.541 1 85.62 153 LEU B N 1
ATOM 2816 C CA . LEU B 1 153 ? -7.371 -16.625 -4.965 1 85.62 153 LEU B CA 1
ATOM 2817 C C . LEU B 1 153 ? -8.133 -17.844 -5.465 1 85.62 153 LEU B C 1
ATOM 2819 O O . LEU B 1 153 ? -7.902 -18.969 -4.996 1 85.62 153 LEU B O 1
ATOM 2823 N N . LEU B 1 154 ? -9.07 -17.562 -6.391 1 89.62 154 LEU B N 1
ATOM 2824 C CA . LEU B 1 154 ? -9.836 -18.688 -6.91 1 89.62 154 LEU B CA 1
ATOM 2825 C C . LEU B 1 154 ? -8.992 -19.531 -7.867 1 89.62 154 LEU B C 1
ATOM 2827 O O . LEU B 1 154 ? -8.375 -18.984 -8.789 1 89.62 154 LEU B O 1
ATOM 2831 N N . PRO B 1 155 ? -8.898 -20.781 -7.684 1 85.56 155 PRO B N 1
ATOM 2832 C CA . PRO B 1 155 ? -8.086 -21.656 -8.539 1 85.56 155 PRO B CA 1
ATOM 2833 C C . PRO B 1 155 ? -8.688 -21.844 -9.93 1 85.56 155 PRO B C 1
ATOM 2835 O O . PRO B 1 155 ? -9.859 -21.516 -10.148 1 85.56 155 PRO B O 1
ATOM 2838 N N . GLU B 1 156 ? -7.855 -22.297 -10.859 1 87.5 156 GLU B N 1
ATOM 2839 C CA . GLU B 1 156 ? -8.273 -22.547 -12.234 1 87.5 156 GLU B CA 1
ATOM 2840 C C . GLU B 1 156 ? -9.477 -23.484 -12.281 1 87.5 156 GLU B C 1
ATOM 2842 O O . GLU B 1 156 ? -10.375 -23.312 -13.109 1 87.5 156 GLU B O 1
ATOM 2847 N N . ASN B 1 157 ? -9.492 -24.469 -11.391 1 88.44 157 ASN B N 1
ATOM 2848 C CA . ASN B 1 157 ? -10.57 -25.438 -11.344 1 88.44 157 ASN B CA 1
ATOM 2849 C C . ASN B 1 157 ? -11.578 -25.109 -10.25 1 88.44 157 ASN B C 1
ATOM 2851 O O . ASN B 1 157 ? -12.102 -26 -9.578 1 88.44 157 ASN B O 1
ATOM 2855 N N . PHE B 1 158 ? -11.797 -23.891 -10.07 1 91.19 158 PHE B N 1
ATOM 2856 C CA . PHE B 1 158 ? -12.75 -23.438 -9.055 1 91.19 158 PHE B CA 1
ATOM 2857 C C . PHE B 1 158 ? -14.117 -24.078 -9.281 1 91.19 158 PHE B C 1
ATOM 2859 O O . PHE B 1 158 ? -14.664 -24.016 -10.383 1 91.19 158 PHE B O 1
ATOM 2866 N N . LEU B 1 159 ? -14.617 -24.641 -8.195 1 91.25 159 LEU B N 1
ATOM 2867 C CA . LEU B 1 159 ? -15.836 -25.438 -8.211 1 91.25 159 LEU B CA 1
ATOM 2868 C C . LEU B 1 159 ? -17 -24.641 -8.773 1 91.25 159 LEU B C 1
ATOM 2870 O O . LEU B 1 159 ? -17.859 -25.203 -9.469 1 91.25 159 LEU B O 1
ATOM 2874 N N . TYR B 1 160 ? -17.094 -23.344 -8.555 1 94.44 160 TYR B N 1
ATOM 2875 C CA . TYR B 1 160 ? -18.25 -22.531 -8.922 1 94.44 160 TYR B CA 1
ATOM 2876 C C . TYR B 1 160 ? -17.875 -21.516 -10.008 1 94.44 160 TYR B C 1
ATOM 2878 O O . TYR B 1 160 ? -18.484 -20.453 -10.102 1 94.44 160 TYR B O 1
ATOM 2886 N N . ALA B 1 161 ? -16.922 -21.922 -10.742 1 94.38 161 ALA B N 1
ATOM 2887 C CA . ALA B 1 161 ? -16.516 -21.031 -11.836 1 94.38 161 ALA B CA 1
ATOM 2888 C C . ALA B 1 161 ? -17.688 -20.734 -12.766 1 94.38 161 ALA B C 1
ATOM 2890 O O . ALA B 1 161 ? -18.406 -21.656 -13.18 1 94.38 161 ALA B O 1
ATOM 2891 N N . GLY B 1 162 ? -17.922 -19.453 -13.039 1 95 162 GLY B N 1
ATOM 2892 C CA . GLY B 1 162 ? -18.984 -19.078 -13.969 1 95 162 GLY B CA 1
ATOM 2893 C C . GLY B 1 162 ? -20.344 -18.938 -13.305 1 95 162 GLY B C 1
ATOM 2894 O O . GLY B 1 162 ? -21.344 -18.719 -13.984 1 95 162 GLY B O 1
ATOM 2895 N N . LYS B 1 163 ? -20.359 -19.016 -12.062 1 95.88 163 LYS B N 1
ATOM 2896 C CA . LYS B 1 163 ? -21.609 -18.859 -11.328 1 95.88 163 LYS B CA 1
ATOM 2897 C C . LYS B 1 163 ? -21.719 -17.484 -10.695 1 95.88 163 LYS B C 1
ATOM 2899 O O . LYS B 1 163 ? -20.703 -16.875 -10.359 1 95.88 163 LYS B O 1
ATOM 2904 N N . ALA B 1 164 ? -22.906 -17.078 -10.562 1 96.06 164 ALA B N 1
ATOM 2905 C CA . ALA B 1 164 ? -23.156 -15.82 -9.859 1 96.06 164 ALA B CA 1
ATOM 2906 C C . ALA B 1 164 ? -23.016 -15.984 -8.352 1 96.06 164 ALA B C 1
ATOM 2908 O O . ALA B 1 164 ? -23.297 -17.062 -7.812 1 96.06 164 ALA B O 1
ATOM 2909 N N . ILE B 1 165 ? -22.625 -14.898 -7.695 1 94.56 165 ILE B N 1
ATOM 2910 C CA . ILE B 1 165 ? -22.422 -14.906 -6.25 1 94.56 165 ILE B CA 1
ATOM 2911 C C . ILE B 1 165 ? -23.688 -15.391 -5.547 1 94.56 165 ILE B C 1
ATOM 2913 O O . ILE B 1 165 ? -23.609 -16.156 -4.586 1 94.56 165 ILE B O 1
ATOM 2917 N N . MET B 1 166 ? -24.828 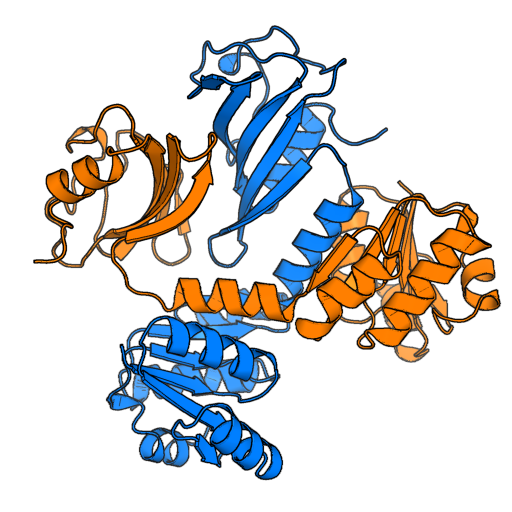-14.945 -6.09 1 93.31 166 MET B N 1
ATOM 2918 C CA . MET B 1 166 ? -26.094 -15.289 -5.441 1 93.31 166 MET B CA 1
ATOM 2919 C C . MET B 1 166 ? -26.375 -16.781 -5.562 1 93.31 166 MET B C 1
ATOM 2921 O O . MET B 1 166 ? -27.188 -17.328 -4.809 1 93.31 166 MET B O 1
ATOM 2925 N N . ASP B 1 167 ? -25.719 -17.5 -6.449 1 94.38 167 ASP B N 1
ATOM 2926 C CA . ASP B 1 167 ? -25.984 -18.906 -6.719 1 94.38 167 ASP B CA 1
ATOM 2927 C C . ASP B 1 167 ? -24.969 -19.797 -6.016 1 94.38 167 ASP B C 1
ATOM 2929 O O . ASP B 1 167 ? -25 -21.016 -6.172 1 94.38 167 ASP B O 1
ATOM 2933 N N . ILE B 1 168 ? -24.125 -19.234 -5.293 1 93.25 168 ILE B N 1
ATOM 2934 C CA . ILE B 1 168 ? -23.109 -20.047 -4.629 1 93.25 168 ILE B CA 1
ATOM 2935 C C . ILE B 1 168 ? -23.25 -19.906 -3.113 1 93.25 168 ILE B C 1
ATOM 2937 O O . ILE B 1 168 ? -23.719 -18.875 -2.621 1 93.25 168 ILE B O 1
ATOM 2941 N N . PRO B 1 169 ? -22.828 -21.031 -2.416 1 92.25 169 PRO B N 1
ATOM 2942 C CA . PRO B 1 169 ? -22.953 -20.969 -0.957 1 92.25 169 PRO B CA 1
ATOM 2943 C C . PRO B 1 169 ? -21.938 -20.031 -0.317 1 92.25 169 PRO B C 1
ATOM 2945 O O . PRO B 1 169 ? -20.719 -20.188 -0.514 1 92.25 169 PRO B O 1
ATOM 2948 N N . ILE B 1 170 ? -22.344 -19.062 0.446 1 89.25 170 ILE B N 1
ATOM 2949 C CA . ILE B 1 170 ? -21.516 -18.172 1.229 1 89.25 170 ILE B CA 1
ATOM 2950 C C . ILE B 1 170 ? -21.969 -18.172 2.686 1 89.25 170 ILE B C 1
ATOM 2952 O O . ILE B 1 170 ? -23.125 -17.844 2.977 1 89.25 170 ILE B O 1
ATOM 2956 N N . PRO B 1 171 ? -21.125 -18.562 3.49 1 85.38 171 PRO B N 1
ATOM 2957 C CA . PRO B 1 171 ? -21.531 -18.547 4.898 1 85.38 171 PRO B CA 1
ATOM 2958 C C . PRO B 1 171 ? -22.078 -17.188 5.336 1 85.38 171 PRO B C 1
ATOM 2960 O O . PRO B 1 171 ? -21.641 -16.156 4.836 1 85.38 171 PRO B O 1
ATOM 2963 N N . GLY B 1 172 ? -22.953 -17.109 6.27 1 77.62 172 GLY B N 1
ATOM 2964 C CA . GLY B 1 172 ? -23.672 -15.922 6.719 1 77.62 172 GLY B CA 1
ATOM 2965 C C . GLY B 1 172 ? -22.75 -14.844 7.273 1 77.62 172 GLY B C 1
ATOM 2966 O O . GLY B 1 172 ? -23.078 -13.656 7.219 1 77.62 172 GLY B O 1
ATOM 2967 N N . ASP B 1 173 ? -21.688 -15.234 7.805 1 78.5 173 ASP B N 1
ATOM 2968 C CA . ASP B 1 173 ? -20.797 -14.266 8.43 1 78.5 173 ASP B CA 1
ATOM 2969 C C . ASP B 1 173 ? -19.625 -13.922 7.516 1 78.5 173 ASP B C 1
ATOM 2971 O O . ASP B 1 173 ? -18.5 -13.727 7.988 1 78.5 173 ASP B O 1
ATOM 2975 N N . THR B 1 174 ? -19.875 -14.016 6.27 1 85.62 174 THR B N 1
ATOM 2976 C CA . THR B 1 174 ? -18.859 -13.688 5.27 1 85.62 174 THR B CA 1
ATOM 2977 C C . THR B 1 174 ? -19.375 -12.602 4.324 1 85.62 174 THR B C 1
ATOM 2979 O O . THR B 1 174 ? -20.5 -12.664 3.85 1 85.62 174 THR B O 1
ATOM 2982 N N . ILE B 1 175 ? -18.531 -11.602 4.145 1 86 175 ILE B N 1
ATOM 2983 C CA . ILE B 1 175 ? -18.859 -10.547 3.197 1 86 175 ILE B CA 1
ATOM 2984 C C . ILE B 1 175 ? -17.797 -10.484 2.105 1 86 175 ILE B C 1
ATOM 2986 O O . ILE B 1 175 ? -16.609 -10.305 2.396 1 86 175 ILE B O 1
ATOM 2990 N N . LEU B 1 176 ? -18.234 -10.656 0.909 1 89.75 176 LEU B N 1
ATOM 2991 C CA . LEU B 1 176 ? -17.344 -10.43 -0.216 1 89.75 176 LEU B CA 1
ATOM 2992 C C . LEU B 1 176 ? -17.188 -8.938 -0.505 1 89.75 176 LEU B C 1
ATOM 2994 O O . LEU B 1 176 ? -18.156 -8.289 -0.925 1 89.75 176 LEU B O 1
ATOM 2998 N N . ILE B 1 177 ? -16.016 -8.5 -0.263 1 87.62 177 ILE B N 1
ATOM 2999 C CA . ILE B 1 177 ? -15.812 -7.059 -0.3 1 87.62 177 ILE B CA 1
ATOM 3000 C C . ILE B 1 177 ? -15.484 -6.621 -1.727 1 87.62 177 ILE B C 1
ATOM 3002 O O . ILE B 1 177 ? -16.078 -5.668 -2.238 1 87.62 177 ILE B O 1
ATOM 3006 N N . SER B 1 178 ? -14.602 -7.258 -2.365 1 87.81 178 SER B N 1
ATOM 3007 C CA . SER B 1 178 ? -14.203 -6.879 -3.717 1 87.81 178 SER B CA 1
ATOM 3008 C C . SER B 1 178 ? -13.641 -8.07 -4.484 1 87.81 178 SER B C 1
ATOM 3010 O O . SER B 1 178 ? -13.289 -9.094 -3.885 1 87.81 178 SER B O 1
ATOM 3012 N N . ILE B 1 179 ? -13.664 -7.883 -5.797 1 88.5 179 ILE B N 1
ATOM 3013 C CA . ILE B 1 179 ? -13.039 -8.828 -6.711 1 88.5 179 ILE B CA 1
ATOM 3014 C C . ILE B 1 179 ? -12.016 -8.102 -7.586 1 88.5 179 ILE B C 1
ATOM 3016 O O . ILE B 1 179 ? -12.32 -7.047 -8.148 1 88.5 179 ILE B O 1
ATOM 3020 N N . THR B 1 180 ? -10.836 -8.586 -7.512 1 83.12 180 THR B N 1
ATOM 3021 C CA . THR B 1 180 ? -9.844 -8.109 -8.469 1 83.12 180 THR B CA 1
ATOM 3022 C C . THR B 1 180 ? -9.602 -9.141 -9.562 1 83.12 180 THR B C 1
ATOM 3024 O O . THR B 1 180 ? -9.227 -10.281 -9.281 1 83.12 180 THR B O 1
ATOM 3027 N N . ARG B 1 181 ? -9.938 -8.805 -10.742 1 84 181 ARG B N 1
ATOM 3028 C CA . ARG B 1 181 ? -9.766 -9.641 -11.93 1 84 181 ARG B CA 1
ATOM 3029 C C . ARG B 1 181 ? -8.781 -9.008 -12.906 1 84 181 ARG B C 1
ATOM 3031 O O . ARG B 1 181 ? -9.086 -7.98 -13.523 1 84 181 ARG B O 1
ATOM 3038 N N . ASP B 1 182 ? -7.559 -9.633 -12.977 1 73.56 182 ASP B N 1
ATOM 3039 C CA . ASP B 1 182 ? -6.48 -9.016 -13.742 1 73.56 182 ASP B CA 1
ATOM 3040 C C . ASP B 1 182 ? -6.121 -7.648 -13.18 1 73.56 182 ASP B C 1
ATOM 3042 O O . ASP B 1 182 ? -5.656 -7.543 -12.039 1 73.56 182 ASP B O 1
ATOM 3046 N N . THR B 1 183 ? -6.512 -6.539 -13.852 1 63.19 183 THR B N 1
ATOM 3047 C CA . THR B 1 183 ? -6.184 -5.195 -13.398 1 63.19 183 THR B CA 1
ATOM 3048 C C . THR B 1 183 ? -7.449 -4.43 -13.016 1 63.19 183 THR B C 1
ATOM 3050 O O . THR B 1 183 ? -7.383 -3.264 -12.617 1 63.19 183 THR B O 1
ATOM 3053 N N . GLU B 1 184 ? -8.492 -5.211 -13 1 72.88 184 GLU B N 1
ATOM 3054 C CA . GLU B 1 184 ? -9.758 -4.527 -12.727 1 72.88 184 GLU B CA 1
ATOM 3055 C C . GLU B 1 184 ? -10.211 -4.762 -11.289 1 72.88 184 GLU B C 1
ATOM 3057 O O . GLU B 1 184 ? -10.094 -5.871 -10.766 1 72.88 184 GLU B O 1
ATOM 3062 N N . PHE B 1 185 ? -10.602 -3.73 -10.703 1 75.44 185 PHE B N 1
ATOM 3063 C CA . PHE B 1 185 ? -11.195 -3.781 -9.375 1 75.44 185 PHE B CA 1
ATOM 3064 C C . PHE B 1 185 ? -12.719 -3.787 -9.461 1 75.44 185 PHE B C 1
ATOM 3066 O O . PHE B 1 185 ? -13.32 -2.832 -9.961 1 75.44 185 PHE B O 1
ATOM 3073 N N . ILE B 1 186 ? -13.453 -4.824 -8.945 1 82.88 186 ILE B N 1
ATOM 3074 C CA . ILE B 1 186 ? -14.891 -5.012 -9.07 1 82.88 186 ILE B CA 1
ATOM 3075 C C . ILE B 1 186 ? -15.531 -5.051 -7.688 1 82.88 186 ILE B C 1
ATOM 3077 O O . ILE B 1 186 ? -15.086 -5.797 -6.812 1 82.88 186 ILE B O 1
ATOM 3081 N N . ILE B 1 187 ? -16.484 -4.191 -7.43 1 81.75 187 ILE B N 1
ATOM 3082 C CA . ILE B 1 187 ? -17.344 -4.312 -6.258 1 81.75 187 ILE B CA 1
ATOM 3083 C C . ILE B 1 187 ? -18.453 -5.32 -6.539 1 81.75 187 ILE B C 1
ATOM 3085 O O . ILE B 1 187 ? -19.344 -5.07 -7.367 1 81.75 187 ILE B O 1
ATOM 3089 N N . PRO B 1 188 ? -18.453 -6.367 -5.898 1 87.94 188 PRO B N 1
ATOM 3090 C CA . PRO B 1 188 ? -19.359 -7.449 -6.273 1 87.94 188 PRO B CA 1
ATOM 3091 C C . PRO B 1 188 ? -20.797 -7.203 -5.797 1 87.94 188 PRO B C 1
ATOM 3093 O O . PRO B 1 188 ? -21.016 -6.465 -4.828 1 87.94 188 PRO B O 1
ATOM 3096 N N . HIS B 1 189 ? -21.719 -7.703 -6.613 1 86.75 189 HIS B N 1
ATOM 3097 C CA . HIS B 1 189 ? -23.125 -7.832 -6.246 1 86.75 189 HIS B CA 1
ATOM 3098 C C . HIS B 1 189 ? -23.656 -9.219 -6.574 1 86.75 189 HIS B C 1
ATOM 3100 O O . HIS B 1 189 ? -22.906 -10.078 -7.047 1 86.75 189 HIS B O 1
ATOM 3106 N N . GLY B 1 190 ? -24.828 -9.438 -6.223 1 89.5 190 GLY B N 1
ATOM 3107 C CA . GLY B 1 190 ? -25.391 -10.773 -6.328 1 89.5 190 GLY B CA 1
ATOM 3108 C C . GLY B 1 190 ? -25.234 -11.383 -7.711 1 89.5 190 GLY B C 1
ATOM 3109 O O . GLY B 1 190 ? -25.062 -12.594 -7.844 1 89.5 190 GLY B O 1
ATOM 3110 N N . SER B 1 191 ? -25.25 -10.57 -8.727 1 92.81 191 SER B N 1
ATOM 3111 C CA . SER B 1 191 ? -25.219 -11.086 -10.086 1 92.81 191 SER B CA 1
ATOM 3112 C C . SER B 1 191 ? -23.797 -11.164 -10.617 1 92.81 191 SER B C 1
ATOM 3114 O O . SER B 1 191 ? -23.562 -11.625 -11.742 1 92.81 191 SER B O 1
ATOM 3116 N N . THR B 1 192 ? -22.906 -10.758 -9.836 1 93 192 THR B N 1
ATOM 3117 C CA . THR B 1 192 ? -21.5 -10.812 -10.266 1 93 192 THR B CA 1
ATOM 3118 C C . THR B 1 192 ? -21.047 -12.258 -10.43 1 93 192 THR B C 1
ATOM 3120 O O . THR B 1 192 ? -21.312 -13.102 -9.57 1 93 192 THR B O 1
ATOM 3123 N N . ILE B 1 193 ? -20.422 -12.508 -11.562 1 95.88 193 ILE B N 1
ATOM 3124 C CA . ILE B 1 193 ? -19.969 -13.859 -11.875 1 95.88 193 ILE B CA 1
ATOM 3125 C C . ILE B 1 193 ? -18.531 -14.039 -11.391 1 95.88 193 ILE B C 1
ATOM 3127 O O . ILE B 1 193 ? -17.672 -13.195 -11.648 1 95.88 193 ILE B O 1
ATOM 3131 N N . LEU B 1 194 ? -18.281 -15.133 -10.68 1 94.94 194 LEU B N 1
ATOM 3132 C CA . LEU B 1 194 ? -16.922 -15.453 -10.234 1 94.94 194 LEU B CA 1
ATOM 3133 C C . LEU B 1 194 ? -16.172 -16.219 -11.297 1 94.94 194 LEU B C 1
ATOM 3135 O O . LEU B 1 194 ? -16.734 -17.094 -11.969 1 94.94 194 LEU B O 1
ATOM 3139 N N . MET B 1 195 ? -14.977 -15.898 -11.477 1 94.19 195 MET B N 1
ATOM 3140 C CA . MET B 1 195 ? -14.117 -16.531 -12.477 1 94.19 195 MET B CA 1
ATOM 3141 C C . MET B 1 195 ? -12.828 -17.031 -11.836 1 94.19 195 MET B C 1
ATOM 3143 O O . MET B 1 195 ? -12.383 -16.5 -10.82 1 94.19 195 MET B O 1
ATOM 3147 N N . PRO B 1 196 ? -12.266 -18.141 -12.492 1 91.06 196 PRO B N 1
ATOM 3148 C CA . PRO B 1 196 ? -10.938 -18.547 -12.031 1 91.06 196 PRO B CA 1
ATOM 3149 C C . PRO B 1 196 ? -9.93 -17.391 -12.039 1 91.06 196 PRO B C 1
ATOM 3151 O O . PRO B 1 196 ? -10.008 -16.516 -12.898 1 91.06 196 PRO B O 1
ATOM 3154 N N . TRP B 1 197 ? -9.133 -17.375 -11.062 1 85.88 197 TRP B N 1
ATOM 3155 C CA . TRP B 1 197 ? -8.016 -16.438 -10.945 1 85.88 197 TRP B CA 1
ATOM 3156 C C . TRP B 1 197 ? -8.5 -15.094 -10.406 1 85.88 197 TRP B C 1
ATOM 3158 O O . TRP B 1 197 ? -7.703 -14.156 -10.266 1 85.88 197 TRP B O 1
ATOM 3168 N N . ASP B 1 198 ? -9.836 -15.039 -10.086 1 89.25 198 ASP B N 1
ATOM 3169 C CA . ASP B 1 198 ? -10.297 -13.867 -9.344 1 89.25 198 ASP B CA 1
ATOM 3170 C C . ASP B 1 198 ? -9.617 -13.789 -7.973 1 89.25 198 ASP B C 1
ATOM 3172 O O . ASP B 1 198 ? -9.453 -14.805 -7.293 1 89.25 198 ASP B O 1
ATOM 3176 N N . HIS B 1 199 ? -9.164 -12.625 -7.602 1 87.31 199 HIS B N 1
ATOM 3177 C CA . HIS B 1 199 ? -8.773 -12.344 -6.223 1 87.31 199 HIS B CA 1
ATOM 3178 C C . HIS B 1 199 ? -9.938 -11.75 -5.438 1 87.31 199 HIS B C 1
ATOM 3180 O O . HIS B 1 199 ? -10.367 -10.625 -5.711 1 87.31 199 HIS B O 1
ATOM 3186 N N . ILE B 1 200 ? -10.414 -12.531 -4.426 1 90.12 200 ILE B N 1
ATOM 3187 C CA . ILE B 1 200 ? -11.562 -12.078 -3.645 1 90.12 200 ILE B CA 1
ATOM 3188 C C . ILE B 1 200 ? -11.094 -11.555 -2.293 1 90.12 200 ILE B C 1
ATOM 3190 O O . ILE B 1 200 ? -10.352 -12.234 -1.576 1 90.12 200 ILE B O 1
ATOM 3194 N N . LEU B 1 201 ? -11.391 -10.328 -2.037 1 89.56 201 LEU B N 1
ATOM 3195 C CA . LEU B 1 201 ? -11.25 -9.789 -0.689 1 89.56 201 LEU B CA 1
ATOM 3196 C C . LEU B 1 201 ? -12.523 -10.008 0.117 1 89.56 201 LEU B C 1
ATOM 3198 O O . LEU B 1 201 ? -13.609 -9.602 -0.311 1 89.56 201 LEU B O 1
ATOM 3202 N N . CYS B 1 202 ? -12.406 -10.648 1.269 1 90 202 CYS B N 1
ATOM 3203 C CA . CYS B 1 202 ? -13.609 -10.922 2.041 1 90 202 CYS B CA 1
ATOM 3204 C C . CYS B 1 202 ? -13.367 -10.711 3.529 1 90 202 CYS B C 1
ATOM 3206 O O . CYS B 1 202 ? -12.234 -10.836 4 1 90 202 CYS B O 1
ATOM 3208 N N . LEU B 1 203 ? -14.352 -10.289 4.121 1 87.56 203 LEU B N 1
ATOM 3209 C CA . LEU B 1 203 ? -14.406 -10.203 5.578 1 87.56 203 LEU B CA 1
ATOM 3210 C C . LEU B 1 203 ? -15.117 -11.414 6.168 1 87.56 203 LEU B C 1
ATOM 3212 O O . LEU B 1 203 ? -16.203 -11.789 5.707 1 87.56 203 LEU B O 1
ATOM 3216 N N . THR B 1 204 ? -14.445 -12.062 6.996 1 83.56 204 THR B N 1
ATOM 3217 C CA . THR B 1 204 ? -15.062 -13.211 7.645 1 83.56 204 THR B CA 1
ATOM 3218 C C . THR B 1 204 ? -15 -13.078 9.164 1 83.56 204 THR B C 1
ATOM 3220 O O . THR B 1 204 ? -14.047 -12.516 9.703 1 83.56 204 THR B O 1
ATOM 3223 N N . ARG B 1 205 ? -16.094 -13.336 9.734 1 73.31 205 ARG B N 1
ATOM 3224 C CA . ARG B 1 205 ? -16.016 -13.531 11.18 1 73.31 205 ARG B CA 1
ATOM 3225 C C . ARG B 1 205 ? -15.289 -14.828 11.523 1 73.31 205 ARG B C 1
ATOM 3227 O O . ARG B 1 205 ? -15.125 -15.703 10.664 1 73.31 205 ARG B O 1
ATOM 3234 N N . ASP B 1 206 ? -14.844 -15.016 12.617 1 60.84 206 ASP B N 1
ATOM 3235 C CA . ASP B 1 206 ? -14.141 -16.203 13.078 1 60.84 206 ASP B CA 1
ATOM 3236 C C . ASP B 1 206 ? -14.734 -17.469 12.469 1 60.84 206 ASP B C 1
ATOM 3238 O O . ASP B 1 206 ? -15.859 -17.453 11.977 1 60.84 206 ASP B O 1
ATOM 3242 N N . ASP B 1 207 ? -14.211 -18.594 12.266 1 61.22 207 ASP B N 1
ATOM 3243 C CA . ASP B 1 207 ? -14.453 -19.953 11.766 1 61.22 207 ASP B CA 1
ATOM 3244 C C . ASP B 1 207 ? -15.078 -19.922 10.375 1 61.22 207 ASP B C 1
ATOM 3246 O O . ASP B 1 207 ? -15.156 -20.953 9.703 1 61.22 207 ASP B O 1
ATOM 3250 N N . SER B 1 208 ? -15.562 -18.609 10.016 1 75.44 208 SER B N 1
ATOM 3251 C CA . SER B 1 208 ? -16.297 -18.547 8.75 1 75.44 208 SER B CA 1
ATOM 3252 C C . SER B 1 208 ? -15.344 -18.672 7.562 1 75.44 208 SER B C 1
ATOM 3254 O O . SER B 1 208 ? -15.766 -19.062 6.473 1 75.44 208 SER B O 1
ATOM 3256 N N . LEU B 1 209 ? -14.172 -18.391 7.801 1 77.31 209 LEU B N 1
ATOM 3257 C CA . LEU B 1 209 ? -13.227 -18.562 6.699 1 77.31 209 LEU B CA 1
ATOM 3258 C C . LEU B 1 209 ? -13.094 -20.031 6.32 1 77.31 209 LEU B C 1
ATOM 3260 O O . LEU B 1 209 ? -13.078 -20.375 5.137 1 77.31 209 LEU B O 1
ATOM 3264 N N . HIS B 1 210 ? -13.031 -20.828 7.352 1 75.88 210 HIS B N 1
ATOM 3265 C CA . HIS B 1 210 ? -12.961 -22.266 7.113 1 75.88 210 HIS B CA 1
ATOM 3266 C C . HIS B 1 210 ? -14.211 -22.766 6.395 1 75.88 210 HIS B C 1
ATOM 3268 O O . HIS B 1 210 ? -14.109 -23.578 5.465 1 75.88 210 HIS B O 1
ATOM 3274 N N . GLU B 1 211 ? -15.352 -22.281 6.855 1 83 211 GLU B N 1
ATOM 3275 C CA . GLU B 1 211 ? -16.609 -22.656 6.223 1 83 211 GLU B CA 1
ATOM 3276 C C . GLU B 1 211 ? -16.641 -22.25 4.754 1 83 211 GLU B C 1
ATOM 3278 O O . GLU B 1 211 ? -17.078 -23.031 3.9 1 83 211 GLU B O 1
ATOM 3283 N N . LEU B 1 212 ? -16.156 -21.141 4.512 1 86.12 212 LEU B N 1
ATOM 3284 C CA . LEU B 1 212 ? -16.125 -20.641 3.143 1 86.12 212 LEU B CA 1
ATOM 3285 C C . LEU B 1 212 ? -15.203 -21.469 2.271 1 86.12 212 LEU B C 1
ATOM 3287 O O . LEU B 1 212 ? -15.562 -21.844 1.155 1 86.12 212 LEU B O 1
ATOM 3291 N N . THR B 1 213 ? -14.008 -21.766 2.791 1 83.19 213 THR B N 1
ATOM 3292 C CA . THR B 1 213 ? -13.023 -22.531 2.043 1 83.19 213 THR B CA 1
ATOM 3293 C C . THR B 1 213 ? -13.547 -23.953 1.766 1 83.19 213 THR B C 1
ATOM 3295 O O . THR B 1 213 ? -13.336 -24.484 0.679 1 83.19 213 THR B O 1
ATOM 3298 N N . GLU B 1 214 ? -14.203 -24.484 2.715 1 81.75 214 GLU B N 1
ATOM 3299 C CA . GLU B 1 214 ? -14.797 -25.797 2.539 1 81.75 214 GLU B CA 1
ATOM 3300 C C . GLU B 1 214 ? -15.93 -25.766 1.517 1 81.75 214 GLU B C 1
ATOM 3302 O O . GLU B 1 214 ? -16.016 -26.625 0.641 1 81.75 214 GLU B O 1
ATOM 3307 N N . ALA B 1 215 ? -16.75 -24.797 1.704 1 87.06 215 ALA B N 1
ATOM 3308 C CA . ALA B 1 215 ? -17.891 -24.672 0.805 1 87.06 215 ALA B CA 1
ATOM 3309 C C . ALA B 1 215 ? -17.438 -24.469 -0.637 1 87.06 215 ALA B C 1
ATOM 3311 O O . ALA B 1 215 ? -18.078 -24.953 -1.571 1 87.06 215 ALA B O 1
ATOM 3312 N N . TRP B 1 216 ? -16.344 -23.75 -0.734 1 89.56 216 TRP B N 1
ATOM 3313 C CA . TRP B 1 216 ? -15.867 -23.406 -2.072 1 89.56 216 TRP B CA 1
ATOM 3314 C C . TRP B 1 216 ? -14.867 -24.438 -2.578 1 89.56 216 TRP B C 1
ATOM 3316 O O . TRP B 1 216 ? -14.336 -24.312 -3.686 1 89.56 216 TRP B O 1
ATOM 3326 N N . GLY B 1 217 ? -14.641 -25.422 -1.766 1 84.38 217 GLY B N 1
ATOM 3327 C CA . GLY B 1 217 ? -13.727 -26.484 -2.166 1 84.38 217 GLY B CA 1
ATOM 3328 C C . GLY B 1 217 ? -12.281 -26.031 -2.246 1 84.38 217 GLY B C 1
ATOM 3329 O O . GLY B 1 217 ? -11.539 -26.453 -3.131 1 84.38 217 GLY B O 1
ATOM 3330 N N . LEU B 1 218 ? -11.945 -25.031 -1.438 1 79.94 218 LEU B N 1
ATOM 3331 C CA . LEU B 1 218 ? -10.602 -24.469 -1.521 1 79.94 218 LEU B CA 1
ATOM 3332 C C . LEU B 1 218 ? -9.68 -25.094 -0.489 1 79.94 218 LEU B C 1
ATOM 3334 O O . LEU B 1 218 ? -8.508 -24.734 -0.388 1 79.94 218 LEU B O 1
ATOM 3338 N N . SER B 1 219 ? -10.18 -25.859 0.371 1 60.44 219 SER B N 1
ATOM 3339 C CA . SER B 1 219 ? -9.383 -26.516 1.399 1 60.44 219 SER B CA 1
ATOM 3340 C C . SER B 1 219 ? -8.273 -27.359 0.783 1 60.44 219 SER B C 1
ATOM 3342 O O . SER B 1 219 ? -8.461 -27.969 -0.271 1 60.44 219 SER B O 1
ATOM 3344 N N . ASP B 1 220 ? -6.883 -26.734 0.667 1 51.19 220 ASP B N 1
ATOM 3345 C CA . ASP B 1 220 ? -5.762 -27.562 0.222 1 51.19 220 ASP B CA 1
ATOM 3346 C C . ASP B 1 220 ? -5.988 -29.031 0.559 1 51.19 220 ASP B C 1
ATOM 3348 O O . ASP B 1 220 ? -6.32 -29.359 1.697 1 51.19 220 ASP B O 1
ATOM 3352 N N . LYS B 1 221 ? -6.438 -29.984 -0.316 1 38.94 221 LYS B N 1
ATOM 3353 C CA . LYS B 1 221 ? -6.066 -31.391 -0.162 1 38.94 221 LYS B CA 1
ATOM 3354 C C . LYS B 1 221 ? -4.551 -31.547 -0.1 1 38.94 221 LYS B C 1
ATOM 3356 O O . LYS B 1 221 ? -3.811 -30.797 -0.728 1 38.94 221 LYS B O 1
#

Organism: NCBI:txid853

Secondary structure (DSSP, 8-state):
-EEEEE--SHHHHHHHHHHHHTT-EEEEEES-HHHHHHHHHHH-S-EEES-TT-HHHHHHTTGGG-SEEEE-SS-HHHHHHHHHHHHHTT--S-EEEEESSHHHHHHHHHTT-SEEEEHHHHHHHHHHHHHH-SSEEEEEEEGGGTEEEEEEEPPTT-TTTT-BGGGS---TTEEEEEEEETTEEE---TTPBP-TT-EEEEEEETTHHHHHHHHTT-S--/-EEEEE--SHHHHHHHHHHHHTT-EEEEEES-HHHHHHHHHHH-S-EEES-TT-HHHHHHTTGGG-SEEEE-SS-HHHHHHHHHHHHHTT--SEEEEEESSHHHHHHHHHTT-SEEEEHHHHHHHHHHHHH---SEEEEEEEGGGTEEEEEEEPPTT-TTTT-BGGGS---TTEEEEEEEETTEEE---TTPBP-TT-EEEEEEETTHHHHHHHHTT-S--

Sequence (442 aa):
MKVCIAGGGRVGRYLAQSLLANHHEIVIIEPVESQCRMLADMLDIPVICGDSVSVDTLRTADVSSCDAFVAVTGSDEDNLVACQIAKREFGVDRTVARASNPKNRELLHTLGVDTVVCGTDNLSHILEREIETDTIRQLLSLGGGTASLNEILLPENFLYAGKAIMDIPIPGDTILISITRDTEFIIPHGSTILMPWDHILCLTRDDSLHELTEAWGLSDKMKVCIAGGGRVGRYLAQSLLANHHEIVIIEPVESQCRMLADMLDIPVICGDSVSVDTLRTADVSSCDAFVAVTGSDEDNLVACQIAKREFGVDRTVARASNPKNRELLHTLGVDTVVCGTDNLSHILEREIETDTIRQLLSLGGGTASLNEILLPENFLYAGKAIMDIPIPGDTILISITRDTEFIIPHGSTILMPWDHILCLTRDDSLHELTEAWGLSDK

Radius of gyration: 22.89 Å; Cα contacts (8 Å, |Δi|>4): 984; chains: 2; bounding box: 61×62×45 Å

Nearest PDB structures (foldseek):
  3l4b-assembly1_G  TM=8.377E-01  e=2.593E-20  Thermotoga maritima MSB8
  3l4b-assembly1_H  TM=8.274E-01  e=6.250E-18  Thermotoga maritima MSB8
  4j9u-assembly2_F  TM=6.365E-01  e=2.578E-16  Vibrio parahaemolyticus RIMD 2210633
  2aef-assembly1_A  TM=5.647E-01  e=1.761E-14  Methanothermobacter thermautotrophicus
  3l4b-assembly1_A  TM=9.139E-01  e=3.182E-09  Thermotoga maritima MSB8

InterPro domains:
  IPR003148 Regulator of K+ conductance, N-terminal lobe [PF02254] (3-118)
  IPR003148 Regulator of K+ conductance, N-terminal lobe [PS51201] (1-117)
  IPR006036 Potassium uptake protein TrkA [PR00335] (2-16)
  IPR006036 Potassium uptake protein TrkA [PR00335] (19-33)
  IPR006036 Potassium uptake protein TrkA [PR00335] (49-59)
  IPR006036 Potassium uptake protein TrkA [PR00335] (73-87)
  IPR006037 Regulator of K+ conductance, C-terminal [PF02080] (151-214)
  IPR006037 Regulator of K+ conductance, C-terminal [PS51202] (137-218)
  IPR036291 NAD(P)-binding domain superfamily [SSF51735] (1-145)
  IPR036721 Regulator of K+ conductance, C-terminal domain superfamily [G3DSA:3.30.70.1450] (120-216)
  IPR036721 Regulator of K+ conductance, C-terminal domain superfamily [SSF116726] (133-217)
  IPR050721 Trk/Ktr/HKT Potassium Transport [PTHR43833] (1-214)